Protein AF-A0A0I9V223-F1 (afdb_monomer)

Radius of gyration: 64.18 Å; Cα contacts (8 Å, |Δi|>4): 645; chains: 1; bounding box: 134×104×167 Å

Structure (mmCIF, N/CA/C/O backbone):
data_AF-A0A0I9V223-F1
#
_entry.id   AF-A0A0I9V223-F1
#
loop_
_atom_site.group_PDB
_atom_site.id
_atom_site.type_symbol
_atom_site.label_atom_id
_atom_site.label_alt_id
_atom_site.label_comp_id
_atom_site.label_asym_id
_atom_site.label_entity_id
_atom_site.label_seq_id
_atom_site.pdbx_PDB_ins_code
_atom_site.Cartn_x
_atom_site.Cartn_y
_atom_site.Cartn_z
_atom_site.occupancy
_atom_site.B_iso_or_equiv
_atom_site.auth_seq_id
_atom_site.auth_comp_id
_atom_site.auth_asym_id
_atom_site.auth_atom_id
_atom_site.pdbx_PDB_model_num
ATOM 1 N N . MET A 1 1 ? -99.300 51.991 67.277 1.00 36.22 1 MET A N 1
ATOM 2 C CA . MET A 1 1 ? -99.397 53.217 66.457 1.00 36.22 1 MET A CA 1
ATOM 3 C C . MET A 1 1 ? -97.996 53.506 65.939 1.00 36.22 1 MET A C 1
ATOM 5 O O . MET A 1 1 ? -97.075 53.459 66.743 1.00 36.22 1 MET A O 1
ATOM 9 N N . SER A 1 2 ? -97.835 53.630 64.620 1.00 38.31 2 SER A N 1
ATOM 10 C CA . SER A 1 2 ? -96.561 53.745 63.892 1.00 38.31 2 SER A CA 1
ATOM 11 C C . SER A 1 2 ? -95.542 54.680 64.531 1.00 38.31 2 SER A C 1
ATOM 13 O O . SER A 1 2 ? -95.937 55.742 64.994 1.00 38.31 2 SER A O 1
ATOM 15 N N . LEU A 1 3 ? -94.253 54.336 64.421 1.00 34.56 3 LEU A N 1
ATOM 16 C CA . LEU A 1 3 ? -93.185 55.276 64.060 1.00 34.56 3 LEU A CA 1
ATOM 17 C C . LEU A 1 3 ? -91.903 54.521 63.671 1.00 34.56 3 LEU A C 1
ATOM 19 O O . LEU A 1 3 ? -91.407 53.656 64.388 1.00 34.56 3 LEU A O 1
ATOM 23 N N . SER A 1 4 ? -91.424 54.865 62.481 1.00 37.84 4 SER A N 1
ATOM 24 C CA . SER A 1 4 ? -90.191 54.460 61.816 1.00 37.84 4 SER A CA 1
ATOM 25 C C . SER A 1 4 ? -88.944 54.713 62.658 1.00 37.84 4 SER A C 1
ATOM 27 O O . SER A 1 4 ? -88.814 55.819 63.160 1.00 37.84 4 SER A O 1
ATOM 29 N N . PHE A 1 5 ? -87.973 53.790 62.675 1.00 36.47 5 PHE A N 1
ATOM 30 C CA . PHE A 1 5 ? -86.559 54.142 62.857 1.00 36.47 5 PHE A CA 1
ATOM 31 C C . PHE A 1 5 ? -85.602 53.121 62.211 1.00 36.47 5 PHE A C 1
ATOM 33 O O . PHE A 1 5 ? -85.730 51.914 62.373 1.00 36.47 5 PHE A O 1
ATOM 40 N N . LEU A 1 6 ? -84.625 53.704 61.510 1.00 39.75 6 LEU A N 1
ATOM 41 C CA . LEU A 1 6 ? -83.303 53.223 61.097 1.00 39.75 6 LEU A CA 1
ATOM 42 C C . LEU A 1 6 ? -83.163 52.067 60.090 1.00 39.75 6 LEU A C 1
ATOM 44 O O . LEU A 1 6 ? -83.121 50.882 60.404 1.00 39.75 6 LEU A O 1
ATOM 48 N N . ARG A 1 7 ? -82.885 52.495 58.855 1.00 38.72 7 ARG A N 1
ATOM 49 C CA . ARG A 1 7 ? -82.169 51.767 57.808 1.00 38.72 7 ARG A CA 1
ATOM 50 C C . ARG A 1 7 ? -80.673 51.733 58.174 1.00 38.72 7 ARG A C 1
ATOM 52 O O . ARG A 1 7 ? -80.044 52.786 58.229 1.00 38.72 7 ARG A O 1
ATOM 59 N N . VAL A 1 8 ? -80.117 50.543 58.397 1.00 46.84 8 VAL A N 1
ATOM 60 C CA . VAL A 1 8 ? -78.665 50.272 58.465 1.00 46.84 8 VAL A CA 1
ATOM 61 C C . VAL A 1 8 ? -78.301 49.452 57.214 1.00 46.84 8 VAL A C 1
ATOM 63 O O . VAL A 1 8 ? -79.073 48.565 56.844 1.00 46.84 8 VAL A O 1
ATOM 66 N N . PRO A 1 9 ? -77.213 49.780 56.494 1.00 45.81 9 PRO A N 1
ATOM 67 C CA . PRO A 1 9 ? -76.944 49.254 55.155 1.00 45.81 9 PRO A CA 1
ATOM 68 C C . PRO A 1 9 ? -76.598 47.759 55.151 1.00 45.81 9 PRO A C 1
ATOM 70 O O . PRO A 1 9 ? -75.879 47.266 56.017 1.00 45.81 9 PRO A O 1
ATOM 73 N N . ALA A 1 10 ? -77.092 47.049 54.133 1.00 43.03 10 ALA A N 1
ATOM 74 C CA . ALA A 1 10 ? -76.760 45.655 53.875 1.00 43.03 10 ALA A CA 1
ATOM 75 C C . ALA A 1 10 ? -75.279 45.519 53.481 1.00 43.03 10 ALA A C 1
ATOM 77 O O . ALA A 1 10 ? -74.833 46.087 52.485 1.00 43.03 10 ALA A O 1
ATOM 78 N N . VAL A 1 11 ? -74.532 44.746 54.267 1.00 48.53 11 VAL A N 1
ATOM 79 C CA . VAL A 1 11 ? -73.197 44.247 53.920 1.00 48.53 11 VAL A CA 1
ATOM 80 C C . VAL A 1 11 ? -73.359 43.260 52.754 1.00 48.53 11 VAL A C 1
ATOM 82 O O . VAL A 1 11 ? -74.184 42.350 52.867 1.00 48.53 11 VAL A O 1
ATOM 85 N N . PRO A 1 12 ? -72.635 43.400 51.628 1.00 48.88 12 PRO A N 1
ATOM 86 C CA . PRO A 1 12 ? -72.723 42.425 50.550 1.00 48.88 12 PRO A CA 1
ATOM 87 C C . PRO A 1 12 ? -72.184 41.076 51.036 1.00 48.88 12 PRO A C 1
ATOM 89 O O . PRO A 1 12 ? -71.082 40.990 51.578 1.00 48.88 12 PRO A O 1
ATOM 92 N N . ALA A 1 13 ? -72.975 40.020 50.843 1.00 44.34 13 ALA A N 1
ATOM 93 C CA . ALA A 1 13 ? -72.548 38.651 51.077 1.00 44.34 13 ALA A CA 1
ATOM 94 C C . ALA A 1 13 ? -71.307 38.369 50.220 1.00 44.34 13 ALA A C 1
ATOM 96 O O . ALA A 1 13 ? -71.377 38.370 48.991 1.00 44.34 13 ALA A O 1
ATOM 97 N N . ALA A 1 14 ? -70.167 38.140 50.868 1.00 44.81 14 ALA A N 1
ATOM 98 C CA . ALA A 1 14 ? -68.996 37.600 50.206 1.00 44.81 14 ALA A CA 1
ATOM 99 C C . ALA A 1 14 ? -69.357 36.202 49.686 1.00 44.81 14 ALA A C 1
ATOM 101 O O . ALA A 1 14 ? -69.438 35.237 50.446 1.00 44.81 14 ALA A O 1
ATOM 102 N N . THR A 1 15 ? -69.609 36.095 48.384 1.00 45.72 15 THR A N 1
ATOM 103 C CA . THR A 1 15 ? -69.642 34.821 47.670 1.00 45.72 15 THR A CA 1
ATOM 104 C C . THR A 1 15 ? -68.284 34.153 47.829 1.00 45.72 15 THR A C 1
ATOM 106 O O . THR A 1 15 ? -67.324 34.491 47.137 1.00 45.72 15 THR A O 1
ATOM 109 N N . VAL A 1 16 ? -68.200 33.192 48.749 1.00 46.03 16 VAL A N 1
ATOM 110 C CA . VAL A 1 16 ? -67.141 32.186 48.750 1.00 46.03 16 VAL A CA 1
ATOM 111 C C . VAL A 1 16 ? -67.363 31.338 47.503 1.00 46.03 16 VAL A C 1
ATOM 113 O O . VAL A 1 16 ? -68.186 30.424 47.483 1.00 46.03 16 VAL A O 1
ATOM 116 N N . VAL A 1 17 ? -66.663 31.683 46.424 1.00 49.62 17 VAL A N 1
ATOM 117 C CA . VAL A 1 17 ? -66.539 30.816 45.256 1.00 49.62 17 VAL A CA 1
ATOM 118 C C . VAL A 1 17 ? -65.686 29.631 45.693 1.00 49.62 17 VAL A C 1
ATOM 120 O O . VAL A 1 17 ? -64.463 29.719 45.740 1.00 49.62 17 VAL A O 1
ATOM 123 N N . VAL A 1 18 ? -66.332 28.521 46.047 1.00 52.19 18 VAL A N 1
ATOM 124 C CA . VAL A 1 18 ? -65.676 27.212 46.044 1.00 52.19 18 VAL A CA 1
ATOM 125 C C . VAL A 1 18 ? -65.386 26.906 44.574 1.00 52.19 18 VAL A C 1
ATOM 127 O O . VAL A 1 18 ? -66.341 26.773 43.803 1.00 52.19 18 VAL A O 1
ATOM 130 N N . PRO A 1 19 ? -64.120 26.832 44.125 1.00 46.38 19 PRO A N 1
ATOM 131 C CA . PRO A 1 19 ? -63.855 26.428 42.759 1.00 46.38 19 PRO A CA 1
ATOM 132 C C . PRO A 1 19 ? -64.310 24.976 42.615 1.00 46.38 19 PRO A C 1
ATOM 134 O O . PRO A 1 19 ? -63.730 24.061 43.201 1.00 46.38 19 PRO A O 1
ATOM 137 N N . ALA A 1 20 ? -65.382 24.772 41.849 1.00 49.25 20 ALA A N 1
ATOM 138 C CA . ALA A 1 20 ? -65.794 23.459 41.395 1.00 49.25 20 ALA A CA 1
ATOM 139 C C . ALA A 1 20 ? -64.626 22.856 40.608 1.00 49.25 20 ALA A C 1
ATOM 141 O O . ALA A 1 20 ? -64.297 23.290 39.502 1.00 49.25 20 ALA A O 1
ATOM 142 N N . GLY A 1 21 ? -63.955 21.885 41.223 1.00 45.09 21 GLY A N 1
ATOM 143 C CA . GLY A 1 21 ? -62.910 21.114 40.584 1.00 45.09 21 GLY A CA 1
ATOM 144 C C . GLY A 1 21 ? -63.474 20.413 39.356 1.00 45.09 21 GLY A C 1
ATOM 145 O O . GLY A 1 21 ? -64.167 19.405 39.467 1.00 45.09 21 GLY A O 1
ATOM 146 N N . ALA A 1 22 ? -63.113 20.894 38.171 1.00 48.41 22 ALA A N 1
ATOM 147 C CA . ALA A 1 22 ? -63.021 20.020 37.020 1.00 48.41 22 ALA A CA 1
ATOM 148 C C . ALA A 1 22 ? -61.807 19.120 37.267 1.00 48.41 22 ALA A C 1
ATOM 150 O O . ALA A 1 22 ? -60.680 19.460 36.900 1.00 48.41 22 ALA A O 1
ATOM 151 N N . ALA A 1 23 ? -62.034 17.982 37.924 1.00 49.38 23 ALA A N 1
ATOM 152 C CA . ALA A 1 23 ? -61.115 16.861 37.871 1.00 49.38 23 ALA A CA 1
ATOM 153 C C . ALA A 1 23 ? -60.998 16.451 36.396 1.00 49.38 23 ALA A C 1
ATOM 155 O O . ALA A 1 23 ? -61.755 15.621 35.894 1.00 49.38 23 ALA A O 1
ATOM 156 N N . ARG A 1 24 ? -60.083 17.093 35.658 1.00 48.75 24 ARG A N 1
ATOM 157 C CA . ARG A 1 24 ? -59.662 16.609 34.348 1.00 48.75 24 ARG A CA 1
ATOM 158 C C . ARG A 1 24 ? -59.093 15.228 34.615 1.00 48.75 24 ARG A C 1
ATOM 160 O O . ARG A 1 24 ? -58.008 15.117 35.179 1.00 48.75 24 ARG A O 1
ATOM 167 N N . LEU A 1 25 ? -59.833 14.190 34.237 1.00 48.91 25 LEU A N 1
ATOM 168 C CA . LEU A 1 25 ? -59.289 12.847 34.102 1.00 48.91 25 LEU A CA 1
ATOM 169 C C . LEU A 1 25 ? -58.025 12.983 33.254 1.00 48.91 25 LEU A C 1
ATOM 171 O O . LEU A 1 25 ? -58.103 13.289 32.062 1.00 48.91 25 LEU A O 1
ATOM 175 N N . ALA A 1 26 ? -56.863 12.862 33.895 1.00 53.28 26 ALA A N 1
ATOM 176 C CA . ALA A 1 26 ? -55.581 12.952 33.227 1.00 53.28 26 ALA A CA 1
ATOM 177 C C . ALA A 1 26 ? -55.585 11.912 32.102 1.00 53.28 26 ALA A C 1
ATOM 179 O O . ALA A 1 26 ? -55.636 10.706 32.357 1.00 53.28 26 ALA A O 1
ATOM 180 N N . LYS A 1 27 ? -55.621 12.379 30.846 1.00 57.84 27 LYS A N 1
ATOM 181 C CA . LYS A 1 27 ? -55.560 11.513 29.665 1.00 57.84 27 LYS A CA 1
ATOM 182 C C . LYS A 1 27 ? -54.336 10.619 29.829 1.00 57.84 27 LYS A C 1
ATOM 184 O O . LYS A 1 27 ? -53.232 11.133 30.006 1.00 57.84 27 LYS A O 1
ATOM 189 N N . ARG A 1 28 ? -54.535 9.295 29.789 1.00 58.00 28 ARG A N 1
ATOM 190 C CA . ARG A 1 28 ? -53.429 8.333 29.861 1.00 58.00 28 ARG A CA 1
ATOM 191 C C . ARG A 1 28 ? -52.378 8.735 28.815 1.00 58.00 28 ARG A C 1
ATOM 193 O O . ARG A 1 28 ? -52.750 8.899 27.649 1.00 58.00 28 ARG A O 1
ATOM 200 N N . PRO A 1 29 ? -51.111 8.952 29.209 1.00 60.78 29 PRO A N 1
ATOM 201 C CA . PRO A 1 29 ? -50.108 9.422 28.271 1.00 60.78 29 PRO A CA 1
ATOM 202 C C . PRO A 1 29 ? -49.894 8.384 27.165 1.00 60.78 29 PRO A C 1
ATOM 204 O O . PRO A 1 29 ? -50.014 7.179 27.397 1.00 60.78 29 PRO A O 1
ATOM 207 N N . SER A 1 30 ? -49.600 8.864 25.955 1.00 68.88 30 SER A N 1
ATOM 208 C CA . SER A 1 30 ? -49.362 8.033 24.769 1.00 68.88 30 SER A CA 1
ATOM 209 C C . SER A 1 30 ? -48.353 6.912 25.051 1.00 68.88 30 SER A C 1
ATOM 211 O O . SER A 1 30 ? -47.321 7.143 25.682 1.00 68.88 30 SER A O 1
ATOM 213 N N . ALA A 1 31 ? -48.617 5.708 24.534 1.00 63.19 31 ALA A N 1
ATOM 214 C CA . ALA A 1 31 ? -47.697 4.568 24.625 1.00 63.19 31 ALA A CA 1
ATOM 215 C C . ALA A 1 31 ? -46.342 4.825 23.926 1.00 63.19 31 ALA A C 1
ATOM 217 O O . ALA A 1 31 ? -45.351 4.163 24.226 1.00 63.19 31 ALA A O 1
ATOM 218 N N . TRP A 1 32 ? -46.284 5.820 23.035 1.00 63.38 32 TRP A N 1
ATOM 219 C CA . TRP A 1 32 ? -45.077 6.239 22.317 1.00 63.38 32 TRP A CA 1
ATOM 220 C C . TRP A 1 32 ? -44.273 7.323 23.045 1.00 63.38 32 TRP A C 1
ATOM 222 O O . TRP A 1 32 ? -43.177 7.669 22.614 1.00 63.38 32 TRP A O 1
ATOM 232 N N . ALA A 1 33 ? -44.783 7.872 24.151 1.00 72.88 33 ALA A N 1
ATOM 233 C CA . ALA A 1 33 ? -44.040 8.852 24.929 1.00 72.88 33 ALA A CA 1
ATOM 234 C C . ALA A 1 33 ? -42.883 8.165 25.675 1.00 72.88 33 ALA A C 1
ATOM 236 O O . ALA A 1 33 ? -43.111 7.264 26.485 1.00 72.88 33 ALA A O 1
ATOM 237 N N . LEU A 1 34 ? -41.650 8.645 25.464 1.00 65.88 34 LEU A N 1
ATOM 238 C CA . LEU A 1 34 ? -40.426 8.155 26.124 1.00 65.88 34 LEU A CA 1
ATOM 239 C C . LEU A 1 34 ? -40.546 8.089 27.655 1.00 65.88 34 LEU A C 1
ATOM 241 O O . LEU A 1 34 ? -39.871 7.284 28.288 1.00 65.88 34 LEU A O 1
ATOM 245 N N . GLY A 1 35 ? -41.413 8.899 28.268 1.00 68.06 35 GLY A N 1
ATOM 246 C CA . GLY A 1 35 ? -41.726 8.837 29.698 1.00 68.06 35 GLY A CA 1
ATOM 247 C C . GLY A 1 35 ? -42.338 7.501 30.142 1.00 68.06 35 GLY A C 1
ATOM 248 O O . GLY A 1 35 ? -41.911 6.965 31.163 1.00 68.06 35 GLY A O 1
ATOM 249 N N . ASN A 1 36 ? -43.235 6.920 29.339 1.00 71.00 36 ASN A N 1
ATOM 250 C CA . ASN A 1 36 ? -44.079 5.768 29.693 1.00 71.00 36 ASN A CA 1
ATOM 251 C C . ASN A 1 36 ? -43.462 4.397 29.411 1.00 71.00 36 ASN A C 1
ATOM 253 O O . ASN A 1 36 ? -44.047 3.368 29.754 1.00 71.00 36 ASN A O 1
ATOM 257 N N . TRP A 1 37 ? -42.299 4.351 28.768 1.00 75.19 37 TRP A N 1
ATOM 258 C CA . TRP A 1 37 ? -41.650 3.079 28.494 1.00 75.19 37 TRP A CA 1
ATOM 259 C C . TRP A 1 37 ? -41.191 2.397 29.788 1.00 75.19 37 TRP A C 1
ATOM 261 O O . TRP A 1 37 ? -40.653 3.066 30.676 1.00 75.19 37 TRP A O 1
ATOM 271 N N . PRO A 1 38 ? -41.313 1.061 29.901 1.00 76.38 38 PRO A N 1
ATOM 272 C CA . PRO A 1 38 ? -40.677 0.324 30.981 1.00 76.38 38 PRO A CA 1
ATOM 273 C C . PRO A 1 38 ? -39.178 0.631 30.993 1.00 76.38 38 PRO A C 1
ATOM 275 O O . PRO A 1 38 ? -38.535 0.608 29.944 1.00 76.38 38 PRO A O 1
ATOM 278 N N . VAL A 1 39 ? -38.596 0.842 32.176 1.00 73.44 39 VAL A N 1
ATOM 279 C CA . VAL A 1 39 ? -37.152 1.121 32.348 1.00 73.44 39 VAL A CA 1
ATOM 280 C C . VAL A 1 39 ? -36.278 0.104 31.595 1.00 73.44 39 VAL A C 1
ATOM 282 O O . VAL A 1 39 ? -35.253 0.452 31.020 1.00 73.44 39 VAL A O 1
ATOM 285 N N . ARG A 1 40 ? -36.751 -1.145 31.505 1.00 70.81 40 ARG A N 1
ATOM 286 C CA . ARG A 1 40 ? -36.144 -2.247 30.744 1.00 70.81 40 ARG A CA 1
ATOM 287 C C . ARG A 1 40 ? -35.943 -1.887 29.267 1.00 70.81 40 ARG A C 1
ATOM 289 O O . ARG A 1 40 ? -34.851 -2.064 28.753 1.00 70.81 40 ARG A O 1
ATOM 296 N N . TRP A 1 41 ? -36.975 -1.356 28.612 1.00 76.06 41 TRP A N 1
ATOM 297 C CA . TRP A 1 41 ? -36.941 -0.985 27.196 1.00 76.06 41 TRP A CA 1
ATOM 298 C C . TRP A 1 41 ? -36.142 0.291 26.947 1.00 76.06 41 TRP A C 1
ATOM 300 O O . TRP A 1 41 ? -35.394 0.344 25.977 1.00 76.06 41 TRP A O 1
ATOM 310 N N . LYS A 1 42 ? -36.226 1.282 27.847 1.00 78.94 42 LYS A N 1
ATOM 311 C CA . LYS A 1 42 ? -35.370 2.480 27.765 1.00 78.94 42 LYS A CA 1
ATOM 312 C C . LYS A 1 42 ? -33.895 2.092 27.780 1.00 78.94 42 LYS A C 1
ATOM 314 O O . LYS A 1 42 ? -33.126 2.557 26.951 1.00 78.94 42 LYS A O 1
ATOM 319 N N . ILE A 1 43 ? -33.521 1.185 28.679 1.00 76.25 43 ILE A N 1
ATOM 320 C CA . ILE A 1 43 ? -32.139 0.728 28.806 1.00 76.25 43 ILE A CA 1
ATOM 321 C C . ILE A 1 43 ? -31.732 -0.181 27.650 1.00 76.25 43 ILE A C 1
ATOM 323 O O . ILE A 1 43 ? -30.623 -0.038 27.148 1.00 76.25 43 ILE A O 1
ATOM 327 N N . VAL A 1 44 ? -32.625 -1.053 27.168 1.00 77.38 44 VAL A N 1
ATOM 328 C CA . VAL A 1 44 ? -32.377 -1.815 25.936 1.00 77.38 44 VAL A CA 1
ATOM 329 C C . VAL A 1 44 ? -32.067 -0.866 24.787 1.00 77.38 44 VAL A C 1
ATOM 331 O O . VAL A 1 44 ? -31.066 -1.077 24.125 1.00 77.38 44 VAL A O 1
ATOM 334 N N . VAL A 1 45 ? -32.827 0.212 24.587 1.00 79.50 45 VAL A N 1
ATOM 335 C CA . VAL A 1 45 ? -32.535 1.185 23.521 1.00 79.50 45 VAL A CA 1
ATOM 336 C C . VAL A 1 45 ? -31.234 1.954 23.766 1.00 79.50 45 VAL A C 1
ATOM 338 O O . VAL A 1 45 ? -30.456 2.119 22.829 1.00 79.50 45 VAL A O 1
ATOM 341 N N . ILE A 1 46 ? -30.938 2.344 25.010 1.00 77.50 46 ILE A N 1
ATOM 342 C CA . ILE A 1 46 ? -29.657 2.976 25.380 1.00 77.50 46 ILE A CA 1
ATOM 343 C C . ILE A 1 46 ? -28.461 2.052 25.103 1.00 77.50 46 ILE A C 1
ATOM 345 O O . ILE A 1 46 ? -27.387 2.546 24.788 1.00 77.50 46 ILE A O 1
ATOM 349 N N . VAL A 1 47 ? -28.624 0.729 25.186 1.00 75.81 47 VAL A N 1
ATOM 350 C CA . VAL A 1 47 ? -27.578 -0.252 24.843 1.00 75.81 47 VAL A CA 1
ATOM 351 C C . VAL A 1 47 ? -27.552 -0.538 23.337 1.00 75.81 47 VAL A C 1
ATOM 353 O O . VAL A 1 47 ? -26.486 -0.616 22.730 1.00 75.81 47 VAL A O 1
ATOM 356 N N . LEU A 1 48 ? -28.725 -0.691 22.721 1.00 79.12 48 LEU A N 1
ATOM 357 C CA . LEU A 1 48 ? -28.891 -1.145 21.341 1.00 79.12 48 LEU A CA 1
ATOM 358 C C . LEU A 1 48 ? -28.448 -0.084 20.331 1.00 79.12 48 LEU A C 1
ATOM 360 O O . LEU A 1 48 ? -27.874 -0.434 19.307 1.00 79.12 48 LEU A O 1
ATOM 364 N N . VAL A 1 49 ? -28.684 1.201 20.612 1.00 80.56 49 VAL A N 1
ATOM 365 C CA . VAL A 1 49 ? -28.307 2.296 19.705 1.00 80.56 49 VAL A CA 1
ATOM 366 C C . VAL A 1 49 ? -26.781 2.433 19.586 1.00 80.56 49 VAL A C 1
ATOM 368 O O . VAL A 1 49 ? -26.286 2.380 18.459 1.00 80.56 49 VAL A O 1
ATOM 371 N N . PRO A 1 50 ? -25.997 2.524 20.681 1.00 79.19 50 PRO A N 1
ATOM 372 C CA . PRO A 1 50 ? -24.539 2.493 20.602 1.00 79.19 50 PRO A CA 1
ATOM 373 C C . PRO A 1 50 ? -24.008 1.197 20.002 1.00 79.19 50 PRO A C 1
ATOM 375 O O . PRO A 1 50 ? -23.040 1.252 19.256 1.00 79.19 50 PRO A O 1
ATOM 378 N N . LEU A 1 51 ? -24.638 0.048 20.279 1.00 79.25 51 LEU A N 1
ATOM 379 C CA . LEU A 1 51 ? -24.245 -1.224 19.677 1.00 79.25 51 LEU A CA 1
ATOM 380 C C . LEU A 1 51 ? -24.428 -1.188 18.156 1.00 79.25 51 LEU A C 1
ATOM 382 O O . LEU A 1 51 ? -23.493 -1.499 17.429 1.00 79.25 51 LEU A O 1
ATOM 386 N N . LEU A 1 52 ? -25.592 -0.764 17.662 1.00 81.06 52 LEU A N 1
ATOM 387 C CA . LEU A 1 52 ? -25.859 -0.636 16.228 1.00 81.06 52 LEU A CA 1
ATOM 388 C C . LEU A 1 52 ? -24.894 0.342 15.561 1.00 81.06 52 LEU A C 1
ATOM 390 O O . LEU A 1 52 ? -24.318 0.006 14.529 1.00 81.06 52 LEU A O 1
ATOM 394 N N . LEU A 1 53 ? -24.659 1.508 16.172 1.00 82.06 53 LEU A N 1
ATOM 395 C CA . LEU A 1 53 ? -23.677 2.471 15.678 1.00 82.06 53 LEU A CA 1
ATOM 396 C C . LEU A 1 53 ? -22.277 1.859 15.660 1.00 82.06 53 LEU A C 1
ATOM 398 O O . LEU A 1 53 ? -21.610 1.904 14.637 1.00 82.06 53 LEU A O 1
ATOM 402 N N . ALA A 1 54 ? -21.838 1.226 16.742 1.00 79.19 54 ALA A N 1
ATOM 403 C CA . ALA A 1 54 ? -20.523 0.610 16.828 1.00 79.19 54 ALA A CA 1
ATOM 404 C C . ALA A 1 54 ? -20.336 -0.540 15.829 1.00 79.19 54 ALA A C 1
ATOM 406 O O . ALA A 1 54 ? -19.258 -0.688 15.261 1.00 79.19 54 ALA A O 1
ATOM 407 N N . THR A 1 55 ? -21.386 -1.320 15.572 1.00 79.88 55 THR A N 1
ATOM 408 C CA . THR A 1 55 ? -21.367 -2.397 14.574 1.00 79.88 55 THR A CA 1
ATOM 409 C C . THR A 1 55 ? -21.327 -1.819 13.160 1.00 79.88 55 THR A C 1
ATOM 411 O O . THR A 1 55 ? -20.563 -2.297 12.329 1.00 79.88 55 THR A O 1
ATOM 414 N N . ALA A 1 56 ? -22.085 -0.751 12.892 1.00 81.69 56 ALA A N 1
ATOM 415 C CA . ALA A 1 56 ? -22.075 -0.057 11.608 1.00 81.69 56 ALA A CA 1
ATOM 416 C C . ALA A 1 56 ? -20.729 0.641 11.345 1.00 81.69 56 ALA A C 1
ATOM 418 O O . ALA A 1 56 ? -20.121 0.421 10.304 1.00 81.69 56 ALA A O 1
ATOM 419 N N . PHE A 1 57 ? -20.214 1.423 12.298 1.00 78.19 57 PHE A N 1
ATOM 420 C CA . PHE A 1 57 ? -18.913 2.091 12.199 1.00 78.19 57 PHE A CA 1
ATOM 421 C C . PHE A 1 57 ? -17.751 1.093 12.174 1.00 78.19 57 PHE A C 1
ATOM 423 O O . PHE A 1 57 ? -16.813 1.270 11.400 1.00 78.19 57 PHE A O 1
ATOM 430 N N . GLY A 1 58 ? -17.818 0.028 12.977 1.00 78.25 58 GLY A N 1
ATOM 431 C CA . GLY A 1 58 ? -16.854 -1.070 12.949 1.00 78.25 58 GLY A CA 1
ATOM 432 C C . GLY A 1 58 ? -16.870 -1.805 11.609 1.00 78.25 58 GLY A C 1
ATOM 433 O O . GLY A 1 58 ? -15.811 -2.050 11.040 1.00 78.25 58 GLY A O 1
ATOM 434 N N . GLY A 1 59 ? -18.058 -2.074 11.062 1.00 77.25 59 GLY A N 1
ATOM 435 C CA . GLY A 1 59 ? -18.242 -2.674 9.741 1.00 77.25 59 GLY A CA 1
ATOM 436 C C . GLY A 1 59 ? -17.711 -1.791 8.612 1.00 77.25 59 GLY A C 1
ATOM 437 O O . GLY A 1 59 ? -16.934 -2.266 7.791 1.00 77.25 59 GLY A O 1
ATOM 438 N N . LEU A 1 60 ? -18.043 -0.496 8.611 1.00 79.75 60 LEU A N 1
ATOM 439 C CA . LEU A 1 60 ? -17.533 0.475 7.636 1.00 79.75 60 LEU A CA 1
ATOM 440 C C . LEU A 1 60 ? -16.007 0.603 7.703 1.00 79.75 60 LEU A C 1
ATOM 442 O O . LEU A 1 60 ? -15.349 0.680 6.667 1.00 79.75 60 LEU A O 1
ATOM 446 N N . ARG A 1 61 ? -15.428 0.584 8.909 1.00 72.25 61 ARG A N 1
ATOM 447 C CA . ARG A 1 61 ? -13.973 0.666 9.092 1.00 72.25 61 ARG A CA 1
ATOM 448 C C . ARG A 1 61 ? -13.255 -0.629 8.720 1.00 72.25 61 ARG A C 1
ATOM 450 O O . ARG A 1 61 ? -12.157 -0.586 8.179 1.00 72.25 61 ARG A O 1
ATOM 457 N N . LEU A 1 62 ? -13.878 -1.780 8.950 1.00 70.19 62 LEU A N 1
ATOM 458 C CA . LEU A 1 62 ? -13.364 -3.067 8.485 1.00 70.19 62 LEU A CA 1
ATOM 459 C C . LEU A 1 62 ? -13.444 -3.174 6.955 1.00 70.19 62 LEU A C 1
ATOM 461 O O . LEU A 1 62 ? -12.516 -3.670 6.316 1.00 70.19 62 LEU A O 1
ATOM 465 N N . GLN A 1 63 ? -14.523 -2.667 6.356 1.00 71.50 63 GLN A N 1
ATOM 466 C CA . GLN A 1 63 ? -14.695 -2.607 4.907 1.00 71.50 63 GLN A CA 1
ATOM 467 C C . GLN A 1 63 ? -13.664 -1.671 4.260 1.00 71.50 63 GLN A C 1
ATOM 469 O O . GLN A 1 63 ? -13.066 -2.023 3.245 1.00 71.50 63 GLN A O 1
ATOM 474 N N . SER A 1 64 ? -13.382 -0.513 4.867 1.00 68.56 64 SER A N 1
ATOM 475 C CA . SER A 1 64 ? -12.334 0.387 4.375 1.00 68.56 64 SER A CA 1
ATOM 476 C C . SER A 1 64 ? -10.929 -0.195 4.567 1.00 68.56 64 SER A C 1
ATOM 478 O O . SER A 1 64 ? -10.093 -0.075 3.670 1.00 68.56 64 SER A O 1
ATOM 480 N N . ALA A 1 65 ? -10.667 -0.897 5.675 1.00 65.75 65 ALA A N 1
ATOM 481 C CA . ALA A 1 65 ? -9.394 -1.580 5.912 1.00 65.75 65 ALA A CA 1
ATOM 482 C C . ALA A 1 65 ? -9.145 -2.724 4.909 1.00 65.75 65 ALA A C 1
ATOM 484 O O . ALA A 1 65 ? -8.033 -2.872 4.398 1.00 65.75 65 ALA A O 1
ATOM 485 N N . THR A 1 66 ? -10.178 -3.505 4.583 1.00 63.50 66 THR A N 1
ATOM 486 C CA . THR A 1 66 ? -10.085 -4.618 3.620 1.00 63.50 66 THR A CA 1
ATOM 487 C C . THR A 1 66 ? -9.922 -4.127 2.184 1.00 63.50 66 THR A C 1
ATOM 489 O O . THR A 1 66 ? -9.022 -4.606 1.494 1.00 63.50 66 THR A O 1
ATOM 492 N N . ALA A 1 67 ? -10.689 -3.117 1.761 1.00 60.38 67 ALA A N 1
ATOM 493 C CA . ALA A 1 67 ? -10.539 -2.491 0.444 1.00 60.38 67 ALA A CA 1
ATOM 494 C C . ALA A 1 67 ? -9.161 -1.826 0.252 1.00 60.38 67 ALA A C 1
ATOM 496 O O . ALA A 1 67 ? -8.604 -1.841 -0.846 1.00 60.38 67 ALA A O 1
ATOM 497 N N . SER A 1 68 ? -8.576 -1.287 1.327 1.00 58.97 68 SER A N 1
ATOM 498 C CA . SER A 1 68 ? -7.230 -0.702 1.294 1.00 58.97 68 SER A CA 1
ATOM 499 C C . SER A 1 68 ? -6.138 -1.772 1.177 1.00 58.97 68 SER A C 1
ATOM 501 O O . SER A 1 68 ? -5.174 -1.593 0.436 1.00 58.97 68 SER A O 1
ATOM 503 N N . SER A 1 69 ? -6.282 -2.904 1.876 1.00 53.56 69 SER A N 1
ATOM 504 C CA . SER A 1 69 ? -5.271 -3.973 1.923 1.00 53.56 69 SER A CA 1
ATOM 505 C C . SER A 1 69 ? -5.022 -4.626 0.556 1.00 53.56 69 SER A C 1
ATOM 507 O O . SER A 1 69 ? -3.868 -4.790 0.151 1.00 53.56 69 SER A O 1
ATOM 509 N N . SER A 1 70 ? -6.085 -4.947 -0.190 1.00 58.41 70 SER A N 1
ATOM 510 C CA . SER A 1 70 ? -5.970 -5.578 -1.512 1.00 58.41 70 SER A CA 1
ATOM 511 C C . SER A 1 70 ? -5.372 -4.634 -2.559 1.00 58.41 70 SER A C 1
ATOM 513 O O . SER A 1 70 ? -4.515 -5.047 -3.336 1.00 58.41 70 SER A O 1
ATOM 515 N N . GLY A 1 71 ? -5.749 -3.349 -2.544 1.00 61.66 71 GLY A N 1
ATOM 516 C CA . GLY A 1 71 ? -5.197 -2.347 -3.462 1.00 61.66 71 GLY A CA 1
ATOM 517 C C . GLY A 1 71 ? -3.694 -2.109 -3.270 1.00 61.66 71 GLY A C 1
ATOM 518 O O . GLY A 1 71 ? -2.970 -1.910 -4.243 1.00 61.66 71 GLY A O 1
ATOM 519 N N . LEU A 1 72 ? -3.209 -2.193 -2.028 1.00 62.12 72 LEU A N 1
ATOM 520 C CA . LEU A 1 72 ? -1.808 -1.937 -1.677 1.00 62.12 72 LEU A CA 1
ATOM 521 C C . LEU A 1 72 ? -0.882 -3.120 -1.948 1.00 62.12 72 LEU A C 1
ATOM 523 O O . LEU A 1 72 ? 0.243 -2.910 -2.396 1.00 62.12 72 LEU A O 1
ATOM 527 N N . GLN A 1 73 ? -1.338 -4.356 -1.711 1.00 62.53 73 GLN A N 1
ATOM 528 C CA . GLN A 1 73 ? -0.580 -5.541 -2.132 1.00 62.53 73 GLN A CA 1
ATOM 529 C C . GLN A 1 73 ? -0.394 -5.545 -3.645 1.00 62.53 73 GLN A C 1
ATOM 531 O O . GLN A 1 73 ? 0.701 -5.809 -4.131 1.00 62.53 73 GLN A O 1
ATOM 536 N N . LEU A 1 74 ? -1.444 -5.161 -4.367 1.00 66.81 74 LEU A N 1
ATOM 537 C CA . LEU A 1 74 ? -1.420 -5.052 -5.812 1.00 66.81 74 LEU A CA 1
ATOM 538 C C . LEU A 1 74 ? -0.494 -3.916 -6.279 1.00 66.81 74 LEU A C 1
ATOM 540 O O . LEU A 1 74 ? 0.232 -4.082 -7.249 1.00 66.81 74 LEU A O 1
ATOM 544 N N . ALA A 1 75 ? -0.464 -2.781 -5.578 1.00 69.50 75 ALA A N 1
ATOM 545 C CA . ALA A 1 75 ? 0.425 -1.661 -5.889 1.00 69.50 75 ALA A CA 1
ATOM 546 C C . ALA A 1 75 ? 1.915 -1.987 -5.661 1.00 69.50 75 ALA A C 1
ATOM 548 O O . ALA A 1 75 ? 2.737 -1.734 -6.539 1.00 69.50 75 ALA A O 1
ATOM 549 N N . ALA A 1 76 ? 2.260 -2.603 -4.526 1.00 71.38 76 ALA A N 1
ATOM 550 C CA . ALA A 1 76 ? 3.632 -3.030 -4.247 1.00 71.38 76 ALA A CA 1
ATOM 551 C C . ALA A 1 76 ? 4.093 -4.125 -5.221 1.00 71.38 76 ALA A C 1
ATOM 553 O O . ALA A 1 76 ? 5.196 -4.052 -5.754 1.00 71.38 76 ALA A O 1
ATOM 554 N N . ALA A 1 77 ? 3.220 -5.093 -5.522 1.00 71.81 77 ALA A N 1
ATOM 555 C CA . ALA A 1 77 ? 3.504 -6.151 -6.486 1.00 71.81 77 ALA A CA 1
ATOM 556 C C . ALA A 1 77 ? 3.749 -5.607 -7.908 1.00 71.81 77 ALA A C 1
ATOM 558 O O . ALA A 1 77 ? 4.623 -6.107 -8.611 1.00 71.81 77 ALA A O 1
ATOM 559 N N . ARG A 1 78 ? 3.034 -4.549 -8.326 1.00 80.69 78 ARG A N 1
ATOM 560 C CA . ARG A 1 78 ? 3.290 -3.854 -9.604 1.00 80.69 78 ARG A CA 1
ATOM 561 C C . ARG A 1 78 ? 4.643 -3.148 -9.620 1.00 80.69 78 ARG A C 1
ATOM 563 O O . ARG A 1 78 ? 5.361 -3.260 -10.608 1.00 80.69 78 ARG A O 1
ATOM 570 N N . ALA A 1 79 ? 4.996 -2.433 -8.549 1.00 81.62 79 ALA A N 1
ATOM 571 C CA . ALA A 1 79 ? 6.287 -1.749 -8.454 1.00 81.62 79 ALA A CA 1
ATOM 572 C C . ALA A 1 79 ? 7.467 -2.728 -8.546 1.00 81.62 79 ALA A C 1
ATOM 574 O O . ALA A 1 79 ? 8.511 -2.402 -9.105 1.00 81.62 79 ALA A O 1
ATOM 575 N N . ASP A 1 80 ? 7.257 -3.961 -8.096 1.00 82.94 80 ASP A N 1
ATOM 576 C CA . ASP A 1 80 ? 8.215 -5.060 -8.180 1.00 82.94 80 ASP A CA 1
ATOM 577 C C . ASP A 1 80 ? 8.526 -5.526 -9.617 1.00 82.94 80 ASP A C 1
ATOM 579 O O . ASP A 1 80 ? 9.515 -6.228 -9.838 1.00 82.94 80 ASP A O 1
ATOM 583 N N . LEU A 1 81 ? 7.718 -5.138 -10.615 1.00 90.38 81 LEU A N 1
ATOM 584 C CA . LEU A 1 81 ? 8.030 -5.364 -12.033 1.00 90.38 81 LEU A CA 1
ATOM 585 C C . LEU A 1 81 ? 9.042 -4.360 -12.583 1.00 90.38 81 LEU A C 1
ATOM 587 O O . LEU A 1 81 ? 9.727 -4.662 -13.561 1.00 90.38 81 LEU A O 1
ATOM 591 N N . ILE A 1 82 ? 9.154 -3.179 -11.975 1.00 93.44 82 ILE A N 1
ATOM 592 C CA . ILE A 1 82 ? 9.984 -2.083 -12.482 1.00 93.44 82 ILE A CA 1
ATOM 593 C C . ILE A 1 82 ? 11.454 -2.504 -12.628 1.00 93.44 82 ILE A C 1
ATOM 595 O O . ILE A 1 82 ? 12.003 -2.295 -13.712 1.00 93.44 82 ILE A O 1
ATOM 599 N N . PRO A 1 83 ? 12.105 -3.154 -11.638 1.00 94.88 83 PRO A N 1
ATOM 600 C CA . PRO A 1 83 ? 13.476 -3.634 -11.805 1.00 94.88 83 PRO A CA 1
ATOM 601 C C . PRO A 1 83 ? 13.628 -4.631 -12.960 1.00 94.88 83 PRO A C 1
ATOM 603 O O . PRO A 1 83 ? 14.664 -4.672 -13.620 1.00 94.88 83 PRO A O 1
ATOM 606 N N . THR A 1 84 ? 12.615 -5.458 -13.215 1.00 95.62 84 THR A N 1
ATOM 607 C CA . THR A 1 84 ? 12.655 -6.447 -14.297 1.00 95.62 84 THR A CA 1
ATOM 608 C C . THR A 1 84 ? 12.458 -5.785 -15.661 1.00 95.62 84 THR A C 1
ATOM 610 O O . THR A 1 84 ? 13.160 -6.134 -16.608 1.00 95.62 84 THR A O 1
ATOM 613 N N . ILE A 1 85 ? 11.588 -4.774 -15.752 1.00 95.94 85 ILE A N 1
ATOM 614 C CA . ILE A 1 85 ? 11.400 -3.949 -16.955 1.00 95.94 85 ILE A CA 1
ATOM 615 C C . ILE A 1 85 ? 12.681 -3.172 -17.280 1.00 95.94 85 ILE A C 1
ATOM 617 O O . ILE A 1 85 ? 13.138 -3.196 -18.420 1.00 95.94 85 ILE A O 1
ATOM 621 N N . THR A 1 86 ? 13.315 -2.524 -16.297 1.00 96.31 86 THR A N 1
ATOM 622 C CA . THR A 1 86 ? 14.538 -1.734 -16.531 1.00 96.31 86 THR A CA 1
ATOM 623 C C . THR A 1 86 ? 15.719 -2.604 -16.964 1.00 96.31 86 THR A C 1
ATOM 625 O O . THR A 1 86 ? 16.481 -2.190 -17.847 1.00 96.31 86 THR A O 1
ATOM 628 N N . LYS A 1 87 ? 15.846 -3.818 -16.401 1.00 96.56 87 LYS A N 1
ATOM 629 C CA . LYS A 1 87 ? 16.807 -4.849 -16.835 1.00 96.56 87 LYS A CA 1
ATOM 630 C C . LYS A 1 87 ? 16.510 -5.366 -18.241 1.00 96.56 87 LYS A C 1
ATOM 632 O O . LYS A 1 87 ? 17.441 -5.524 -19.023 1.00 96.56 87 LYS A O 1
ATOM 637 N N . TYR A 1 88 ? 15.242 -5.625 -18.563 1.00 97.94 88 TYR A N 1
ATOM 638 C CA . TYR A 1 88 ? 14.829 -6.030 -19.907 1.00 97.94 88 TYR A CA 1
ATOM 639 C C . TYR A 1 88 ? 15.192 -4.962 -20.938 1.00 97.94 88 TYR A C 1
ATOM 641 O O . TYR A 1 88 ? 15.859 -5.280 -21.917 1.00 97.94 88 TYR A O 1
ATOM 649 N N . MET A 1 89 ? 14.843 -3.698 -20.676 1.00 97.69 89 MET A N 1
ATOM 650 C CA . MET A 1 89 ? 15.207 -2.587 -21.555 1.00 97.69 89 MET A CA 1
ATOM 651 C C . MET A 1 89 ? 16.721 -2.483 -21.710 1.00 97.69 89 MET A C 1
ATOM 653 O O . MET A 1 89 ? 17.207 -2.387 -22.821 1.00 97.69 89 MET A O 1
ATOM 657 N N . SER A 1 90 ? 17.487 -2.610 -20.623 1.00 96.88 90 SER A N 1
ATOM 658 C CA . SER A 1 90 ? 18.953 -2.588 -20.705 1.00 96.88 90 SER A CA 1
ATOM 659 C C . SER A 1 90 ? 19.504 -3.706 -21.596 1.00 96.88 90 SER A C 1
ATOM 661 O O . SER A 1 90 ? 20.398 -3.461 -22.400 1.00 96.88 90 SER A O 1
ATOM 663 N N . ALA A 1 91 ? 18.970 -4.923 -21.493 1.00 96.94 91 ALA A N 1
ATOM 664 C CA . ALA A 1 91 ? 19.408 -6.027 -22.340 1.00 96.94 91 ALA A CA 1
ATOM 665 C C . ALA A 1 91 ? 18.948 -5.881 -23.798 1.00 96.94 91 ALA A C 1
ATOM 667 O O . ALA A 1 91 ? 19.674 -6.300 -24.696 1.00 96.94 91 ALA A O 1
ATOM 668 N N . LEU A 1 92 ? 17.788 -5.262 -24.039 1.00 96.88 92 LEU A N 1
ATOM 669 C CA . LEU A 1 92 ? 17.350 -4.872 -25.379 1.00 96.88 92 LEU A CA 1
ATOM 670 C C . LEU A 1 92 ? 18.339 -3.872 -25.992 1.00 96.88 92 LEU A C 1
ATOM 672 O O . LEU A 1 92 ? 18.818 -4.101 -27.098 1.00 96.88 92 LEU A O 1
ATOM 676 N N . ASP A 1 93 ? 18.708 -2.824 -25.251 1.00 95.31 93 ASP A N 1
ATOM 677 C CA . ASP A 1 93 ? 19.674 -1.805 -25.679 1.00 95.31 93 ASP A CA 1
ATOM 678 C C . ASP A 1 93 ? 21.012 -2.457 -26.081 1.00 95.31 93 ASP A C 1
ATOM 680 O O . ASP A 1 93 ? 21.557 -2.198 -27.157 1.00 95.31 93 ASP A O 1
ATOM 684 N N . VAL A 1 94 ? 21.508 -3.374 -25.241 1.00 94.44 94 VAL A N 1
ATOM 685 C CA . VAL A 1 94 ? 22.746 -4.130 -25.482 1.00 94.44 94 VAL A CA 1
ATOM 686 C C . VAL A 1 94 ? 22.633 -5.036 -26.710 1.00 94.44 94 VAL A C 1
ATOM 688 O O . VAL A 1 94 ? 23.566 -5.069 -27.509 1.00 94.44 94 VAL A O 1
ATOM 691 N N . ALA A 1 95 ? 21.514 -5.738 -26.909 1.00 94.56 95 ALA A N 1
ATOM 692 C CA . ALA A 1 95 ? 21.308 -6.593 -28.082 1.00 94.56 95 ALA A CA 1
ATOM 693 C C . ALA A 1 95 ? 21.284 -5.795 -29.395 1.00 94.56 95 ALA A C 1
ATOM 695 O O . ALA A 1 95 ? 21.926 -6.192 -30.371 1.00 94.56 95 ALA A O 1
ATOM 696 N N . LEU A 1 96 ? 20.607 -4.641 -29.407 1.00 93.31 96 LEU A N 1
ATOM 697 C CA . LEU A 1 96 ? 20.557 -3.753 -30.573 1.00 93.31 96 LEU A CA 1
ATOM 698 C C . LEU A 1 96 ? 21.940 -3.166 -30.903 1.00 93.31 96 LEU A C 1
ATOM 700 O O . LEU A 1 96 ? 22.305 -3.056 -32.078 1.00 93.31 96 LEU A O 1
ATOM 704 N N . LEU A 1 97 ? 22.730 -2.824 -29.881 1.00 91.06 97 LEU A N 1
ATOM 705 C CA . LEU A 1 97 ? 24.092 -2.317 -30.057 1.00 91.06 97 LEU A CA 1
ATOM 706 C C . LEU A 1 97 ? 25.076 -3.396 -30.495 1.00 91.06 97 LEU A C 1
ATOM 708 O O . LEU A 1 97 ? 25.830 -3.153 -31.431 1.00 91.06 97 LEU A O 1
ATOM 712 N N . ALA A 1 98 ? 25.069 -4.572 -29.865 1.00 90.19 98 ALA A N 1
ATOM 713 C CA . ALA A 1 98 ? 26.005 -5.659 -30.161 1.00 90.19 98 ALA A CA 1
ATOM 714 C C . ALA A 1 98 ? 25.931 -6.081 -31.632 1.00 90.19 98 ALA A C 1
ATOM 716 O O . ALA A 1 98 ? 26.958 -6.196 -32.299 1.00 90.19 98 ALA A O 1
ATOM 717 N N . SER A 1 99 ? 24.712 -6.199 -32.171 1.00 81.31 99 SER A N 1
ATOM 718 C CA . SER A 1 99 ? 24.495 -6.460 -33.598 1.00 81.31 99 SER A CA 1
ATOM 719 C C . SER A 1 99 ? 24.999 -5.333 -34.505 1.00 81.31 99 SER A C 1
ATOM 721 O O . SER A 1 99 ? 25.281 -5.582 -35.672 1.00 81.31 99 SER A O 1
ATOM 723 N N . SER A 1 100 ? 25.088 -4.102 -33.997 1.00 79.75 100 SER A N 1
ATOM 724 C CA . SER A 1 100 ? 25.554 -2.937 -34.755 1.00 79.75 100 SER A CA 1
ATOM 725 C C . SER A 1 100 ? 27.085 -2.848 -34.766 1.00 79.75 100 SER A C 1
ATOM 727 O O . SER A 1 100 ? 27.669 -2.566 -35.800 1.00 79.75 100 SER A O 1
ATOM 729 N N . ILE A 1 101 ? 27.760 -3.146 -33.653 1.00 82.12 101 ILE A N 1
ATOM 730 C CA . ILE A 1 101 ? 29.233 -3.089 -33.563 1.00 82.12 101 ILE A CA 1
ATOM 731 C C . ILE A 1 101 ? 29.930 -4.417 -33.910 1.00 82.12 101 ILE A C 1
ATOM 733 O O . ILE A 1 101 ? 31.155 -4.475 -33.947 1.00 82.12 101 ILE A O 1
ATOM 737 N N . GLY A 1 102 ? 29.170 -5.497 -34.127 1.00 77.62 102 GLY A N 1
ATOM 738 C CA . GLY A 1 102 ? 29.697 -6.832 -34.444 1.00 77.62 102 GLY A CA 1
ATOM 739 C C . GLY A 1 102 ? 30.429 -7.521 -33.284 1.00 77.62 102 GLY A C 1
ATOM 740 O O . GLY A 1 102 ? 31.092 -8.535 -33.490 1.00 77.62 102 GLY A O 1
ATOM 741 N N . HIS A 1 103 ? 30.319 -6.988 -32.066 1.00 83.00 103 HIS A N 1
ATOM 742 C CA . HIS A 1 103 ? 31.036 -7.465 -30.887 1.00 83.00 103 HIS A CA 1
ATOM 743 C C . HIS A 1 103 ? 30.073 -8.154 -29.913 1.00 83.00 103 HIS A C 1
ATOM 745 O O . HIS A 1 103 ? 29.072 -7.566 -29.513 1.00 83.00 103 HIS A O 1
ATOM 751 N N . ASP A 1 104 ? 30.397 -9.390 -29.519 1.00 88.56 104 ASP A N 1
ATOM 752 C CA . ASP A 1 104 ? 29.644 -10.209 -28.550 1.00 88.56 104 ASP A CA 1
ATOM 753 C C . ASP A 1 104 ? 28.127 -10.340 -28.831 1.00 88.56 104 ASP A C 1
ATOM 755 O O . ASP A 1 104 ? 27.285 -10.285 -27.934 1.00 88.56 104 ASP A O 1
ATOM 759 N N . VAL A 1 105 ? 27.755 -10.527 -30.103 1.00 90.88 105 VAL A N 1
ATOM 760 C CA . VAL A 1 105 ? 26.344 -10.650 -30.528 1.00 90.88 105 VAL A CA 1
ATOM 761 C C . VAL A 1 105 ? 25.638 -11.821 -29.835 1.00 90.88 105 VAL A C 1
ATOM 763 O O . VAL A 1 105 ? 24.502 -11.682 -29.382 1.00 90.88 105 VAL A O 1
ATOM 766 N N . GLU A 1 106 ? 26.311 -12.967 -29.705 1.00 92.31 106 GLU A N 1
ATOM 767 C CA . GLU A 1 106 ? 25.726 -14.163 -29.086 1.00 92.31 106 GLU A CA 1
ATOM 768 C C . GLU A 1 106 ? 25.541 -13.992 -27.569 1.00 92.31 106 GLU A C 1
ATOM 770 O O . GLU A 1 106 ? 24.499 -14.367 -27.022 1.00 92.31 106 GLU A O 1
ATOM 775 N N . GLY A 1 107 ? 26.506 -13.367 -26.882 1.00 93.88 107 GLY A N 1
ATOM 776 C CA . GLY A 1 107 ? 26.385 -13.027 -25.464 1.00 93.88 107 GLY A CA 1
ATOM 777 C C . GLY A 1 107 ? 25.239 -12.049 -25.211 1.00 93.88 107 GLY A C 1
ATOM 778 O O . GLY A 1 107 ? 24.405 -12.277 -24.326 1.00 93.88 107 GLY A O 1
ATOM 779 N N . ALA A 1 108 ? 25.129 -11.011 -26.042 1.00 94.19 108 ALA A N 1
ATOM 780 C CA . ALA A 1 108 ? 24.048 -10.036 -25.978 1.00 94.19 108 ALA A CA 1
ATOM 781 C C . ALA A 1 108 ? 22.669 -10.669 -26.229 1.00 94.19 108 ALA A C 1
ATOM 783 O O . ALA A 1 108 ? 21.737 -10.435 -25.456 1.00 94.19 108 ALA A O 1
ATOM 784 N N . LYS A 1 109 ? 22.548 -11.537 -27.243 1.00 94.12 109 LYS A N 1
ATOM 785 C CA . LYS A 1 109 ? 21.325 -12.300 -27.534 1.00 94.12 109 LYS A CA 1
ATOM 786 C C . LYS A 1 109 ? 20.914 -13.174 -26.351 1.00 94.12 109 LYS A C 1
ATOM 788 O O . LYS A 1 109 ? 19.760 -13.141 -25.927 1.00 94.12 109 LYS A O 1
ATOM 793 N N . LYS A 1 110 ? 21.857 -13.921 -25.770 1.00 96.19 110 LYS A N 1
ATOM 794 C CA . LYS A 1 110 ? 21.595 -14.771 -24.601 1.00 96.19 110 LYS A CA 1
ATOM 795 C C . LYS A 1 110 ? 21.142 -13.955 -23.387 1.00 96.19 110 LYS A C 1
ATOM 797 O O . LYS A 1 110 ? 20.226 -14.373 -22.679 1.00 96.19 110 LYS A O 1
ATOM 802 N N . ASN A 1 111 ? 21.763 -12.799 -23.144 1.00 96.50 111 ASN A N 1
ATOM 803 C CA . ASN A 1 111 ? 21.358 -11.894 -22.069 1.00 96.50 111 ASN A CA 1
ATOM 804 C C . ASN A 1 111 ? 19.930 -11.367 -22.292 1.00 96.50 111 ASN A C 1
ATOM 806 O O . ASN A 1 111 ? 19.098 -11.450 -21.387 1.00 96.50 111 ASN A O 1
ATOM 810 N N . TYR A 1 112 ? 19.624 -10.903 -23.507 1.00 97.38 112 TYR A N 1
ATOM 811 C CA . TYR A 1 112 ? 18.287 -10.447 -23.886 1.00 97.38 112 TYR A CA 1
ATOM 812 C C . TYR A 1 112 ? 17.218 -11.519 -23.652 1.00 97.38 112 TYR A C 1
ATOM 814 O O . TYR A 1 112 ? 16.253 -11.269 -22.930 1.00 97.38 112 TYR A O 1
ATOM 822 N N . GLU A 1 113 ? 17.426 -12.734 -24.164 1.00 97.56 113 GLU A N 1
ATOM 823 C CA . GLU A 1 113 ? 16.508 -13.864 -23.974 1.00 97.56 113 GLU A CA 1
ATOM 824 C C . GLU A 1 113 ? 16.286 -14.188 -22.489 1.00 97.56 113 GLU A C 1
ATOM 826 O O . GLU A 1 113 ? 15.149 -14.372 -22.047 1.00 97.56 113 GLU A O 1
ATOM 831 N N . ALA A 1 114 ? 17.353 -14.178 -21.682 1.00 98.19 114 ALA A N 1
ATOM 832 C CA . ALA A 1 114 ? 17.255 -14.416 -20.246 1.00 98.19 114 ALA A CA 1
ATOM 833 C C . ALA A 1 114 ? 16.433 -13.333 -19.526 1.00 98.19 114 ALA A C 1
ATOM 835 O O . ALA A 1 114 ? 15.579 -13.657 -18.697 1.00 98.19 114 ALA A O 1
ATOM 836 N N . ARG A 1 115 ? 16.659 -12.046 -19.834 1.00 98.19 115 ARG A N 1
ATOM 837 C CA . ARG A 1 115 ? 15.893 -10.940 -19.229 1.00 98.19 115 ARG A CA 1
ATOM 838 C C . ARG A 1 115 ? 14.440 -10.914 -19.712 1.00 98.19 115 ARG A C 1
ATOM 840 O O . ARG A 1 115 ? 13.549 -10.628 -18.915 1.00 98.19 115 ARG A O 1
ATOM 847 N N . LYS A 1 116 ? 14.190 -11.245 -20.983 1.00 97.88 116 LYS A N 1
ATOM 848 C CA . LYS A 1 116 ? 12.846 -11.401 -21.560 1.00 97.88 116 LYS A CA 1
ATOM 849 C C . LYS A 1 116 ? 12.064 -12.489 -20.826 1.00 97.88 116 LYS A C 1
ATOM 851 O O . LYS A 1 116 ? 10.951 -12.233 -20.369 1.00 97.88 116 LYS A O 1
ATOM 856 N N . TYR A 1 117 ? 12.666 -13.667 -20.652 1.00 97.75 117 TYR A N 1
ATOM 857 C CA . TYR A 1 117 ? 12.056 -14.779 -19.922 1.00 97.75 117 TYR A CA 1
ATOM 858 C C . TYR A 1 117 ? 11.782 -14.429 -18.451 1.00 97.75 117 TYR A C 1
ATOM 860 O O . TYR A 1 117 ? 10.713 -14.749 -17.928 1.00 97.75 117 TYR A O 1
ATOM 868 N N . GLU A 1 118 ? 12.708 -13.728 -17.784 1.00 97.19 118 GLU A N 1
ATOM 869 C CA . GLU A 1 118 ? 12.504 -13.243 -16.412 1.00 97.19 118 GLU A CA 1
ATOM 870 C C . GLU A 1 118 ? 11.292 -12.304 -16.323 1.00 97.19 118 GLU A C 1
ATOM 872 O O . GLU A 1 118 ? 10.442 -12.489 -15.451 1.00 97.19 118 GLU A O 1
ATOM 877 N N . LEU A 1 119 ? 11.169 -11.341 -17.246 1.00 96.75 119 LEU A N 1
ATOM 878 C CA . LEU A 1 119 ? 10.041 -10.407 -17.284 1.00 96.75 119 LEU A CA 1
ATOM 879 C C . LEU A 1 119 ? 8.712 -11.114 -17.572 1.00 96.75 119 LEU A C 1
ATOM 881 O O . LEU A 1 119 ? 7.727 -10.855 -16.882 1.00 96.75 119 LEU A O 1
ATOM 885 N N . GLN A 1 120 ? 8.685 -12.043 -18.530 1.00 96.62 120 GLN A N 1
ATOM 886 C CA . GLN A 1 120 ? 7.505 -12.861 -18.833 1.00 96.62 120 GLN A CA 1
ATOM 887 C C . GLN A 1 120 ? 7.057 -13.682 -17.622 1.00 96.62 120 GLN A C 1
ATOM 889 O O . GLN A 1 120 ? 5.882 -13.670 -17.253 1.00 96.62 120 GLN A O 1
ATOM 894 N N . THR A 1 121 ? 8.005 -14.356 -16.972 1.00 96.06 121 THR A N 1
ATOM 895 C CA . THR A 1 121 ? 7.740 -15.185 -15.793 1.00 96.06 121 THR A CA 1
ATOM 896 C C . THR A 1 121 ? 7.238 -14.337 -14.629 1.00 96.06 121 THR A C 1
ATOM 898 O O . THR A 1 121 ? 6.282 -14.715 -13.951 1.00 96.06 121 THR A O 1
ATOM 901 N N . ARG A 1 122 ? 7.845 -13.167 -14.390 1.00 93.81 122 ARG A N 1
ATOM 902 C CA . ARG A 1 122 ? 7.401 -12.251 -13.335 1.00 93.81 122 ARG A CA 1
ATOM 903 C C . ARG A 1 122 ? 5.993 -11.734 -13.628 1.00 93.81 122 ARG A C 1
ATOM 905 O O . ARG A 1 122 ? 5.130 -11.846 -12.771 1.00 93.81 122 ARG A O 1
ATOM 912 N N . LEU A 1 123 ? 5.719 -11.286 -14.853 1.00 93.81 123 LEU A N 1
ATOM 913 C CA . LEU A 1 123 ? 4.397 -10.799 -15.258 1.00 93.81 123 LEU A CA 1
ATOM 914 C C . LEU A 1 123 ? 3.291 -11.866 -15.145 1.00 93.81 123 LEU A C 1
ATOM 916 O O . LEU A 1 123 ? 2.145 -11.545 -14.820 1.00 93.81 123 LEU A O 1
ATOM 920 N N . ALA A 1 124 ? 3.610 -13.132 -15.423 1.00 93.12 124 ALA A N 1
ATOM 921 C CA . ALA A 1 124 ? 2.668 -14.240 -15.276 1.00 93.12 124 ALA A CA 1
ATOM 922 C C . ALA A 1 124 ? 2.323 -14.518 -13.803 1.00 93.12 124 ALA A C 1
ATOM 924 O O . ALA A 1 124 ? 1.173 -14.812 -13.489 1.00 93.12 124 ALA A O 1
ATOM 925 N N . ASN A 1 125 ? 3.305 -14.382 -12.909 1.00 90.50 125 ASN A N 1
ATOM 926 C CA . ASN A 1 125 ? 3.163 -14.681 -11.482 1.00 90.50 125 ASN A CA 1
ATOM 927 C C . ASN A 1 125 ? 2.725 -13.479 -10.630 1.00 90.50 125 ASN A C 1
ATOM 929 O O . ASN A 1 125 ? 2.413 -13.639 -9.451 1.00 90.50 125 ASN A O 1
ATOM 933 N N . THR A 1 126 ? 2.720 -12.275 -11.198 1.00 86.69 126 THR A N 1
ATOM 934 C CA . THR A 1 126 ? 2.327 -11.046 -10.512 1.00 86.69 126 THR A CA 1
ATOM 935 C C . THR A 1 126 ? 0.921 -10.634 -10.941 1.00 86.69 126 THR A C 1
ATOM 937 O O . THR A 1 126 ? 0.618 -10.513 -12.133 1.00 86.69 126 THR A O 1
ATOM 940 N N . ASP A 1 127 ? 0.052 -10.388 -9.961 1.00 84.62 127 ASP A N 1
ATOM 941 C CA . ASP A 1 127 ? -1.235 -9.756 -10.222 1.00 84.62 127 ASP A CA 1
ATOM 942 C C . ASP A 1 127 ? -1.012 -8.263 -10.505 1.00 84.62 127 ASP A C 1
ATOM 944 O O . ASP A 1 127 ? -0.431 -7.531 -9.703 1.00 84.62 127 ASP A O 1
ATOM 948 N N . VAL A 1 128 ? -1.418 -7.813 -11.688 1.00 85.94 128 VAL A N 1
ATOM 949 C CA . VAL A 1 128 ? -1.214 -6.444 -12.169 1.00 85.94 128 VAL A CA 1
ATOM 950 C C . VAL A 1 128 ? -2.441 -5.969 -12.919 1.00 85.94 128 VAL A C 1
ATOM 952 O O . VAL A 1 128 ? -3.210 -6.768 -13.455 1.00 85.94 128 VAL A O 1
ATOM 955 N N . ILE A 1 129 ? -2.605 -4.647 -12.995 1.00 85.81 129 ILE A N 1
ATOM 956 C CA . ILE A 1 129 ? -3.709 -4.053 -13.752 1.00 85.81 129 ILE A CA 1
ATOM 957 C C . ILE A 1 129 ? -3.624 -4.419 -15.240 1.00 85.81 129 ILE A C 1
ATOM 959 O O . ILE A 1 129 ? -2.513 -4.574 -15.762 1.00 85.81 129 ILE A O 1
ATOM 963 N N . PRO A 1 130 ? -4.777 -4.510 -15.931 1.00 88.81 130 PRO A N 1
ATOM 964 C CA . PRO A 1 130 ? -4.829 -4.828 -17.356 1.00 88.81 130 PRO A CA 1
ATOM 965 C C . PRO A 1 130 ? -3.902 -3.953 -18.205 1.00 88.81 130 PRO A C 1
ATOM 967 O O . PRO A 1 130 ? -3.201 -4.483 -19.062 1.00 88.81 130 PRO A O 1
ATOM 970 N N . ASP A 1 131 ? -3.818 -2.654 -17.902 1.00 88.69 131 ASP A N 1
ATOM 971 C CA . ASP A 1 131 ? -2.968 -1.696 -18.619 1.00 88.69 131 ASP A CA 1
ATOM 972 C C . ASP A 1 131 ? -1.479 -2.078 -18.553 1.00 88.69 131 ASP A C 1
ATOM 974 O O . ASP A 1 131 ? -0.808 -2.147 -19.579 1.00 88.69 131 ASP A O 1
ATOM 978 N N . VAL A 1 132 ? -0.965 -2.405 -17.359 1.00 91.75 132 VAL A N 1
ATOM 979 C CA . VAL A 1 132 ? 0.437 -2.827 -17.159 1.00 91.75 132 VAL A CA 1
ATOM 980 C C . VAL A 1 132 ? 0.692 -4.165 -17.845 1.00 91.75 132 VAL A C 1
ATOM 982 O O . VAL A 1 132 ? 1.724 -4.335 -18.495 1.00 91.75 132 VAL A O 1
ATOM 985 N N . ARG A 1 133 ? -0.255 -5.109 -17.747 1.00 93.50 133 ARG A N 1
ATOM 986 C CA . ARG A 1 133 ? -0.150 -6.422 -18.402 1.00 93.50 133 ARG A CA 1
ATOM 987 C C . ARG A 1 133 ? -0.087 -6.293 -19.917 1.00 93.50 133 ARG A C 1
ATOM 989 O O . ARG A 1 133 ? 0.801 -6.872 -20.544 1.00 93.50 133 ARG A O 1
ATOM 996 N N . SER A 1 134 ? -1.010 -5.527 -20.486 1.00 95.00 134 SER A N 1
ATOM 997 C CA . SER A 1 134 ? -1.082 -5.274 -21.920 1.00 95.00 134 SER A CA 1
ATOM 998 C C . SER A 1 134 ? 0.159 -4.526 -22.393 1.00 95.00 134 SER A C 1
ATOM 1000 O O . SER A 1 134 ? 0.820 -4.983 -23.319 1.00 95.00 134 SER A O 1
ATOM 1002 N N . GLY A 1 135 ? 0.535 -3.436 -21.719 1.00 95.38 135 GLY A N 1
ATOM 1003 C CA . GLY A 1 135 ? 1.706 -2.638 -22.079 1.00 95.38 135 GLY A CA 1
ATOM 1004 C C . GLY A 1 135 ? 3.008 -3.438 -22.013 1.00 95.38 135 GLY A C 1
ATOM 1005 O O . GLY A 1 135 ? 3.804 -3.388 -22.946 1.00 95.38 135 GLY A O 1
ATOM 1006 N N . THR A 1 136 ? 3.203 -4.258 -20.975 1.00 96.50 136 THR A N 1
ATOM 1007 C CA . THR A 1 136 ? 4.400 -5.111 -20.853 1.00 96.50 136 THR A CA 1
ATOM 1008 C C . THR A 1 136 ? 4.422 -6.199 -21.928 1.00 96.50 136 THR A C 1
ATOM 1010 O O . THR A 1 136 ? 5.479 -6.518 -22.464 1.00 96.50 136 THR A O 1
ATOM 1013 N N . SER A 1 137 ? 3.262 -6.747 -22.297 1.00 96.69 137 SER A N 1
ATOM 1014 C CA . SER A 1 137 ? 3.163 -7.718 -23.395 1.00 96.69 137 SER A CA 1
ATOM 1015 C C . SER A 1 137 ? 3.495 -7.074 -24.745 1.00 96.69 137 SER A C 1
ATOM 1017 O O . SER A 1 137 ? 4.266 -7.638 -25.519 1.00 96.69 137 SER A O 1
ATOM 1019 N N . THR A 1 138 ? 2.988 -5.865 -25.006 1.00 97.38 138 THR A N 1
ATOM 1020 C CA . THR A 1 138 ? 3.349 -5.066 -26.188 1.00 97.38 138 THR A CA 1
ATOM 1021 C C . THR A 1 138 ? 4.846 -4.769 -26.219 1.00 97.38 138 THR A C 1
ATOM 1023 O O . THR A 1 138 ? 5.475 -4.920 -27.263 1.00 97.38 138 THR A O 1
ATOM 1026 N N . LEU A 1 139 ? 5.435 -4.424 -25.071 1.00 97.12 139 LEU A N 1
ATOM 1027 C CA . LEU A 1 139 ? 6.865 -4.159 -24.928 1.00 97.12 139 LEU A CA 1
ATOM 1028 C C . LEU A 1 139 ? 7.728 -5.389 -25.261 1.00 97.12 139 LEU A C 1
ATOM 1030 O O . LEU A 1 139 ? 8.718 -5.285 -25.988 1.00 97.12 139 LEU A O 1
ATOM 1034 N N . LEU A 1 140 ? 7.345 -6.556 -24.738 1.00 98.06 140 LEU A N 1
ATOM 1035 C CA . LEU A 1 140 ? 8.016 -7.832 -24.994 1.00 98.06 140 LEU A CA 1
ATOM 1036 C C . LEU A 1 140 ? 7.929 -8.223 -26.473 1.00 98.06 140 LEU A C 1
ATOM 1038 O O . LEU A 1 140 ? 8.944 -8.545 -27.086 1.00 98.06 140 LEU A O 1
ATOM 1042 N N . ASN A 1 141 ? 6.732 -8.148 -27.059 1.00 97.62 141 ASN A N 1
ATOM 1043 C CA . ASN A 1 141 ? 6.502 -8.509 -28.458 1.00 97.62 141 ASN A CA 1
ATOM 1044 C C . ASN A 1 141 ? 7.214 -7.549 -29.419 1.00 97.62 141 ASN A C 1
ATOM 1046 O O . ASN A 1 141 ? 7.841 -7.991 -30.380 1.00 97.62 141 ASN A O 1
ATOM 1050 N N . GLY A 1 142 ? 7.144 -6.241 -29.150 1.00 96.75 142 GLY A N 1
ATOM 1051 C CA . GLY A 1 142 ? 7.807 -5.215 -29.951 1.00 96.75 142 GLY A CA 1
ATOM 1052 C C . GLY A 1 142 ? 9.327 -5.342 -29.905 1.00 96.75 142 GLY A C 1
ATOM 1053 O O . GLY A 1 142 ? 9.974 -5.322 -30.951 1.00 96.75 142 GLY A O 1
ATOM 1054 N N . GLY A 1 143 ? 9.897 -5.541 -28.711 1.00 96.50 143 GLY A N 1
ATOM 1055 C CA . GLY A 1 143 ? 11.336 -5.763 -28.557 1.00 96.50 143 GLY A CA 1
ATOM 1056 C C . GLY A 1 143 ? 11.809 -7.037 -29.250 1.00 96.50 143 GLY A C 1
ATOM 1057 O O . GLY A 1 143 ? 12.809 -6.986 -29.960 1.00 96.50 143 GLY A O 1
ATOM 1058 N N . GLN A 1 144 ? 11.061 -8.138 -29.129 1.00 96.81 144 GLN A N 1
ATOM 1059 C CA . GLN A 1 144 ? 11.398 -9.396 -29.800 1.00 96.81 144 GLN A CA 1
ATOM 1060 C C . GLN A 1 144 ? 11.406 -9.222 -31.318 1.00 96.81 144 GLN A C 1
ATOM 1062 O O . GLN A 1 144 ? 12.389 -9.548 -31.975 1.00 96.81 144 GLN A O 1
ATOM 1067 N N . ALA A 1 145 ? 10.331 -8.651 -31.868 1.00 97.00 145 ALA A N 1
ATOM 1068 C CA . ALA A 1 145 ? 10.206 -8.433 -33.302 1.00 97.00 145 ALA A CA 1
ATOM 1069 C C . ALA A 1 145 ? 11.322 -7.531 -33.849 1.00 97.00 145 ALA A C 1
ATOM 1071 O O . ALA A 1 145 ? 11.784 -7.738 -34.971 1.00 97.00 145 ALA A O 1
ATOM 1072 N N . LEU A 1 146 ? 11.760 -6.534 -33.075 1.00 96.44 146 LEU A N 1
ATOM 1073 C CA . LEU A 1 146 ? 12.881 -5.684 -33.457 1.00 96.44 146 LEU A CA 1
ATOM 1074 C C . LEU A 1 146 ? 14.211 -6.447 -33.406 1.00 96.44 146 LEU A C 1
ATOM 1076 O O . LEU A 1 146 ? 14.955 -6.403 -34.382 1.00 96.44 146 LEU A O 1
ATOM 1080 N N . VAL A 1 147 ? 14.503 -7.160 -32.314 1.00 95.25 147 VAL A N 1
ATOM 1081 C CA . VAL A 1 147 ? 15.744 -7.940 -32.165 1.00 95.25 147 VAL A CA 1
ATOM 1082 C C . VAL A 1 147 ? 15.856 -9.005 -33.252 1.00 95.25 147 VAL A C 1
ATOM 1084 O O . VAL A 1 147 ? 16.909 -9.109 -33.873 1.00 95.25 147 VAL A O 1
ATOM 1087 N N . ASP A 1 148 ? 14.780 -9.733 -33.551 1.00 95.06 148 ASP A N 1
ATOM 1088 C CA . ASP A 1 148 ? 14.771 -10.750 -34.607 1.00 95.06 148 ASP A CA 1
ATOM 1089 C C . ASP A 1 148 ? 15.100 -10.145 -35.974 1.00 95.06 148 ASP A C 1
ATOM 1091 O O . ASP A 1 148 ? 15.938 -10.673 -36.705 1.00 95.06 148 ASP A O 1
ATOM 1095 N N . LYS A 1 149 ? 14.499 -8.993 -36.302 1.00 95.00 149 LYS A N 1
ATOM 1096 C CA . LYS A 1 149 ? 14.785 -8.291 -37.559 1.00 95.00 149 LYS A CA 1
ATOM 1097 C C . LYS A 1 149 ? 16.224 -7.791 -37.639 1.00 95.00 149 LYS A C 1
ATOM 1099 O O . LYS A 1 149 ? 16.816 -7.857 -38.713 1.00 95.00 149 LYS A O 1
ATOM 1104 N N . VAL A 1 150 ? 16.759 -7.288 -36.525 1.00 93.00 150 VAL A N 1
ATOM 1105 C CA . VAL A 1 150 ? 18.134 -6.783 -36.412 1.00 93.00 150 VAL A CA 1
ATOM 1106 C C . VAL A 1 150 ? 19.149 -7.914 -36.550 1.00 93.00 150 VAL A C 1
ATOM 1108 O O . VAL A 1 150 ? 20.081 -7.786 -37.335 1.00 93.00 150 VAL A O 1
ATOM 1111 N N . LEU A 1 151 ? 18.939 -9.037 -35.859 1.00 90.50 151 LEU A N 1
ATOM 1112 C CA . LEU A 1 151 ? 19.807 -10.216 -35.943 1.00 90.50 151 LEU A CA 1
ATOM 1113 C C . LEU A 1 151 ? 19.752 -10.894 -37.318 1.00 90.50 151 LEU A C 1
ATOM 1115 O O . LEU A 1 151 ? 20.746 -11.467 -37.753 1.00 90.50 151 LEU A O 1
ATOM 1119 N N . ALA A 1 152 ? 18.604 -10.832 -37.997 1.00 91.31 152 ALA A N 1
ATOM 1120 C CA . ALA A 1 152 ? 18.444 -11.313 -39.368 1.00 91.31 152 ALA A CA 1
ATOM 1121 C C . ALA A 1 152 ? 18.935 -10.315 -40.435 1.00 91.31 152 ALA A C 1
ATOM 1123 O O . ALA A 1 152 ? 18.781 -10.595 -41.620 1.00 91.31 152 ALA A O 1
ATOM 1124 N N . ASP A 1 153 ? 19.458 -9.151 -40.027 1.00 88.44 153 ASP A N 1
ATOM 1125 C CA . ASP A 1 153 ? 19.874 -8.048 -40.907 1.00 88.44 153 ASP A CA 1
ATOM 1126 C C . ASP A 1 153 ? 18.800 -7.647 -41.943 1.00 88.44 153 ASP A C 1
ATOM 1128 O O . ASP A 1 153 ? 19.066 -7.334 -43.098 1.00 88.44 153 ASP A O 1
ATOM 1132 N N . SER A 1 154 ? 17.533 -7.697 -41.523 1.00 92.31 154 SER A N 1
ATOM 1133 C CA . SER A 1 154 ? 16.349 -7.556 -42.391 1.00 92.31 154 SER A CA 1
ATOM 1134 C C . SER A 1 154 ? 15.618 -6.218 -42.228 1.00 92.31 154 SER A C 1
ATOM 1136 O O . SER A 1 154 ? 14.494 -6.046 -42.702 1.00 92.31 154 SER A O 1
ATOM 1138 N N . ILE A 1 155 ? 16.233 -5.266 -41.524 1.00 93.06 155 ILE A N 1
ATOM 1139 C CA . ILE A 1 155 ? 15.672 -3.945 -41.231 1.00 93.06 155 ILE A CA 1
ATOM 1140 C C . ILE A 1 155 ? 16.721 -2.864 -41.474 1.00 93.06 155 ILE A C 1
ATOM 1142 O O . ILE A 1 155 ? 17.847 -2.972 -40.984 1.00 93.06 155 ILE A O 1
ATOM 1146 N N . SER A 1 156 ? 16.337 -1.810 -42.200 1.00 91.50 156 SER A N 1
ATOM 1147 C CA . SER A 1 156 ? 17.225 -0.675 -42.458 1.00 91.50 156 SER A CA 1
ATOM 1148 C C . SER A 1 156 ? 17.614 0.031 -41.155 1.00 91.50 156 SER A C 1
ATOM 1150 O O . SER A 1 156 ? 16.873 -0.003 -40.167 1.00 91.50 156 SER A O 1
ATOM 1152 N N . LEU A 1 157 ? 18.756 0.722 -41.143 1.00 90.50 157 LEU A N 1
ATOM 1153 C CA . LEU A 1 157 ? 19.205 1.491 -39.980 1.00 90.50 157 LEU A CA 1
ATOM 1154 C C . LEU A 1 157 ? 18.164 2.524 -39.515 1.00 90.50 157 LEU A C 1
ATOM 1156 O O . LEU A 1 157 ? 17.911 2.674 -38.317 1.00 90.50 157 LEU A O 1
ATOM 1160 N N . ARG A 1 158 ? 17.512 3.204 -40.464 1.00 88.38 158 ARG A N 1
ATOM 1161 C CA . ARG A 1 158 ? 16.451 4.177 -40.178 1.00 88.38 158 ARG A CA 1
ATOM 1162 C C . ARG A 1 158 ? 15.219 3.500 -39.578 1.00 88.38 158 ARG A C 1
ATOM 1164 O O . ARG A 1 158 ? 14.676 3.975 -38.579 1.00 88.38 158 ARG A O 1
ATOM 1171 N N . 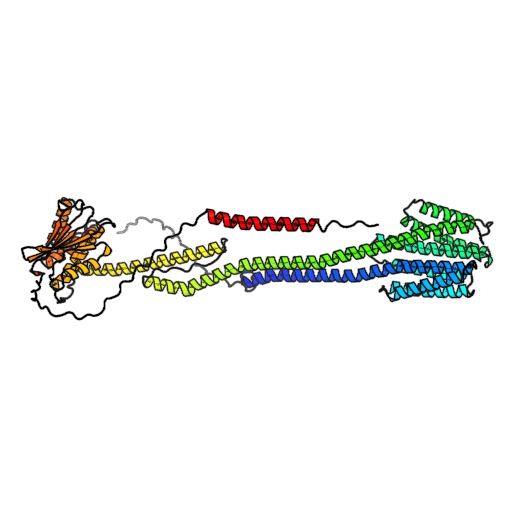ASP A 1 159 ? 14.794 2.377 -40.152 1.00 91.69 159 ASP A N 1
ATOM 1172 C CA . ASP A 1 159 ? 13.636 1.626 -39.661 1.00 91.69 159 ASP A CA 1
ATOM 1173 C C . ASP A 1 159 ? 13.901 1.017 -38.281 1.00 91.69 159 ASP A C 1
ATOM 1175 O O . ASP A 1 159 ? 13.002 0.952 -37.444 1.00 91.69 159 ASP A O 1
ATOM 1179 N N . ARG A 1 160 ? 15.151 0.636 -37.997 1.00 92.06 160 ARG A N 1
ATOM 1180 C CA . ARG A 1 160 ? 15.591 0.152 -36.684 1.00 92.06 160 ARG A CA 1
ATOM 1181 C C . ARG A 1 160 ? 15.356 1.206 -35.604 1.00 92.06 160 ARG A C 1
ATOM 1183 O O . ARG A 1 160 ? 14.732 0.908 -34.589 1.00 92.06 160 ARG A O 1
ATOM 1190 N N . VAL A 1 161 ? 15.802 2.441 -35.838 1.00 90.75 161 VAL A N 1
ATOM 1191 C CA . VAL A 1 161 ? 15.630 3.556 -34.891 1.00 90.75 161 VAL A CA 1
ATOM 1192 C C . VAL A 1 161 ? 14.159 3.952 -34.748 1.00 90.75 161 VAL A C 1
ATOM 1194 O O . VAL A 1 161 ? 13.674 4.144 -33.633 1.00 90.75 161 VAL A O 1
ATOM 1197 N N . THR A 1 162 ? 13.420 4.035 -35.856 1.00 91.19 162 THR A N 1
ATOM 1198 C CA . THR A 1 162 ? 11.999 4.424 -35.824 1.00 91.19 162 THR A CA 1
ATOM 1199 C C . THR A 1 162 ? 11.105 3.359 -35.186 1.00 91.19 162 THR A C 1
ATOM 1201 O O . THR A 1 162 ? 10.173 3.714 -34.472 1.00 91.19 162 THR A O 1
ATOM 1204 N N . THR A 1 163 ? 11.409 2.067 -35.358 1.00 94.69 163 THR A N 1
ATOM 1205 C CA . THR A 1 163 ? 10.688 0.958 -34.698 1.00 94.69 163 THR A CA 1
ATOM 1206 C C . THR A 1 163 ? 11.009 0.877 -33.205 1.00 94.69 163 THR A C 1
ATOM 1208 O O . THR A 1 163 ? 10.188 0.421 -32.412 1.00 94.69 163 THR A O 1
ATOM 1211 N N . TYR A 1 164 ? 12.189 1.341 -32.799 1.00 94.44 164 TYR A N 1
ATOM 1212 C CA . TYR A 1 164 ? 12.607 1.340 -31.404 1.00 94.44 164 TYR A CA 1
ATOM 1213 C C . TYR A 1 164 ? 11.932 2.441 -30.569 1.00 94.44 164 TYR A C 1
ATOM 1215 O O . TYR A 1 164 ? 11.592 2.206 -29.411 1.00 94.44 164 TYR A O 1
ATOM 1223 N N . ALA A 1 165 ? 11.651 3.614 -31.144 1.00 91.69 165 ALA A N 1
ATOM 1224 C CA . ALA A 1 165 ? 11.045 4.728 -30.406 1.00 91.69 165 ALA A CA 1
ATOM 1225 C C . ALA A 1 165 ? 9.681 4.395 -29.742 1.00 91.69 165 ALA A C 1
ATOM 1227 O O . ALA A 1 165 ? 9.526 4.674 -28.552 1.00 91.69 165 ALA A O 1
ATOM 1228 N N . PRO A 1 166 ? 8.709 3.736 -30.410 1.00 94.69 166 PRO A N 1
ATOM 1229 C CA . PRO A 1 166 ? 7.471 3.292 -29.761 1.00 94.69 166 PRO A CA 1
ATOM 1230 C C . PRO A 1 166 ? 7.686 2.299 -28.610 1.00 94.69 166 PRO A C 1
ATOM 1232 O O . PRO A 1 166 ? 6.902 2.277 -27.662 1.00 94.69 166 PRO A O 1
ATOM 1235 N N . ILE A 1 167 ? 8.744 1.481 -28.670 1.00 96.75 167 ILE A N 1
ATOM 1236 C CA . ILE A 1 167 ? 9.099 0.531 -27.604 1.00 96.75 167 ILE A CA 1
ATOM 1237 C C . ILE A 1 167 ? 9.554 1.301 -26.360 1.00 96.75 167 ILE A C 1
ATOM 1239 O O . ILE A 1 167 ? 9.139 0.960 -25.254 1.00 96.75 167 ILE A O 1
ATOM 1243 N N . LEU A 1 168 ? 10.335 2.374 -26.535 1.00 94.38 168 LEU A N 1
ATOM 1244 C CA . LEU A 1 168 ? 10.736 3.263 -25.439 1.00 94.38 168 LEU A CA 1
ATOM 1245 C C . LEU A 1 168 ? 9.528 3.924 -24.777 1.00 94.38 168 LEU A C 1
ATOM 1247 O O . LEU A 1 168 ? 9.378 3.821 -23.563 1.00 94.38 168 LEU A O 1
ATOM 1251 N N . LEU A 1 169 ? 8.625 4.504 -25.570 1.00 93.44 169 LEU A N 1
ATOM 1252 C CA . LEU A 1 169 ? 7.396 5.114 -25.051 1.00 93.44 169 LEU A CA 1
ATOM 1253 C C . LEU A 1 169 ? 6.534 4.097 -24.294 1.00 93.44 169 LEU A C 1
ATOM 1255 O O . LEU A 1 169 ? 6.078 4.368 -23.188 1.00 93.44 169 LEU A O 1
ATOM 1259 N N . THR A 1 170 ? 6.394 2.884 -24.836 1.00 96.62 170 THR A N 1
ATOM 1260 C CA . THR A 1 170 ? 5.672 1.799 -24.154 1.00 96.62 170 THR A CA 1
ATOM 1261 C C . THR A 1 170 ? 6.339 1.442 -22.823 1.00 96.62 170 THR A C 1
ATOM 1263 O O . THR A 1 170 ? 5.649 1.219 -21.831 1.00 96.62 170 THR A O 1
ATOM 1266 N N . ALA A 1 171 ? 7.673 1.396 -22.765 1.00 95.94 171 ALA A N 1
ATOM 1267 C CA . ALA A 1 171 ? 8.393 1.138 -21.520 1.00 95.94 171 ALA A CA 1
ATOM 1268 C C . ALA A 1 171 ? 8.145 2.248 -20.488 1.00 95.94 171 ALA A C 1
ATOM 1270 O O . ALA A 1 171 ? 7.904 1.952 -19.316 1.00 95.94 171 ALA A O 1
ATOM 1271 N N . GLU A 1 172 ? 8.161 3.510 -20.919 1.00 93.94 172 GLU A N 1
ATOM 1272 C CA . GLU A 1 172 ? 7.867 4.655 -20.059 1.00 93.94 172 GLU A CA 1
ATOM 1273 C C . GLU A 1 172 ? 6.444 4.604 -19.496 1.00 93.94 172 GLU A C 1
ATOM 1275 O O . GLU A 1 172 ? 6.249 4.749 -18.285 1.00 93.94 172 GLU A O 1
ATOM 1280 N N . ASP A 1 173 ? 5.460 4.333 -20.353 1.00 93.38 173 ASP A N 1
ATOM 1281 C CA . ASP A 1 173 ? 4.053 4.217 -19.973 1.00 93.38 173 ASP A CA 1
ATOM 1282 C C . ASP A 1 173 ? 3.827 3.074 -18.982 1.00 93.38 173 ASP A C 1
ATOM 1284 O O . ASP A 1 173 ? 3.128 3.244 -17.981 1.00 93.38 173 ASP A O 1
ATOM 1288 N N . VAL A 1 174 ? 4.461 1.919 -19.202 1.00 94.19 174 VAL A N 1
ATOM 1289 C CA . VAL A 1 174 ? 4.362 0.768 -18.295 1.00 94.19 174 VAL A CA 1
ATOM 1290 C C . VAL A 1 174 ? 4.993 1.074 -16.935 1.00 94.19 174 VAL A C 1
ATOM 1292 O O . VAL A 1 174 ? 4.413 0.717 -15.904 1.00 94.19 174 VAL A O 1
ATOM 1295 N N . ILE A 1 175 ? 6.151 1.744 -16.900 1.00 92.88 175 ILE A N 1
ATOM 1296 C CA . ILE A 1 175 ? 6.804 2.150 -15.644 1.00 92.88 175 ILE A CA 1
ATOM 1297 C C . ILE A 1 175 ? 5.892 3.104 -14.866 1.00 92.88 175 ILE A C 1
ATOM 1299 O O . ILE A 1 175 ? 5.646 2.887 -13.679 1.00 92.88 175 ILE A O 1
ATOM 1303 N N . ASN A 1 176 ? 5.320 4.108 -15.534 1.00 90.81 176 ASN A N 1
ATOM 1304 C CA . ASN A 1 176 ? 4.403 5.061 -14.909 1.00 90.81 176 ASN A CA 1
ATOM 1305 C C . ASN A 1 176 ? 3.101 4.392 -14.434 1.00 90.81 176 ASN A C 1
ATOM 1307 O O . ASN A 1 176 ? 2.641 4.636 -13.315 1.00 90.81 176 ASN A O 1
ATOM 1311 N N . ALA A 1 177 ? 2.525 3.496 -15.239 1.00 88.81 177 ALA A N 1
ATOM 1312 C CA . ALA A 1 177 ? 1.316 2.752 -14.888 1.00 88.81 177 ALA A CA 1
ATOM 1313 C C . ALA A 1 177 ? 1.529 1.792 -13.703 1.00 88.81 177 ALA A C 1
ATOM 1315 O O . ALA A 1 177 ? 0.598 1.544 -12.930 1.00 88.81 177 ALA A O 1
ATOM 1316 N N . SER A 1 178 ? 2.756 1.297 -13.513 1.00 88.56 178 SER A N 1
ATOM 1317 C CA . SER A 1 178 ? 3.116 0.409 -12.401 1.00 88.56 178 SER A CA 1
ATOM 1318 C C . SER A 1 178 ? 3.077 1.103 -11.031 1.00 88.56 178 SER A C 1
ATOM 1320 O O . SER A 1 178 ? 2.934 0.423 -10.018 1.00 88.56 178 SER A O 1
ATOM 1322 N N . VAL A 1 179 ? 3.121 2.443 -10.983 1.00 82.88 179 VAL A N 1
ATOM 1323 C CA . VAL A 1 179 ? 3.226 3.244 -9.741 1.00 82.88 179 VAL A CA 1
ATOM 1324 C C . VAL A 1 179 ? 1.991 4.127 -9.500 1.00 82.88 179 VAL A C 1
ATOM 1326 O O . VAL A 1 179 ? 2.026 5.086 -8.735 1.00 82.88 179 VAL A O 1
ATOM 1329 N N . ARG A 1 180 ? 0.857 3.830 -10.145 1.00 70.62 180 ARG A N 1
ATOM 1330 C CA . ARG A 1 180 ? -0.374 4.640 -10.071 1.00 70.62 180 ARG A CA 1
ATOM 1331 C C . ARG A 1 180 ? -0.985 4.636 -8.654 1.00 70.62 180 ARG A C 1
ATOM 1333 O O . ARG A 1 180 ? -1.818 3.787 -8.339 1.00 70.62 180 ARG A O 1
ATOM 1340 N N . ILE A 1 181 ? -0.521 5.554 -7.800 1.00 69.19 181 ILE A N 1
ATOM 1341 C CA . ILE A 1 181 ? -0.797 5.661 -6.354 1.00 69.19 181 ILE A CA 1
ATOM 1342 C C . ILE A 1 181 ? -0.955 7.140 -5.975 1.00 69.19 181 ILE A C 1
ATOM 1344 O O . ILE A 1 181 ? -0.400 8.017 -6.635 1.00 69.19 181 ILE A O 1
ATOM 1348 N N . ASP A 1 182 ? -1.663 7.412 -4.878 1.00 67.06 182 ASP A N 1
ATOM 1349 C CA . ASP A 1 182 ? -1.928 8.759 -4.345 1.00 67.06 182 ASP A CA 1
ATOM 1350 C C . ASP A 1 182 ? -0.677 9.513 -3.837 1.00 67.06 182 ASP A C 1
ATOM 1352 O O . ASP A 1 182 ? -0.780 10.656 -3.397 1.00 67.06 182 ASP A O 1
ATOM 1356 N N . SER A 1 183 ? 0.512 8.898 -3.868 1.00 77.50 183 SER A N 1
ATOM 1357 C CA . SER A 1 183 ? 1.751 9.526 -3.401 1.00 77.50 183 SER A CA 1
ATOM 1358 C C . SER A 1 183 ? 2.422 10.323 -4.515 1.00 77.50 183 SER A C 1
ATOM 1360 O O . SER A 1 183 ? 2.998 9.765 -5.453 1.00 77.50 183 SER A O 1
ATO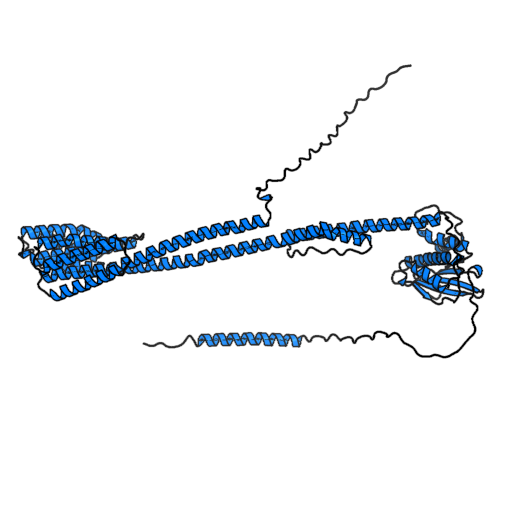M 1362 N N . GLU A 1 184 ? 2.391 11.647 -4.379 1.00 82.00 184 GLU A N 1
ATOM 1363 C CA . GLU A 1 184 ? 3.017 12.577 -5.319 1.00 82.00 184 GLU A CA 1
ATOM 1364 C C . GLU A 1 184 ? 4.532 12.364 -5.439 1.00 82.00 184 GLU A C 1
ATOM 1366 O O . GLU A 1 184 ? 5.074 12.398 -6.543 1.00 82.00 184 GLU A O 1
ATOM 1371 N N . GLN A 1 185 ? 5.203 12.050 -4.328 1.00 81.31 185 GLN A N 1
ATOM 1372 C CA . GLN A 1 185 ? 6.644 11.803 -4.303 1.00 81.31 185 GLN A CA 1
ATOM 1373 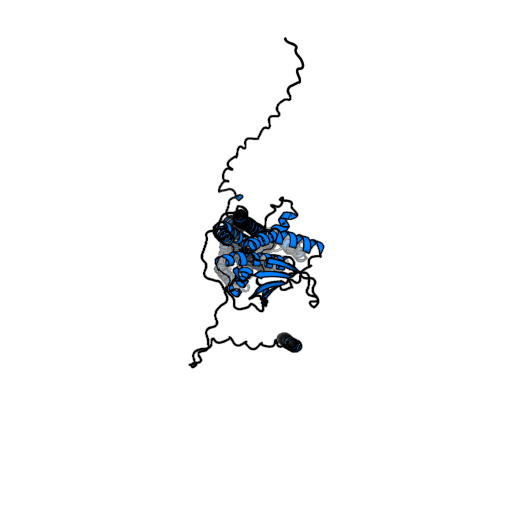C C . GLN A 1 185 ? 7.030 10.561 -5.116 1.00 81.31 185 GLN A C 1
ATOM 1375 O O . GLN A 1 185 ? 7.970 10.598 -5.906 1.00 81.31 185 GLN A O 1
ATOM 1380 N N . ILE A 1 186 ? 6.290 9.464 -4.953 1.00 83.44 186 ILE A N 1
ATOM 1381 C CA . ILE A 1 186 ? 6.592 8.188 -5.618 1.00 83.44 186 ILE A CA 1
ATOM 1382 C C . ILE A 1 186 ? 6.253 8.300 -7.112 1.00 83.44 186 ILE A C 1
ATOM 1384 O O . ILE A 1 186 ? 6.998 7.806 -7.956 1.00 83.44 186 ILE A O 1
ATOM 1388 N N . ARG A 1 187 ? 5.198 9.050 -7.457 1.00 84.94 187 ARG A N 1
ATOM 1389 C CA . ARG A 1 187 ? 4.880 9.407 -8.845 1.00 84.94 187 ARG A CA 1
ATOM 1390 C C . ARG A 1 187 ? 5.999 10.222 -9.500 1.00 84.94 187 ARG A C 1
ATOM 1392 O O . ARG A 1 187 ? 6.391 9.893 -10.614 1.00 84.94 187 ARG A O 1
ATOM 1399 N N . ALA A 1 188 ? 6.538 11.234 -8.819 1.00 84.00 188 ALA A N 1
ATOM 1400 C CA . ALA A 1 188 ? 7.651 12.031 -9.338 1.00 84.00 188 ALA A CA 1
ATOM 1401 C C . ALA A 1 188 ? 8.917 11.179 -9.554 1.00 84.00 188 ALA A C 1
ATOM 1403 O O . ALA A 1 188 ? 9.584 11.302 -10.580 1.00 84.00 188 ALA A O 1
ATOM 1404 N N . GLN A 1 189 ? 9.217 10.255 -8.634 1.00 85.25 189 GLN A N 1
ATOM 1405 C CA . GLN A 1 189 ? 10.329 9.310 -8.784 1.00 85.25 189 GLN A CA 1
ATOM 1406 C C . GLN A 1 189 ? 10.125 8.339 -9.955 1.00 85.25 189 GLN A C 1
ATOM 1408 O O . GLN A 1 189 ? 11.067 8.084 -10.703 1.00 85.25 189 GLN A O 1
ATOM 1413 N N . ALA A 1 190 ? 8.907 7.824 -10.143 1.00 88.56 190 ALA A N 1
ATOM 1414 C CA . ALA A 1 190 ? 8.565 6.942 -11.258 1.00 88.56 190 ALA A CA 1
ATOM 1415 C C . ALA A 1 190 ? 8.657 7.657 -12.612 1.00 88.56 190 ALA A C 1
ATOM 1417 O O . ALA A 1 190 ? 9.222 7.101 -13.549 1.00 88.56 190 ALA A O 1
ATOM 1418 N N . GLN A 1 191 ? 8.195 8.908 -12.691 1.00 88.56 191 GLN A N 1
ATOM 1419 C CA . GLN A 1 191 ? 8.356 9.755 -13.877 1.00 88.56 191 GLN A CA 1
ATOM 1420 C C . GLN A 1 191 ? 9.831 10.043 -14.163 1.00 88.56 191 GLN A C 1
ATOM 1422 O O . GLN A 1 191 ? 10.275 9.992 -15.306 1.00 88.56 191 GLN A O 1
ATOM 1427 N N . GLY A 1 192 ? 10.615 10.316 -13.120 1.00 88.62 192 GLY A N 1
ATOM 1428 C CA . GLY A 1 192 ? 12.060 10.462 -13.235 1.00 88.62 192 GLY A CA 1
ATOM 1429 C C . GLY A 1 192 ? 12.741 9.218 -13.795 1.00 88.62 192 GLY A C 1
ATOM 1430 O O . GLY A 1 192 ? 13.575 9.307 -14.695 1.00 88.62 192 GLY A O 1
ATOM 1431 N N . LEU A 1 193 ? 12.340 8.052 -13.292 1.00 92.06 193 LEU A N 1
ATOM 1432 C CA . LEU A 1 193 ? 12.816 6.758 -13.758 1.00 92.06 193 LEU A CA 1
ATOM 1433 C C . LEU A 1 193 ? 12.403 6.478 -15.206 1.00 92.06 193 LEU A C 1
ATOM 1435 O O . LEU A 1 193 ? 13.251 6.063 -15.992 1.00 92.06 193 LEU A O 1
ATOM 1439 N N . SER A 1 194 ? 11.138 6.711 -15.571 1.00 93.00 194 SER A N 1
ATOM 1440 C CA . SER A 1 194 ? 10.649 6.492 -16.935 1.00 93.00 194 SER A CA 1
ATOM 1441 C C . SER A 1 194 ? 11.431 7.363 -17.919 1.00 93.00 194 SER A C 1
ATOM 1443 O O . SER A 1 194 ? 12.014 6.842 -18.865 1.00 93.00 194 SER A O 1
ATOM 1445 N N . ARG A 1 195 ? 11.577 8.663 -17.620 1.00 91.31 195 ARG A N 1
ATOM 1446 C CA . ARG A 1 195 ? 12.371 9.601 -18.429 1.00 91.31 195 ARG A CA 1
ATOM 1447 C C . ARG A 1 195 ? 13.826 9.157 -18.568 1.00 91.31 195 ARG A C 1
ATOM 1449 O O . ARG A 1 195 ? 14.392 9.265 -19.650 1.00 91.31 195 ARG A O 1
ATOM 1456 N N . ALA A 1 196 ? 14.434 8.635 -17.501 1.00 93.56 196 ALA A N 1
ATOM 1457 C CA . ALA A 1 196 ? 15.800 8.121 -17.552 1.00 93.56 196 ALA A CA 1
ATOM 1458 C C . ALA A 1 196 ? 15.913 6.863 -18.438 1.00 93.56 196 ALA A C 1
ATOM 1460 O O . ALA A 1 196 ? 16.848 6.752 -19.228 1.00 93.56 196 ALA A O 1
ATOM 1461 N N . VAL A 1 197 ? 14.951 5.934 -18.371 1.00 94.44 197 VAL A N 1
ATOM 1462 C CA . VAL A 1 197 ? 14.899 4.763 -19.269 1.00 94.44 197 VAL A CA 1
ATOM 1463 C C . VAL A 1 197 ? 14.756 5.198 -20.730 1.00 94.44 197 VAL A C 1
ATOM 1465 O O . VAL A 1 197 ? 15.508 4.712 -21.576 1.00 94.44 197 VAL A O 1
ATOM 1468 N N . GLY A 1 198 ? 13.866 6.153 -21.010 1.00 92.94 198 GLY A N 1
ATOM 1469 C CA . GLY A 1 198 ? 13.714 6.763 -22.331 1.00 92.94 198 GLY A CA 1
ATOM 1470 C C . GLY A 1 198 ? 15.006 7.403 -22.833 1.00 92.94 198 GLY A C 1
ATOM 1471 O O . GLY A 1 198 ? 15.463 7.102 -23.935 1.00 92.94 198 GLY A O 1
ATOM 1472 N N . ALA A 1 199 ? 15.661 8.211 -21.994 1.00 93.31 199 ALA A N 1
ATOM 1473 C CA . ALA A 1 199 ? 16.929 8.861 -22.318 1.00 93.31 199 ALA A CA 1
ATOM 1474 C C . ALA A 1 199 ? 18.042 7.847 -22.633 1.00 93.31 199 ALA A C 1
ATOM 1476 O O . ALA A 1 199 ? 18.769 8.025 -23.609 1.00 93.31 199 ALA A O 1
ATOM 1477 N N . ARG A 1 200 ? 18.159 6.747 -21.871 1.00 94.81 200 ARG A N 1
ATOM 1478 C CA . ARG A 1 200 ? 19.124 5.670 -22.173 1.00 94.81 200 ARG A CA 1
ATOM 1479 C C . ARG A 1 200 ? 18.853 5.041 -23.539 1.00 94.81 200 ARG A C 1
ATOM 1481 O O . ARG A 1 200 ? 19.788 4.782 -24.300 1.00 94.81 200 ARG A O 1
ATOM 1488 N N . GLY A 1 201 ? 17.581 4.834 -23.864 1.00 93.88 201 GLY A N 1
ATOM 1489 C CA . GLY A 1 201 ? 17.179 4.351 -25.177 1.00 93.88 201 GLY A CA 1
ATOM 1490 C C . GLY A 1 201 ? 17.523 5.331 -26.298 1.00 93.88 201 GLY A C 1
ATOM 1491 O O . GLY A 1 201 ? 18.106 4.946 -27.307 1.00 93.88 201 GLY A O 1
ATOM 1492 N N . GLN A 1 202 ? 17.268 6.625 -26.110 1.00 93.25 202 GLN A N 1
ATOM 1493 C CA . GLN A 1 202 ? 17.656 7.657 -27.078 1.00 93.25 202 GLN A CA 1
ATOM 1494 C C . GLN A 1 202 ? 19.174 7.698 -27.302 1.00 93.25 202 GLN A C 1
ATOM 1496 O O . GLN A 1 202 ? 19.621 7.753 -28.448 1.00 93.25 202 GLN A O 1
ATOM 1501 N N . MET A 1 203 ? 19.969 7.596 -26.232 1.00 94.31 203 MET A N 1
ATOM 1502 C CA . MET A 1 203 ? 21.432 7.490 -26.313 1.00 94.31 203 MET A CA 1
ATOM 1503 C C . MET A 1 203 ? 21.868 6.249 -27.100 1.00 94.31 203 MET A C 1
ATOM 1505 O O . MET A 1 203 ? 22.777 6.315 -27.928 1.00 94.31 203 MET A O 1
ATOM 1509 N N . THR A 1 204 ? 21.178 5.128 -26.893 1.00 94.50 204 THR A N 1
ATOM 1510 C CA . THR A 1 204 ? 21.401 3.885 -27.639 1.00 94.50 204 THR A CA 1
ATOM 1511 C C . THR A 1 204 ? 21.110 4.064 -29.127 1.00 94.50 204 THR A C 1
ATOM 1513 O O . THR A 1 204 ? 21.940 3.708 -29.962 1.00 94.50 204 THR A O 1
ATOM 1516 N N . ALA A 1 205 ? 19.980 4.680 -29.475 1.00 94.38 205 ALA A N 1
ATOM 1517 C CA . ALA A 1 205 ? 19.608 4.958 -30.859 1.00 94.38 205 ALA A CA 1
ATOM 1518 C C . ALA A 1 205 ? 20.611 5.891 -31.562 1.00 94.38 205 ALA A C 1
ATOM 1520 O O . ALA A 1 205 ? 21.001 5.624 -32.698 1.00 94.38 205 ALA A O 1
ATOM 1521 N N . GLN A 1 206 ? 21.093 6.934 -30.880 1.00 94.56 206 GLN A N 1
ATOM 1522 C CA . GLN A 1 206 ? 22.149 7.801 -31.414 1.00 94.56 206 GLN A CA 1
ATOM 1523 C C . GLN A 1 206 ? 23.460 7.050 -31.613 1.00 94.56 206 GLN A C 1
ATOM 1525 O O . GLN A 1 206 ? 24.100 7.194 -32.649 1.00 94.56 206 GLN A O 1
ATOM 1530 N N . LYS A 1 207 ? 23.852 6.207 -30.653 1.00 94.38 207 LYS A N 1
ATOM 1531 C CA . LYS A 1 207 ? 25.067 5.396 -30.769 1.00 94.38 207 LYS A CA 1
ATOM 1532 C C . LYS A 1 207 ? 24.990 4.424 -31.948 1.00 94.38 207 LYS A C 1
ATOM 1534 O O . LYS A 1 207 ? 25.980 4.260 -32.656 1.00 94.38 207 LYS A O 1
ATOM 1539 N N . ILE A 1 208 ? 23.824 3.828 -32.200 1.00 92.81 208 ILE A N 1
ATOM 1540 C CA . ILE A 1 208 ? 23.574 2.998 -33.389 1.00 92.81 208 ILE A CA 1
ATOM 1541 C C . ILE A 1 208 ? 23.752 3.827 -34.672 1.00 92.81 208 ILE A C 1
ATOM 1543 O O . ILE A 1 208 ? 24.476 3.403 -35.568 1.00 92.81 208 ILE A O 1
ATOM 1547 N N . LEU A 1 209 ? 23.166 5.027 -34.745 1.00 94.12 209 LEU A N 1
ATOM 1548 C CA . LEU A 1 209 ? 23.317 5.923 -35.900 1.00 94.12 209 LEU A CA 1
ATOM 1549 C C . LEU A 1 209 ? 24.765 6.376 -36.118 1.00 94.12 209 LEU A C 1
ATOM 1551 O O . LEU A 1 209 ? 25.210 6.451 -37.255 1.00 94.12 209 LEU A O 1
ATOM 1555 N N . ILE A 1 210 ? 25.518 6.644 -35.054 1.00 94.19 210 ILE A N 1
ATOM 1556 C CA . ILE A 1 210 ? 26.927 7.045 -35.153 1.00 94.19 210 ILE A CA 1
ATOM 1557 C C . ILE A 1 210 ? 27.797 5.880 -35.630 1.00 94.19 210 ILE A C 1
ATOM 1559 O O . ILE A 1 210 ? 28.623 6.062 -36.516 1.00 94.19 210 ILE A O 1
ATOM 1563 N N . THR A 1 211 ? 27.601 4.682 -35.079 1.00 92.56 211 THR A N 1
ATOM 1564 C CA . THR A 1 211 ? 28.452 3.513 -35.382 1.00 92.56 211 THR A CA 1
ATOM 1565 C C . THR A 1 211 ? 28.114 2.830 -36.706 1.00 92.56 211 THR A C 1
ATOM 1567 O O . THR A 1 211 ? 28.969 2.198 -37.316 1.00 92.56 211 THR A O 1
ATOM 1570 N N . ARG A 1 212 ? 26.867 2.943 -37.181 1.00 91.31 212 ARG A N 1
ATOM 1571 C CA . ARG A 1 212 ? 26.413 2.346 -38.451 1.00 91.31 212 ARG A CA 1
ATOM 1572 C C . ARG A 1 212 ? 25.999 3.366 -39.499 1.00 91.31 212 ARG A C 1
ATOM 1574 O O . ARG A 1 212 ? 25.534 2.995 -40.570 1.00 91.31 212 ARG A O 1
ATOM 1581 N N . GLY A 1 213 ? 26.222 4.649 -39.237 1.00 89.19 213 GLY A N 1
ATOM 1582 C CA . GLY A 1 213 ? 25.780 5.737 -40.105 1.00 89.19 213 GLY A CA 1
ATOM 1583 C C . GLY A 1 213 ? 26.344 5.698 -41.524 1.00 89.19 213 GLY A C 1
ATOM 1584 O O . GLY A 1 213 ? 25.747 6.299 -42.404 1.00 89.19 213 GLY A O 1
ATOM 1585 N N . ALA A 1 214 ? 27.428 4.952 -41.773 1.00 89.12 214 ALA A N 1
ATOM 1586 C CA . ALA A 1 214 ? 27.964 4.721 -43.117 1.00 89.12 214 ALA A CA 1
ATOM 1587 C C . ALA A 1 214 ? 26.984 3.996 -44.064 1.00 89.12 214 ALA A C 1
ATOM 1589 O O . ALA A 1 214 ? 27.175 4.033 -45.277 1.00 89.12 214 ALA A O 1
ATOM 1590 N N . GLU A 1 215 ? 25.944 3.342 -43.535 1.00 87.69 215 GLU A N 1
ATOM 1591 C CA . GLU A 1 215 ? 24.898 2.684 -44.329 1.00 87.69 215 GLU A CA 1
ATOM 1592 C C . GLU A 1 215 ? 23.904 3.650 -44.983 1.00 87.69 215 GLU A C 1
ATOM 1594 O O . GLU A 1 215 ? 23.166 3.250 -45.883 1.00 87.69 215 GLU A O 1
ATOM 1599 N N . ILE A 1 216 ? 23.838 4.897 -44.513 1.00 91.12 216 ILE A N 1
ATOM 1600 C CA . ILE A 1 216 ? 22.874 5.895 -44.981 1.00 91.12 216 ILE A CA 1
ATOM 1601 C C . ILE A 1 216 ? 23.595 7.165 -45.458 1.00 91.12 216 ILE A C 1
ATOM 1603 O O . ILE A 1 216 ? 24.683 7.478 -44.972 1.00 91.12 216 ILE A O 1
ATOM 1607 N N . PRO A 1 217 ? 23.022 7.924 -46.410 1.00 93.75 217 PRO A N 1
ATOM 1608 C CA . PRO A 1 217 ? 23.621 9.173 -46.871 1.00 93.75 217 PRO A CA 1
ATOM 1609 C C . PRO A 1 217 ? 23.831 10.167 -45.719 1.00 93.75 217 PRO A C 1
ATOM 1611 O O . PRO A 1 217 ? 22.956 10.333 -44.870 1.00 93.75 217 PRO A O 1
ATOM 1614 N N . GLU A 1 218 ? 24.962 10.879 -45.716 1.00 92.69 218 GLU A N 1
ATOM 1615 C CA . GLU A 1 218 ? 25.325 11.821 -44.642 1.00 92.69 218 GLU A CA 1
ATOM 1616 C C . GLU A 1 218 ? 24.221 12.853 -44.320 1.00 92.69 218 GLU A C 1
ATOM 1618 O O . GLU A 1 218 ? 23.909 13.008 -43.135 1.00 92.69 218 GLU A O 1
ATOM 1623 N N . PRO A 1 219 ? 23.534 13.474 -45.305 1.00 92.75 219 PRO A N 1
ATOM 1624 C CA . PRO A 1 219 ? 22.466 14.427 -45.002 1.00 92.75 219 PRO A CA 1
ATOM 1625 C C . PRO A 1 219 ? 21.280 13.779 -44.275 1.00 92.75 219 PRO A C 1
ATOM 1627 O O . PRO A 1 219 ? 20.655 14.394 -43.405 1.00 92.75 219 PRO A O 1
ATOM 1630 N N . GLU A 1 220 ? 20.973 12.520 -44.601 1.00 92.25 220 GLU A N 1
ATOM 1631 C CA . GLU A 1 220 ? 19.911 11.747 -43.954 1.00 92.25 220 GLU A CA 1
ATOM 1632 C C . GLU A 1 220 ? 20.315 11.311 -42.540 1.00 92.25 220 GLU A C 1
ATOM 1634 O O . GLU A 1 220 ? 19.503 11.409 -41.612 1.00 92.25 220 GLU A O 1
ATOM 1639 N N . LEU A 1 221 ? 21.574 10.896 -42.351 1.00 94.44 221 LEU A N 1
ATOM 1640 C CA . LEU A 1 221 ? 22.149 10.599 -41.037 1.00 94.44 221 LEU A CA 1
ATOM 1641 C C . LEU A 1 221 ? 22.080 11.822 -40.127 1.00 94.44 221 LEU A C 1
ATOM 1643 O O . LEU A 1 221 ? 21.564 11.732 -39.012 1.00 94.44 221 LEU A O 1
ATOM 1647 N N . ARG A 1 222 ? 22.557 12.972 -40.611 1.00 94.81 222 ARG A N 1
ATOM 1648 C CA . ARG A 1 222 ? 22.564 14.223 -39.851 1.00 94.81 222 ARG A CA 1
ATOM 1649 C C . ARG A 1 222 ? 21.157 14.662 -39.488 1.00 94.81 222 ARG A C 1
ATOM 1651 O O . ARG A 1 222 ? 20.905 14.986 -38.332 1.00 94.81 222 ARG A O 1
ATOM 1658 N N . THR A 1 223 ? 20.223 14.600 -40.433 1.00 93.19 223 THR A N 1
ATOM 1659 C CA . THR A 1 223 ? 18.811 14.915 -40.170 1.00 93.19 223 THR A CA 1
ATOM 1660 C C . THR A 1 223 ? 18.222 13.991 -39.102 1.00 93.19 223 THR A C 1
ATOM 1662 O O . THR A 1 223 ? 17.544 14.459 -38.186 1.00 93.19 223 THR A O 1
ATOM 1665 N N . SER A 1 224 ? 18.511 12.688 -39.172 1.00 92.31 224 SER A N 1
ATOM 1666 C CA . SER A 1 224 ? 18.044 11.702 -38.188 1.00 92.31 224 SER A CA 1
ATOM 1667 C C . SER A 1 224 ? 18.638 11.959 -36.800 1.00 92.31 224 SER A C 1
ATOM 1669 O O . SER A 1 224 ? 17.910 11.954 -35.807 1.00 92.31 224 SER A O 1
ATOM 1671 N N . MET A 1 225 ? 19.938 12.258 -36.733 1.00 94.00 225 MET A N 1
ATOM 1672 C CA . MET A 1 225 ? 20.639 12.609 -35.498 1.00 94.00 225 MET A CA 1
ATOM 1673 C C . MET A 1 225 ? 20.113 13.906 -34.876 1.00 94.00 225 MET A C 1
ATOM 1675 O O . MET A 1 225 ? 19.819 13.918 -33.686 1.00 94.00 225 MET A O 1
ATOM 1679 N N . ILE A 1 226 ? 19.928 14.972 -35.662 1.00 92.81 226 ILE A N 1
ATOM 1680 C CA . ILE A 1 226 ? 19.367 16.250 -35.187 1.00 92.81 226 ILE A CA 1
ATOM 1681 C C . ILE A 1 226 ? 17.935 16.060 -34.686 1.00 92.81 226 ILE A C 1
ATOM 1683 O O . ILE A 1 226 ? 17.577 16.595 -33.640 1.00 92.81 226 ILE A O 1
ATOM 1687 N N . THR A 1 227 ? 17.117 15.277 -35.394 1.00 91.06 227 THR A N 1
ATOM 1688 C CA . THR A 1 227 ? 15.735 14.994 -34.978 1.00 91.06 227 THR A CA 1
ATOM 1689 C C . THR A 1 227 ? 15.705 14.277 -33.630 1.00 91.06 227 THR A C 1
ATOM 1691 O O . THR A 1 227 ? 14.940 14.652 -32.743 1.00 91.06 227 THR A O 1
ATOM 1694 N N . LEU A 1 228 ? 16.563 13.268 -33.452 1.00 90.88 228 LEU A N 1
ATOM 1695 C CA . LEU A 1 228 ? 16.644 12.509 -32.209 1.00 90.88 228 LEU A CA 1
ATOM 1696 C C . LEU A 1 228 ? 17.200 13.368 -31.061 1.00 90.88 228 LEU A C 1
ATOM 1698 O O . LEU A 1 228 ? 16.591 13.422 -29.992 1.00 90.88 228 LEU A O 1
ATOM 1702 N N . ALA A 1 229 ? 18.290 14.102 -31.302 1.00 91.31 229 ALA A N 1
ATOM 1703 C CA . ALA A 1 229 ? 18.892 15.023 -30.337 1.00 91.31 229 ALA A CA 1
ATOM 1704 C C . ALA A 1 229 ? 17.944 16.172 -29.950 1.00 91.31 229 ALA A C 1
ATOM 1706 O O . ALA A 1 229 ? 17.929 16.608 -28.803 1.00 91.31 229 ALA A O 1
ATOM 1707 N N . GLY A 1 230 ? 17.076 16.613 -30.866 1.00 89.50 230 GLY A N 1
ATOM 1708 C CA . GLY A 1 230 ? 16.069 17.647 -30.618 1.00 89.50 230 GLY A CA 1
ATOM 1709 C C . GLY A 1 230 ? 15.036 17.279 -29.547 1.00 89.50 230 GLY A C 1
ATOM 1710 O O . GLY A 1 230 ? 14.384 18.165 -28.998 1.00 89.50 230 GLY A O 1
ATOM 1711 N N . THR A 1 231 ? 14.906 15.995 -29.204 1.00 87.62 231 THR A N 1
ATOM 1712 C CA . THR A 1 231 ? 14.026 15.534 -28.116 1.00 87.62 231 THR A CA 1
ATOM 1713 C C . THR A 1 231 ? 14.715 15.503 -26.745 1.00 87.62 231 THR A C 1
ATOM 1715 O O . THR A 1 231 ? 14.031 15.537 -25.717 1.00 87.62 231 THR A O 1
ATOM 1718 N N . GLU A 1 232 ? 16.052 15.534 -26.705 1.00 89.56 232 GLU A N 1
ATOM 1719 C CA . GLU A 1 232 ? 16.847 15.476 -25.471 1.00 89.56 232 GLU A CA 1
ATOM 1720 C C . GLU A 1 232 ? 16.602 16.619 -24.475 1.00 89.56 232 GLU A C 1
ATOM 1722 O O . GLU A 1 232 ? 16.605 16.351 -23.274 1.00 89.56 232 GLU A O 1
ATOM 1727 N N . PRO A 1 233 ? 16.375 17.888 -24.880 1.00 89.88 233 PRO A N 1
ATOM 1728 C CA . PRO A 1 233 ? 16.198 18.967 -23.908 1.00 89.88 233 PRO A CA 1
ATOM 1729 C C . PRO A 1 233 ? 15.059 18.688 -22.922 1.00 89.88 233 PRO A C 1
ATOM 1731 O O . PRO A 1 233 ? 15.184 18.963 -21.730 1.00 89.88 233 PRO A O 1
ATOM 1734 N N . SER A 1 234 ? 13.969 18.086 -23.405 1.00 85.38 234 SER A N 1
ATOM 1735 C CA . SER A 1 234 ? 12.811 17.738 -22.580 1.00 85.38 234 SER A CA 1
ATOM 1736 C C . SER A 1 234 ? 13.105 16.600 -21.595 1.00 85.38 234 SER A C 1
ATOM 1738 O O . SER A 1 234 ? 12.708 16.671 -20.428 1.00 85.38 234 SER A O 1
ATOM 1740 N N . THR A 1 235 ? 13.853 15.581 -22.027 1.00 85.25 235 THR A N 1
ATOM 1741 C CA . THR A 1 235 ? 14.209 14.430 -21.190 1.00 85.25 235 THR A CA 1
ATOM 1742 C C . THR A 1 235 ? 15.247 14.824 -20.140 1.00 85.25 235 THR A C 1
ATOM 1744 O O . THR A 1 235 ? 15.063 14.540 -18.954 1.00 85.25 235 THR A O 1
ATOM 1747 N N . LEU A 1 236 ? 16.275 15.583 -20.531 1.00 84.75 236 LEU A N 1
ATOM 1748 C CA . LEU A 1 236 ? 17.315 16.084 -19.629 1.00 84.75 236 LEU A CA 1
ATOM 1749 C C . LEU A 1 236 ? 16.783 17.096 -18.610 1.00 84.75 236 LEU A C 1
ATOM 1751 O O . LEU A 1 236 ? 17.201 17.062 -17.448 1.00 84.75 236 LEU A O 1
ATOM 1755 N N . PHE A 1 237 ? 15.848 17.970 -19.001 1.00 82.06 237 PHE A N 1
ATOM 1756 C CA . PHE A 1 237 ? 15.175 18.867 -18.058 1.00 82.06 237 PHE A CA 1
ATOM 1757 C C . PHE A 1 237 ? 14.448 18.060 -16.982 1.00 82.06 237 PHE A C 1
ATOM 1759 O O . PHE A 1 237 ? 14.663 18.267 -15.788 1.00 82.06 237 PHE A O 1
ATOM 1766 N N . GLY A 1 238 ? 13.675 17.058 -17.402 1.00 81.25 238 GLY A N 1
ATOM 1767 C CA . GLY A 1 238 ? 12.946 16.207 -16.479 1.00 81.25 238 GLY A CA 1
ATOM 1768 C C . GLY A 1 238 ? 13.824 15.349 -15.565 1.00 81.25 238 GLY A C 1
ATOM 1769 O O . GLY A 1 238 ? 13.437 15.072 -14.433 1.00 81.25 238 GLY A O 1
ATOM 1770 N N . MET A 1 239 ? 15.014 14.950 -16.016 1.00 86.00 239 MET A N 1
ATOM 1771 C CA . MET A 1 239 ? 16.005 14.274 -15.171 1.00 86.00 239 MET A CA 1
ATOM 1772 C C . MET A 1 239 ? 16.709 15.235 -14.204 1.00 86.00 239 MET A C 1
ATOM 1774 O O . MET A 1 239 ? 17.096 14.832 -13.106 1.00 86.00 239 MET A O 1
ATOM 1778 N N . SER A 1 240 ? 16.868 16.504 -14.585 1.00 84.38 240 SER A N 1
ATOM 1779 C CA . SER A 1 240 ? 17.472 17.532 -13.729 1.00 84.38 240 SER A CA 1
ATOM 1780 C C . SER A 1 240 ? 16.615 17.822 -12.495 1.00 84.38 240 SER A C 1
ATOM 1782 O O . SER A 1 240 ? 17.165 18.077 -11.427 1.00 84.38 240 SER A O 1
ATOM 1784 N N . GLU A 1 241 ? 15.287 17.713 -12.603 1.00 81.62 241 GLU A N 1
ATOM 1785 C CA . GLU A 1 241 ? 14.372 17.790 -11.452 1.00 81.62 241 GLU A CA 1
ATOM 1786 C C . GLU A 1 241 ? 14.645 16.671 -10.432 1.00 81.62 241 GLU A C 1
ATOM 1788 O O . GLU A 1 241 ? 14.670 16.915 -9.228 1.00 81.62 241 GLU A O 1
ATOM 1793 N N . VAL A 1 242 ? 14.924 15.455 -10.913 1.00 82.00 242 VAL A N 1
ATOM 1794 C CA . VAL A 1 242 ? 15.175 14.261 -10.082 1.00 82.00 242 VAL A CA 1
ATOM 1795 C C . VAL A 1 242 ? 16.551 14.309 -9.423 1.00 82.00 242 VAL A C 1
ATOM 1797 O O . VAL A 1 242 ? 16.702 13.934 -8.263 1.00 82.00 242 VAL A O 1
ATOM 1800 N N . LEU A 1 243 ? 17.562 14.779 -10.156 1.00 85.56 243 LEU A N 1
ATOM 1801 C CA . LEU A 1 243 ? 18.924 14.966 -9.650 1.00 85.56 243 LEU A CA 1
ATOM 1802 C C . LEU A 1 243 ? 19.060 16.167 -8.697 1.00 85.56 243 LEU A C 1
ATOM 1804 O O . LEU A 1 243 ? 20.086 16.304 -8.029 1.00 85.56 243 LEU A O 1
ATOM 1808 N N . GLY A 1 244 ? 18.060 17.048 -8.663 1.00 85.44 244 GLY A N 1
ATOM 1809 C CA . GLY A 1 244 ? 18.141 18.366 -8.050 1.00 85.44 244 GLY A CA 1
ATOM 1810 C C . GLY A 1 244 ? 18.670 19.408 -9.038 1.00 85.44 244 GLY A C 1
ATOM 1811 O O . GLY A 1 244 ? 19.751 19.260 -9.626 1.00 85.44 244 GLY A O 1
ATOM 1812 N N . VAL A 1 245 ? 17.898 20.486 -9.197 1.00 84.00 245 VAL A N 1
ATOM 1813 C CA . VAL A 1 245 ? 18.222 21.604 -10.091 1.00 84.00 245 VAL A CA 1
ATOM 1814 C C . VAL A 1 245 ? 19.563 22.213 -9.678 1.00 84.00 245 VAL A C 1
ATOM 1816 O O . VAL A 1 245 ? 19.766 22.570 -8.521 1.00 84.00 245 VAL A O 1
ATOM 1819 N N . GLY A 1 246 ? 20.493 22.313 -10.631 1.00 85.88 246 GLY A N 1
ATOM 1820 C CA . GLY A 1 246 ? 21.833 22.857 -10.398 1.00 85.88 246 GLY A CA 1
ATOM 1821 C C . GLY A 1 246 ? 22.852 21.866 -9.825 1.00 85.88 246 GLY A C 1
ATOM 1822 O O . GLY A 1 246 ? 23.991 22.264 -9.588 1.00 85.88 246 GLY A O 1
ATOM 1823 N N . SER A 1 247 ? 22.493 20.590 -9.637 1.00 93.25 247 SER A N 1
ATOM 1824 C CA . SER A 1 247 ? 23.457 19.559 -9.231 1.00 93.25 247 SER A CA 1
ATOM 1825 C C . SER A 1 247 ? 24.606 19.409 -10.248 1.00 93.25 247 SER A C 1
ATOM 1827 O O . SER A 1 247 ? 24.397 19.617 -11.449 1.00 93.25 247 SER A O 1
ATOM 1829 N N . PRO A 1 248 ? 25.815 18.980 -9.824 1.00 95.06 248 PRO A N 1
ATOM 1830 C CA . PRO A 1 248 ? 26.942 18.776 -10.741 1.00 95.06 248 PRO A CA 1
ATOM 1831 C C . PRO A 1 248 ? 26.618 17.822 -11.900 1.00 95.06 248 PRO A C 1
ATOM 1833 O O . PRO A 1 248 ? 27.037 18.046 -13.036 1.00 95.06 248 PRO A O 1
ATOM 1836 N N . LYS A 1 249 ? 25.817 16.778 -11.639 1.00 93.44 249 LYS A N 1
ATOM 1837 C CA . LYS A 1 249 ? 25.359 15.837 -12.671 1.00 93.44 249 LYS A CA 1
ATOM 1838 C C . LYS A 1 249 ? 24.407 16.505 -13.668 1.00 93.44 249 LYS A C 1
ATOM 1840 O O . LYS A 1 249 ? 24.574 16.301 -14.864 1.00 93.44 249 LYS A O 1
ATOM 1845 N N . ALA A 1 250 ? 23.464 17.333 -13.208 1.00 92.50 250 ALA A N 1
ATOM 1846 C CA . ALA A 1 250 ? 22.563 18.075 -14.095 1.00 92.50 250 ALA A CA 1
ATOM 1847 C C . ALA A 1 250 ? 23.326 19.071 -14.987 1.00 92.50 250 ALA A C 1
ATOM 1849 O O . ALA A 1 250 ? 23.082 19.131 -16.190 1.00 92.50 250 ALA A O 1
ATOM 1850 N N . GLN A 1 251 ? 24.309 19.787 -14.430 1.00 93.75 251 GLN A N 1
ATOM 1851 C CA . GLN A 1 251 ? 25.187 20.669 -15.211 1.00 93.75 251 GLN A CA 1
ATOM 1852 C C . GLN A 1 251 ? 25.998 19.885 -16.248 1.00 93.75 251 GLN A C 1
ATOM 1854 O O . GLN A 1 251 ? 26.104 20.307 -17.396 1.00 93.75 251 GLN A O 1
ATOM 1859 N N . THR A 1 252 ? 26.518 18.713 -15.871 1.00 95.31 252 THR A N 1
ATOM 1860 C CA . THR A 1 252 ? 27.252 17.838 -16.796 1.00 95.31 252 THR A CA 1
ATOM 1861 C C . THR A 1 252 ? 26.356 17.379 -17.947 1.00 95.31 252 THR A C 1
ATOM 1863 O O . THR A 1 252 ? 26.771 17.454 -19.098 1.00 95.31 252 THR A O 1
ATOM 1866 N N . LEU A 1 253 ? 25.114 16.963 -17.673 1.00 93.75 253 LEU A N 1
ATOM 1867 C CA . LEU A 1 253 ? 24.149 16.584 -18.715 1.00 93.75 253 LEU A CA 1
ATOM 1868 C C . LEU A 1 253 ? 23.890 17.731 -19.704 1.00 93.75 253 LEU A C 1
ATOM 1870 O O . LEU A 1 253 ? 23.918 17.516 -20.914 1.00 93.75 253 LEU A O 1
ATOM 1874 N N . GLN A 1 254 ? 23.693 18.952 -19.197 1.00 93.06 254 GLN A N 1
ATOM 1875 C CA . GLN A 1 254 ? 23.502 20.144 -20.029 1.00 93.06 254 GLN A CA 1
ATOM 1876 C C . GLN A 1 254 ? 24.737 20.448 -20.886 1.00 93.06 254 GLN A C 1
ATOM 1878 O O . GLN A 1 254 ? 24.606 20.709 -22.079 1.00 93.06 254 GLN A O 1
ATOM 1883 N N . GLN A 1 255 ? 25.936 20.368 -20.304 1.00 95.00 255 GLN A N 1
ATOM 1884 C CA . GLN A 1 255 ? 27.192 20.561 -21.033 1.00 95.00 255 GLN A CA 1
ATOM 1885 C C . GLN A 1 255 ? 27.355 19.528 -22.152 1.00 95.00 255 GLN A C 1
ATOM 1887 O O . GLN A 1 255 ? 27.674 19.897 -23.277 1.00 95.00 255 GLN A O 1
ATOM 1892 N N . GLN A 1 256 ? 27.078 18.251 -21.871 1.00 95.69 256 GLN A N 1
ATOM 1893 C CA . GLN A 1 256 ? 27.183 17.185 -22.868 1.00 95.69 256 GLN A CA 1
ATOM 1894 C C . GLN A 1 256 ? 26.189 17.356 -24.024 1.00 95.69 256 GLN A C 1
ATOM 1896 O O . GLN A 1 256 ? 26.560 17.135 -25.175 1.00 95.69 256 GLN A O 1
ATOM 1901 N N . LEU A 1 257 ? 24.963 17.817 -23.755 1.00 94.31 257 LEU A N 1
ATOM 1902 C CA . LEU A 1 257 ? 24.015 18.177 -24.814 1.00 94.31 257 LEU A CA 1
ATOM 1903 C C . LEU A 1 257 ? 24.570 19.297 -25.708 1.00 94.31 257 LEU A C 1
ATOM 1905 O O . LEU A 1 257 ? 24.511 19.186 -26.931 1.00 94.31 257 LEU A O 1
ATOM 1909 N N . VAL A 1 258 ? 25.128 20.359 -25.117 1.00 95.00 258 VAL A N 1
ATOM 1910 C CA . VAL A 1 258 ? 25.722 21.472 -25.878 1.00 95.00 258 VAL A CA 1
ATOM 1911 C C . VAL A 1 258 ? 26.875 20.979 -26.752 1.00 95.00 258 VAL A C 1
ATOM 1913 O O . VAL A 1 258 ? 26.929 21.329 -27.930 1.00 95.00 258 VAL A O 1
ATOM 1916 N N . THR A 1 259 ? 27.748 20.120 -26.216 1.00 94.69 259 THR A N 1
ATOM 1917 C CA . THR A 1 259 ? 28.833 19.486 -26.977 1.00 94.69 259 THR A CA 1
ATOM 1918 C C . THR A 1 259 ? 28.296 18.710 -28.182 1.00 94.69 259 THR A C 1
ATOM 1920 O O . THR A 1 259 ? 28.746 18.942 -29.303 1.00 94.69 259 THR A O 1
ATOM 1923 N N . ARG A 1 260 ? 27.288 17.844 -27.996 1.00 94.31 260 ARG A N 1
ATOM 1924 C CA . ARG A 1 260 ? 26.679 17.097 -29.113 1.00 94.31 260 ARG A CA 1
ATOM 1925 C C . ARG A 1 260 ? 26.062 18.020 -30.157 1.00 94.31 260 ARG A C 1
ATOM 1927 O O . ARG A 1 260 ? 26.294 17.834 -31.348 1.00 94.31 260 ARG A O 1
ATOM 1934 N N . MET A 1 261 ? 25.300 19.022 -29.725 1.00 94.69 261 MET A N 1
ATOM 1935 C CA . MET A 1 261 ? 24.633 19.953 -30.635 1.00 94.69 261 MET A CA 1
ATOM 1936 C C . MET A 1 261 ? 25.621 20.796 -31.443 1.00 94.69 261 MET A C 1
ATOM 1938 O O . MET A 1 261 ? 25.344 21.074 -32.609 1.00 94.69 261 MET A O 1
ATOM 1942 N N . ALA A 1 262 ? 26.772 21.161 -30.872 1.00 95.00 262 ALA A N 1
ATOM 1943 C CA . ALA A 1 262 ? 27.829 21.858 -31.601 1.00 95.00 262 ALA A CA 1
ATOM 1944 C C . ALA A 1 262 ? 28.375 20.999 -32.753 1.00 95.00 262 ALA A C 1
ATOM 1946 O O . ALA A 1 262 ? 28.431 21.467 -33.888 1.00 95.00 262 ALA A O 1
ATOM 1947 N N . VAL A 1 263 ? 28.674 19.723 -32.485 1.00 95.56 263 VAL A N 1
ATOM 1948 C CA . VAL A 1 263 ? 29.144 18.772 -33.506 1.00 95.56 263 VAL A CA 1
ATOM 1949 C C . VAL A 1 263 ? 28.078 18.520 -34.580 1.00 95.56 263 VAL A C 1
ATOM 1951 O O . VAL A 1 263 ? 28.385 18.513 -35.769 1.00 95.56 263 VAL A O 1
ATOM 1954 N N . LEU A 1 264 ? 26.812 18.353 -34.184 1.00 95.06 264 LEU A N 1
ATOM 1955 C CA . LEU A 1 264 ? 25.703 18.126 -35.121 1.00 95.06 264 LEU A CA 1
ATOM 1956 C C . LEU A 1 264 ? 25.411 19.338 -36.015 1.00 95.06 264 LEU A C 1
ATOM 1958 O O . LEU A 1 264 ? 24.980 19.159 -37.157 1.00 95.06 264 LEU A O 1
ATOM 1962 N N . SER A 1 265 ? 25.645 20.550 -35.510 1.00 93.81 265 SER A N 1
ATOM 1963 C CA . SER A 1 265 ? 25.413 21.797 -36.247 1.00 93.81 265 SER A CA 1
ATOM 1964 C C . SER A 1 265 ? 26.547 22.144 -37.213 1.00 93.81 265 SER A C 1
ATOM 1966 O O . SER A 1 265 ? 26.332 22.952 -38.112 1.00 93.81 265 SER A O 1
ATOM 1968 N N . ASP A 1 266 ? 27.732 21.548 -37.052 1.00 95.25 266 ASP A N 1
ATOM 1969 C CA . ASP A 1 266 ? 28.864 21.743 -37.956 1.00 95.25 266 ASP A CA 1
ATOM 1970 C C . ASP A 1 266 ? 28.767 20.799 -39.173 1.00 95.25 266 ASP A C 1
ATOM 1972 O O . ASP A 1 266 ? 28.969 19.587 -39.023 1.00 95.25 266 ASP A O 1
ATOM 1976 N N . PRO A 1 267 ? 28.485 21.313 -40.388 1.00 91.69 267 PRO A N 1
ATOM 1977 C CA . PRO A 1 267 ? 28.387 20.490 -41.591 1.00 91.69 267 PRO A CA 1
ATOM 1978 C C . PRO A 1 267 ? 29.732 19.889 -42.026 1.00 91.69 267 PRO A C 1
ATOM 1980 O O . PRO A 1 267 ? 29.737 18.925 -42.786 1.00 91.69 267 PRO A O 1
ATOM 1983 N N . ALA A 1 268 ? 30.867 20.431 -41.566 1.00 93.44 268 ALA A N 1
ATOM 1984 C CA . ALA A 1 268 ? 32.187 19.882 -41.869 1.00 93.44 268 ALA A CA 1
ATOM 1985 C C . ALA A 1 268 ? 32.541 18.677 -40.980 1.00 93.44 268 ALA A C 1
ATOM 1987 O O . ALA A 1 268 ? 33.449 17.910 -41.307 1.00 93.44 268 ALA A O 1
ATOM 1988 N N . SER A 1 269 ? 31.833 18.493 -39.863 1.00 95.06 269 SER A N 1
ATOM 1989 C CA . SER A 1 269 ? 32.114 17.420 -38.916 1.00 95.06 269 SER A CA 1
ATOM 1990 C C . SER A 1 269 ? 31.538 16.086 -39.386 1.00 95.06 269 SER A C 1
ATOM 1992 O O . SER A 1 269 ? 30.333 15.959 -39.607 1.00 95.06 269 SER A O 1
ATOM 1994 N N . MET A 1 270 ? 32.386 15.064 -39.509 1.00 94.62 270 MET A N 1
ATOM 1995 C CA . MET A 1 270 ? 31.951 13.704 -39.827 1.00 94.62 270 MET A CA 1
ATOM 1996 C C . MET A 1 270 ? 31.256 13.080 -38.612 1.00 94.62 270 MET A C 1
ATOM 1998 O O . MET A 1 270 ? 31.823 13.044 -37.519 1.00 94.62 270 MET A O 1
ATOM 2002 N N . LEU A 1 271 ? 30.025 12.595 -38.803 1.00 95.31 271 LEU A N 1
ATOM 2003 C CA . LEU A 1 271 ? 29.212 12.035 -37.716 1.00 95.31 271 LEU A CA 1
ATOM 2004 C C . LEU A 1 271 ? 29.506 10.562 -37.439 1.00 95.31 271 LEU A C 1
ATOM 2006 O O . LEU A 1 271 ? 29.427 10.132 -36.290 1.00 95.31 271 LEU A O 1
ATOM 2010 N N . VAL A 1 272 ? 29.826 9.796 -38.484 1.00 95.19 272 VAL A N 1
ATOM 2011 C CA . VAL A 1 272 ? 30.112 8.362 -38.370 1.00 95.19 272 VAL A CA 1
ATOM 2012 C C . VAL A 1 272 ? 31.366 8.161 -37.524 1.00 95.19 272 VAL A C 1
ATOM 2014 O O . VAL A 1 272 ? 32.387 8.793 -37.784 1.00 95.19 272 VAL A O 1
ATOM 2017 N N . ASP A 1 273 ? 31.260 7.313 -36.499 1.00 93.69 273 ASP A N 1
ATOM 2018 C CA . ASP A 1 273 ? 32.320 6.998 -35.530 1.00 93.69 273 ASP A CA 1
ATOM 2019 C C . ASP A 1 273 ? 32.990 8.220 -34.876 1.00 93.69 273 ASP A C 1
ATOM 2021 O O . ASP A 1 273 ? 34.137 8.162 -34.425 1.00 93.69 273 ASP A O 1
ATOM 2025 N N . ASN A 1 274 ? 32.268 9.342 -34.777 1.00 96.12 274 ASN A N 1
ATOM 2026 C CA . ASN A 1 274 ? 32.806 10.559 -34.185 1.00 96.12 274 ASN A CA 1
ATOM 2027 C C . ASN A 1 274 ? 33.142 10.345 -32.689 1.00 96.12 274 ASN A C 1
ATOM 2029 O O . ASN A 1 274 ? 32.238 10.083 -31.883 1.00 96.12 274 ASN A O 1
ATOM 2033 N N . PRO A 1 275 ? 34.414 10.497 -32.274 1.00 95.81 275 PRO A N 1
ATOM 2034 C CA . PRO A 1 275 ? 34.838 10.179 -30.912 1.00 95.81 275 PRO A CA 1
ATOM 2035 C C . PRO A 1 275 ? 34.268 11.144 -29.865 1.00 95.81 275 PRO A C 1
ATOM 2037 O O . PRO A 1 275 ? 34.074 10.756 -28.712 1.00 95.81 275 PRO A O 1
ATOM 2040 N N . GLU A 1 276 ? 33.987 12.392 -30.244 1.00 96.06 276 GLU A N 1
ATOM 2041 C CA . GLU A 1 276 ? 33.406 13.393 -29.350 1.00 96.06 276 GLU A CA 1
ATOM 2042 C C . GLU A 1 276 ? 31.930 13.090 -29.070 1.00 96.06 276 GLU A C 1
ATOM 2044 O O . GLU A 1 276 ? 31.516 13.086 -27.907 1.00 96.06 276 GLU A O 1
ATOM 2049 N N . LEU A 1 277 ? 31.160 12.725 -30.104 1.00 96.31 277 LEU A N 1
ATOM 2050 C CA . LEU A 1 277 ? 29.774 12.278 -29.935 1.00 96.31 277 LEU A CA 1
ATOM 2051 C C . LEU A 1 277 ? 29.693 11.011 -29.080 1.00 96.31 277 LEU A C 1
ATOM 2053 O O . LEU A 1 277 ? 28.915 10.968 -28.127 1.00 96.31 277 LEU A O 1
ATOM 2057 N N . LEU A 1 278 ? 30.520 10.002 -29.377 1.00 95.50 278 LEU A N 1
ATOM 2058 C CA . LEU A 1 278 ? 30.534 8.744 -28.626 1.00 95.50 278 LEU A CA 1
ATOM 2059 C C . LEU A 1 278 ? 30.877 8.964 -27.149 1.00 95.50 278 LEU A C 1
ATOM 2061 O O . LEU A 1 278 ? 30.163 8.459 -26.282 1.00 95.50 278 LEU A O 1
ATOM 2065 N N . ARG A 1 279 ? 31.908 9.769 -26.853 1.00 97.06 279 ARG A N 1
ATOM 2066 C CA . ARG A 1 279 ? 32.280 10.121 -25.474 1.00 97.06 279 ARG A CA 1
ATOM 2067 C C . ARG A 1 279 ? 31.151 10.861 -24.761 1.00 97.06 279 ARG A C 1
ATOM 2069 O O . ARG A 1 279 ? 30.861 10.578 -23.601 1.00 97.06 279 ARG A O 1
ATOM 2076 N N . SER A 1 280 ? 30.504 11.801 -25.443 1.00 96.25 280 SER A N 1
ATOM 2077 C CA . SER A 1 280 ? 29.410 12.569 -24.858 1.00 96.25 280 SER A CA 1
ATOM 2078 C C . SER A 1 280 ? 28.201 11.694 -24.509 1.00 96.25 280 SER A C 1
ATOM 2080 O O . SER A 1 280 ? 27.631 11.803 -23.414 1.00 96.25 280 SER A O 1
ATOM 2082 N N . ILE A 1 281 ? 27.838 10.786 -25.419 1.00 95.19 281 ILE A N 1
ATOM 2083 C CA . ILE A 1 281 ? 26.780 9.789 -25.219 1.00 95.19 281 ILE A CA 1
ATOM 2084 C C . ILE A 1 281 ? 27.134 8.850 -24.066 1.00 95.19 281 ILE A C 1
ATOM 2086 O O . ILE A 1 281 ? 26.269 8.542 -23.247 1.00 95.19 281 ILE A O 1
ATOM 2090 N N . GLU A 1 282 ? 28.389 8.417 -23.959 1.00 94.94 282 GLU A N 1
ATOM 2091 C CA . GLU A 1 282 ? 28.856 7.534 -22.888 1.00 94.94 282 GLU A CA 1
ATOM 2092 C C . GLU A 1 282 ? 28.769 8.201 -21.507 1.00 94.94 282 GLU A C 1
ATOM 2094 O O . GLU A 1 282 ? 28.183 7.627 -20.587 1.00 94.94 282 GLU A O 1
ATOM 2099 N N . ILE A 1 283 ? 29.242 9.447 -21.373 1.00 96.38 283 ILE A N 1
ATOM 2100 C CA . ILE A 1 283 ? 29.123 10.228 -20.127 1.00 96.38 283 ILE A CA 1
ATOM 2101 C C . ILE A 1 283 ? 27.650 10.394 -19.736 1.00 96.38 283 ILE A C 1
ATOM 2103 O O . ILE A 1 283 ? 27.275 10.200 -18.577 1.00 96.38 283 ILE A O 1
ATOM 2107 N N . THR A 1 284 ? 26.802 10.727 -20.711 1.00 94.94 284 THR A N 1
ATOM 2108 C CA . THR A 1 284 ? 25.360 10.911 -20.493 1.00 94.94 284 THR A CA 1
ATOM 2109 C C . THR A 1 284 ? 24.710 9.604 -20.046 1.00 94.94 284 THR A C 1
ATOM 2111 O O . THR A 1 284 ? 24.003 9.584 -19.040 1.00 94.94 284 THR A O 1
ATOM 2114 N N . SER A 1 285 ? 25.009 8.499 -20.731 1.00 93.69 285 SER A N 1
ATOM 2115 C CA . SER A 1 285 ? 24.480 7.167 -20.421 1.00 93.69 285 SER A CA 1
ATOM 2116 C C . SER A 1 285 ? 24.899 6.692 -19.030 1.00 93.69 285 SER A C 1
ATOM 2118 O O . SER A 1 285 ? 24.069 6.143 -18.312 1.00 93.69 285 SER A O 1
ATOM 2120 N N . GLY A 1 286 ? 26.136 6.968 -18.602 1.00 95.12 286 GLY A N 1
ATOM 2121 C CA . GLY A 1 286 ? 26.605 6.632 -17.255 1.00 95.12 286 GLY A CA 1
ATOM 2122 C C . GLY A 1 286 ? 25.856 7.384 -16.148 1.00 95.12 286 GLY A C 1
ATOM 2123 O O . GLY A 1 286 ? 25.504 6.798 -15.122 1.00 95.12 286 GLY A O 1
ATOM 2124 N N . ILE A 1 287 ? 25.546 8.670 -16.356 1.00 94.69 287 ILE A N 1
ATOM 2125 C CA . ILE A 1 287 ? 24.711 9.445 -15.421 1.00 94.69 287 ILE A CA 1
ATOM 2126 C C . ILE A 1 287 ? 23.279 8.896 -15.406 1.00 94.69 287 ILE A C 1
ATOM 2128 O O . ILE A 1 287 ? 22.712 8.687 -14.333 1.00 94.69 287 ILE A O 1
ATOM 2132 N N . VAL A 1 288 ? 22.706 8.639 -16.584 1.00 94.62 288 VAL A N 1
ATOM 2133 C CA . VAL A 1 288 ? 21.358 8.076 -16.738 1.00 94.62 288 VAL A CA 1
ATOM 2134 C C . VAL A 1 288 ? 21.245 6.720 -16.035 1.00 94.62 288 VAL A C 1
ATOM 2136 O O . VAL A 1 288 ? 20.280 6.482 -15.315 1.00 94.62 288 VAL A O 1
ATOM 2139 N N . GLU A 1 289 ? 22.232 5.839 -16.186 1.00 94.25 289 GLU A N 1
ATOM 2140 C CA . GLU A 1 289 ? 22.233 4.510 -15.570 1.00 94.25 289 GLU A CA 1
ATOM 2141 C C . GLU A 1 289 ? 22.268 4.580 -14.039 1.00 94.25 289 GLU A C 1
ATOM 2143 O O . GLU A 1 289 ? 21.548 3.837 -13.366 1.00 94.25 289 GLU A O 1
ATOM 2148 N N . GLN A 1 290 ? 23.025 5.528 -13.478 1.00 93.50 290 GLN A N 1
ATOM 2149 C CA . GLN A 1 290 ? 22.988 5.802 -12.041 1.00 93.50 290 GLN A CA 1
ATOM 2150 C C . GLN A 1 290 ? 21.604 6.281 -11.592 1.00 93.50 290 GLN A C 1
ATOM 2152 O O . GLN A 1 290 ? 21.087 5.769 -10.603 1.00 93.50 290 GLN A O 1
ATOM 2157 N N . ILE A 1 291 ? 20.964 7.190 -12.338 1.00 93.12 291 ILE A N 1
ATOM 2158 C CA . ILE A 1 291 ? 19.596 7.643 -12.030 1.00 93.12 291 ILE A CA 1
ATOM 2159 C C . ILE A 1 291 ? 18.619 6.470 -12.073 1.00 93.12 291 ILE A C 1
ATOM 2161 O O . ILE A 1 291 ? 17.818 6.323 -11.156 1.00 93.12 291 ILE A O 1
ATOM 2165 N N . ILE A 1 292 ? 18.694 5.611 -13.094 1.00 94.19 292 ILE A N 1
ATOM 2166 C CA . ILE A 1 292 ? 17.834 4.426 -13.205 1.00 94.19 292 ILE A CA 1
ATOM 2167 C C . ILE A 1 292 ? 18.020 3.528 -11.982 1.00 94.19 292 ILE A C 1
ATOM 2169 O O . ILE A 1 292 ? 17.030 3.101 -11.387 1.00 94.19 292 ILE A O 1
ATOM 2173 N N . LYS A 1 293 ? 19.264 3.259 -11.573 1.00 93.50 293 LYS A N 1
ATOM 2174 C CA . LYS A 1 293 ? 19.574 2.427 -10.403 1.00 93.50 293 LYS A CA 1
ATOM 2175 C C . LYS A 1 293 ? 19.029 3.031 -9.106 1.00 93.50 293 LYS A C 1
ATOM 2177 O O . LYS A 1 293 ? 18.349 2.334 -8.343 1.00 93.50 293 LYS A O 1
ATOM 2182 N N . ASP A 1 294 ? 19.292 4.313 -8.875 1.00 92.06 294 ASP A N 1
ATOM 2183 C CA . ASP A 1 294 ? 18.896 5.021 -7.657 1.00 92.06 294 ASP A CA 1
ATOM 2184 C C . ASP A 1 294 ? 17.371 5.173 -7.582 1.00 92.06 294 ASP A C 1
ATOM 2186 O O . ASP A 1 294 ? 16.763 4.844 -6.561 1.00 92.06 294 ASP A O 1
ATOM 2190 N N . ALA A 1 295 ? 16.731 5.581 -8.680 1.00 90.31 295 ALA A N 1
ATOM 2191 C CA . ALA A 1 295 ? 15.285 5.754 -8.756 1.00 90.31 295 ALA A CA 1
ATOM 2192 C C . ALA A 1 295 ? 14.544 4.414 -8.675 1.00 90.31 295 ALA A C 1
ATOM 2194 O O . ALA A 1 295 ? 13.576 4.316 -7.929 1.00 90.31 295 ALA A O 1
ATOM 2195 N N . THR A 1 296 ? 15.021 3.353 -9.340 1.00 91.81 296 THR A N 1
ATOM 2196 C CA . THR A 1 296 ? 14.434 2.002 -9.208 1.00 91.81 296 THR A CA 1
ATOM 2197 C C . THR A 1 296 ? 14.473 1.534 -7.754 1.00 91.81 296 THR A C 1
ATOM 2199 O O . THR A 1 296 ? 13.469 1.055 -7.224 1.00 91.81 296 THR A O 1
ATOM 2202 N N . THR A 1 297 ? 15.612 1.717 -7.078 1.00 90.50 297 THR A N 1
ATOM 2203 C CA . THR A 1 297 ? 15.768 1.344 -5.664 1.00 90.50 297 THR A CA 1
ATOM 2204 C C . THR A 1 297 ? 14.862 2.188 -4.766 1.00 90.50 297 THR A C 1
ATOM 2206 O O . THR A 1 297 ? 14.205 1.657 -3.872 1.00 90.50 297 THR A O 1
ATOM 2209 N N . SER A 1 298 ? 14.795 3.499 -5.012 1.00 88.31 298 SER A N 1
ATOM 2210 C CA . SER A 1 298 ? 13.981 4.431 -4.229 1.00 88.31 298 SER A CA 1
ATOM 2211 C C . SER A 1 298 ? 12.484 4.167 -4.380 1.00 88.31 298 SER A C 1
ATOM 2213 O O . SER A 1 298 ? 11.783 4.105 -3.370 1.00 88.31 298 SER A O 1
ATOM 2215 N N . VAL A 1 299 ? 12.006 3.931 -5.606 1.00 86.62 299 VAL A N 1
ATOM 2216 C CA . VAL A 1 299 ? 10.608 3.576 -5.883 1.00 86.62 299 VAL A CA 1
ATOM 2217 C C . VAL A 1 299 ? 10.264 2.261 -5.193 1.00 86.62 299 VAL A C 1
ATOM 2219 O O . VAL A 1 299 ? 9.307 2.222 -4.426 1.00 86.62 299 VAL A O 1
ATOM 2222 N N . THR A 1 300 ? 11.075 1.214 -5.374 1.00 85.44 300 THR A N 1
ATOM 2223 C CA . THR A 1 300 ? 10.820 -0.104 -4.762 1.00 85.44 300 THR A CA 1
ATOM 2224 C C . THR A 1 300 ? 10.760 0.001 -3.235 1.00 85.44 300 THR A C 1
ATOM 2226 O O . THR A 1 300 ? 9.777 -0.403 -2.618 1.00 85.44 300 THR A O 1
ATOM 2229 N N . LYS A 1 301 ? 11.746 0.662 -2.614 1.00 85.62 301 LYS A N 1
ATOM 2230 C CA . LYS A 1 301 ? 11.797 0.849 -1.157 1.00 85.62 301 LYS A CA 1
ATOM 2231 C C . LYS A 1 301 ? 10.635 1.692 -0.625 1.00 85.62 301 LYS A C 1
ATOM 2233 O O . LYS A 1 301 ? 10.079 1.380 0.426 1.00 85.62 301 LYS A O 1
ATOM 2238 N N . SER A 1 302 ? 10.270 2.766 -1.324 1.00 83.50 302 SER A N 1
ATOM 2239 C CA . SER A 1 302 ? 9.152 3.626 -0.917 1.00 83.50 302 SER A CA 1
ATOM 2240 C C . SER A 1 302 ? 7.820 2.884 -1.022 1.00 83.50 302 SER A C 1
ATOM 2242 O O . SER A 1 302 ? 6.954 3.051 -0.168 1.00 83.50 302 SER A O 1
ATOM 2244 N N . MET A 1 303 ? 7.675 2.008 -2.018 1.00 80.88 303 MET A N 1
ATOM 2245 C CA . MET A 1 303 ? 6.501 1.152 -2.193 1.00 80.88 303 MET A CA 1
ATOM 2246 C C . MET A 1 303 ? 6.381 0.084 -1.116 1.00 80.88 303 MET A C 1
ATOM 2248 O O . MET A 1 303 ? 5.308 -0.076 -0.533 1.00 80.88 303 MET A O 1
ATOM 2252 N N . GLU A 1 304 ? 7.477 -0.601 -0.798 1.00 79.50 304 GLU A N 1
ATOM 2253 C CA . GLU A 1 304 ? 7.527 -1.553 0.313 1.00 79.50 304 GLU A CA 1
ATOM 2254 C C . GLU A 1 304 ? 7.223 -0.870 1.653 1.00 79.50 304 GLU A C 1
ATOM 2256 O O . GLU A 1 304 ? 6.434 -1.386 2.448 1.00 79.50 304 GLU A O 1
ATOM 2261 N N . GLY A 1 305 ? 7.801 0.313 1.885 1.00 78.25 305 GLY A N 1
ATOM 2262 C CA . GLY A 1 305 ? 7.585 1.111 3.090 1.00 78.25 305 GLY A CA 1
ATOM 2263 C C . GLY A 1 305 ? 6.135 1.569 3.256 1.00 78.25 305 GLY A C 1
ATOM 2264 O O . GLY A 1 305 ? 5.548 1.360 4.317 1.00 78.25 305 GLY A O 1
ATOM 2265 N N . GLU A 1 306 ? 5.530 2.132 2.208 1.00 75.19 306 GLU A N 1
AT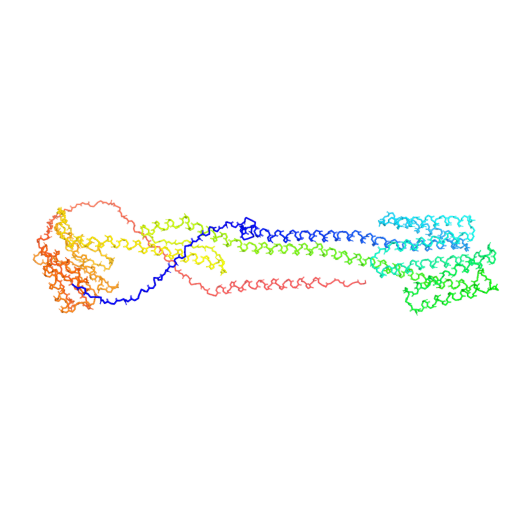OM 2266 C CA . GLU A 1 306 ? 4.127 2.569 2.215 1.00 75.19 306 GLU A CA 1
ATOM 2267 C C . GLU A 1 306 ? 3.176 1.376 2.413 1.00 75.19 306 GLU A C 1
ATOM 2269 O O . GLU A 1 306 ? 2.243 1.434 3.220 1.00 75.19 306 GLU A O 1
ATOM 2274 N N . ALA A 1 307 ? 3.445 0.248 1.745 1.00 73.81 307 ALA A N 1
ATOM 2275 C CA . ALA A 1 307 ? 2.677 -0.979 1.927 1.00 73.81 307 ALA A CA 1
ATOM 2276 C C . ALA A 1 307 ? 2.793 -1.519 3.364 1.00 73.81 307 ALA A C 1
ATOM 2278 O O . ALA A 1 307 ? 1.785 -1.920 3.953 1.00 73.81 307 ALA A O 1
ATOM 2279 N N . ALA A 1 308 ? 3.990 -1.504 3.959 1.00 74.69 308 ALA A N 1
ATOM 2280 C CA . ALA A 1 308 ? 4.217 -1.938 5.336 1.00 74.69 308 ALA A CA 1
ATOM 2281 C C . ALA A 1 308 ? 3.542 -1.009 6.360 1.00 74.69 308 ALA A C 1
ATOM 2283 O O . ALA A 1 308 ? 2.857 -1.491 7.267 1.00 74.69 308 ALA A O 1
ATOM 2284 N N . ALA A 1 309 ? 3.668 0.311 6.192 1.00 72.81 309 ALA A N 1
ATOM 2285 C CA . ALA A 1 309 ? 3.048 1.305 7.066 1.00 72.81 309 ALA A CA 1
ATOM 2286 C C . ALA A 1 309 ? 1.520 1.171 7.070 1.00 72.81 309 ALA A C 1
ATOM 2288 O O . ALA A 1 309 ? 0.889 1.140 8.131 1.00 72.81 309 ALA A O 1
ATOM 2289 N N . ARG A 1 310 ? 0.917 0.998 5.889 1.00 70.44 310 ARG A N 1
ATOM 2290 C CA . ARG A 1 310 ? -0.531 0.815 5.775 1.00 70.44 310 ARG A CA 1
ATOM 2291 C C . ARG A 1 310 ? -1.013 -0.552 6.246 1.00 70.44 310 ARG A C 1
ATOM 2293 O O . ARG A 1 310 ? -2.088 -0.615 6.837 1.00 70.44 310 ARG A O 1
ATOM 2300 N N . ARG A 1 311 ? -0.229 -1.628 6.089 1.00 70.12 311 ARG A N 1
ATOM 2301 C CA . ARG A 1 311 ? -0.514 -2.915 6.759 1.00 70.12 311 ARG A CA 1
ATOM 2302 C C . ARG A 1 311 ? -0.545 -2.740 8.278 1.00 70.12 311 ARG A C 1
ATOM 2304 O O . ARG A 1 311 ? -1.486 -3.203 8.917 1.00 70.12 311 ARG A O 1
ATOM 2311 N N . GLY A 1 312 ? 0.431 -2.030 8.849 1.00 70.12 312 GLY A N 1
ATOM 2312 C CA . GLY A 1 312 ? 0.471 -1.720 10.281 1.00 70.12 312 GLY A CA 1
ATOM 2313 C C . GLY A 1 312 ? -0.749 -0.920 10.748 1.00 70.12 312 GLY A C 1
ATOM 2314 O O . GLY A 1 312 ? -1.367 -1.271 11.754 1.00 70.12 312 GLY A O 1
ATOM 2315 N N . ALA A 1 313 ? -1.147 0.103 9.986 1.00 70.19 313 ALA A N 1
ATOM 2316 C CA . ALA A 1 313 ? -2.348 0.891 10.262 1.00 70.19 313 ALA A CA 1
ATOM 2317 C C . ALA A 1 313 ? -3.635 0.052 10.165 1.00 70.19 313 ALA A C 1
ATOM 2319 O O . ALA A 1 313 ? -4.470 0.115 11.062 1.00 70.19 313 ALA A O 1
ATOM 2320 N N . ALA A 1 314 ? -3.770 -0.787 9.134 1.00 68.00 314 ALA A N 1
ATOM 2321 C CA . ALA A 1 314 ? -4.933 -1.651 8.946 1.00 68.00 314 ALA A CA 1
ATOM 2322 C C . ALA A 1 314 ? -5.065 -2.704 10.059 1.00 68.00 314 ALA A C 1
ATOM 2324 O O . ALA A 1 314 ? -6.164 -2.917 10.571 1.00 68.00 314 ALA A O 1
ATOM 2325 N N . ILE A 1 315 ? -3.960 -3.331 10.481 1.00 70.38 315 ILE A N 1
ATOM 2326 C CA . ILE A 1 315 ? -3.951 -4.277 11.611 1.00 70.38 315 ILE A CA 1
ATOM 2327 C C . ILE A 1 315 ? -4.343 -3.556 12.901 1.00 70.38 315 ILE A C 1
ATOM 2329 O O . ILE A 1 315 ? -5.205 -4.031 13.642 1.00 70.38 315 ILE A O 1
ATOM 2333 N N . ARG A 1 316 ? -3.747 -2.384 13.157 1.00 72.12 316 ARG A N 1
ATOM 2334 C CA . ARG A 1 316 ? -4.059 -1.571 14.334 1.00 72.12 316 ARG A CA 1
ATOM 2335 C C . ARG A 1 316 ? -5.539 -1.201 14.372 1.00 72.12 316 ARG A C 1
ATOM 2337 O O . ARG A 1 316 ? -6.172 -1.376 15.408 1.00 72.12 316 ARG A O 1
ATOM 2344 N N . ASP A 1 317 ? -6.098 -0.754 13.257 1.00 71.50 317 ASP A N 1
ATOM 2345 C CA . ASP A 1 317 ? -7.511 -0.396 13.155 1.00 71.50 317 ASP A CA 1
ATOM 2346 C C . ASP A 1 317 ? -8.432 -1.611 13.318 1.00 71.50 317 ASP A C 1
ATOM 2348 O O . ASP A 1 317 ? -9.444 -1.521 14.012 1.00 71.50 317 ASP A O 1
ATOM 2352 N N . THR A 1 318 ? -8.049 -2.766 12.770 1.00 70.88 318 THR A N 1
ATOM 2353 C CA . THR A 1 318 ? -8.813 -4.019 12.892 1.00 70.88 318 THR A CA 1
ATOM 2354 C C . THR A 1 318 ? -8.841 -4.550 14.325 1.00 70.88 318 THR A C 1
ATOM 2356 O O . THR A 1 318 ? -9.788 -5.235 14.688 1.00 70.88 318 THR A O 1
ATOM 2359 N N . VAL A 1 319 ? -7.848 -4.238 15.164 1.00 78.75 319 VAL A N 1
ATOM 2360 C CA . VAL A 1 319 ? -7.807 -4.698 16.565 1.00 78.75 319 VAL A CA 1
ATOM 2361 C C . VAL A 1 319 ? -8.341 -3.638 17.529 1.00 78.75 319 VAL A C 1
ATOM 2363 O O . VAL A 1 319 ? -9.197 -3.931 18.363 1.00 78.75 319 VAL A O 1
ATOM 2366 N N . ILE A 1 320 ? -7.859 -2.397 17.426 1.00 79.38 320 ILE A N 1
ATOM 2367 C CA . ILE A 1 320 ? -8.167 -1.338 18.396 1.00 79.38 320 ILE A CA 1
ATOM 2368 C C . ILE A 1 320 ? -9.634 -0.929 18.324 1.00 79.38 320 ILE A C 1
ATOM 2370 O O . ILE A 1 320 ? -10.257 -0.732 19.365 1.00 79.38 320 ILE A O 1
ATOM 2374 N N . VAL A 1 321 ? -10.199 -0.804 17.122 1.00 78.75 321 VAL A N 1
ATOM 2375 C CA . VAL A 1 321 ? -11.583 -0.344 16.954 1.00 78.75 321 VAL A CA 1
ATOM 2376 C C . VAL A 1 321 ? -12.579 -1.328 17.575 1.00 78.75 321 VAL A C 1
ATOM 2378 O O . VAL A 1 321 ? -13.341 -0.894 18.441 1.00 78.75 321 VAL A O 1
ATOM 2381 N N . PRO A 1 322 ? -12.580 -2.636 17.247 1.00 77.44 322 PRO A N 1
ATOM 2382 C CA . PRO A 1 322 ? -13.494 -3.569 17.898 1.00 77.44 322 PRO A CA 1
ATOM 2383 C C . PRO A 1 322 ? -13.200 -3.742 19.391 1.00 77.44 322 PRO A C 1
ATOM 2385 O O . PRO A 1 322 ? -14.145 -3.858 20.166 1.00 77.44 322 PRO A O 1
ATOM 2388 N N . ALA A 1 323 ? -11.938 -3.689 19.833 1.00 81.69 323 ALA A N 1
ATOM 2389 C CA . ALA A 1 323 ? -11.626 -3.720 21.263 1.00 81.69 323 ALA A CA 1
ATOM 2390 C C . ALA A 1 323 ? -12.250 -2.526 22.010 1.00 81.69 323 ALA A C 1
ATOM 2392 O O . ALA A 1 323 ? -12.893 -2.713 23.043 1.00 81.69 323 ALA A O 1
ATOM 2393 N N . ALA A 1 324 ? -12.133 -1.311 21.463 1.00 81.44 324 ALA A N 1
ATOM 2394 C CA . ALA A 1 324 ? -12.763 -0.117 22.023 1.00 81.44 324 ALA A CA 1
ATOM 2395 C C . ALA A 1 324 ? -14.296 -0.237 22.051 1.00 81.44 324 ALA A C 1
ATOM 2397 O O . ALA A 1 324 ? -14.923 0.131 23.044 1.00 81.44 324 ALA A O 1
ATOM 2398 N N . VAL A 1 325 ? -14.899 -0.814 21.005 1.00 81.31 325 VAL A N 1
ATOM 2399 C CA . VAL A 1 325 ? -16.342 -1.099 20.945 1.00 81.31 325 VAL A CA 1
ATOM 2400 C C . VAL A 1 325 ? -16.773 -2.085 22.034 1.00 81.31 325 VAL A C 1
ATOM 2402 O O . VAL A 1 325 ? -17.758 -1.834 22.727 1.00 81.31 325 VAL A O 1
ATOM 2405 N N . VAL A 1 326 ? -16.038 -3.182 22.225 1.00 82.44 326 VAL A N 1
ATOM 2406 C CA . VAL A 1 326 ? -16.339 -4.188 23.258 1.00 82.44 326 VAL A CA 1
ATOM 2407 C C . VAL A 1 326 ? -16.213 -3.589 24.660 1.00 82.44 326 VAL A C 1
ATOM 2409 O O . VAL A 1 326 ? -17.079 -3.825 25.503 1.00 82.44 326 VAL A O 1
ATOM 2412 N N . ILE A 1 327 ? -15.183 -2.774 24.907 1.00 84.06 327 ILE A N 1
ATOM 2413 C CA . ILE A 1 327 ? -15.004 -2.069 26.185 1.00 84.06 327 ILE A CA 1
ATOM 2414 C C . ILE A 1 327 ? -16.176 -1.117 26.439 1.00 84.06 327 ILE A C 1
ATOM 2416 O O . ILE A 1 327 ? -16.774 -1.157 27.516 1.00 84.06 327 ILE A O 1
ATOM 2420 N N . ALA A 1 328 ? -16.547 -0.300 25.449 1.00 80.94 328 ALA A N 1
ATOM 2421 C CA . ALA A 1 328 ? -17.681 0.612 25.562 1.00 80.94 328 ALA A CA 1
ATOM 2422 C C . ALA A 1 328 ? -18.987 -0.147 25.854 1.00 80.94 328 ALA A C 1
ATOM 2424 O O . ALA A 1 328 ? -19.734 0.234 26.756 1.00 80.94 328 ALA A O 1
ATOM 2425 N N . LEU A 1 329 ? -19.231 -1.266 25.163 1.00 80.62 329 LEU A N 1
ATOM 2426 C CA . LEU A 1 329 ? -20.394 -2.120 25.403 1.00 80.62 329 LEU A CA 1
ATOM 2427 C C . LEU A 1 329 ? -20.403 -2.699 26.826 1.00 80.62 329 LEU A C 1
ATOM 2429 O O . LEU A 1 329 ? -21.447 -2.714 27.480 1.00 80.62 329 LEU A O 1
ATOM 2433 N 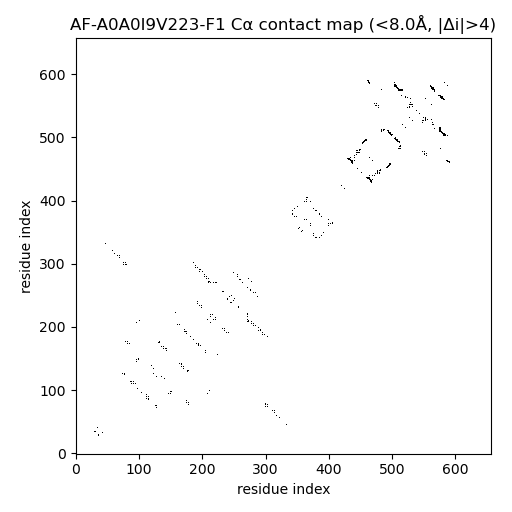N . GLY A 1 330 ? -19.243 -3.135 27.323 1.00 82.88 330 GLY A N 1
ATOM 2434 C CA . GLY A 1 330 ? -19.077 -3.622 28.691 1.00 82.88 330 GLY A CA 1
ATOM 2435 C C . GLY A 1 330 ? -19.429 -2.563 29.737 1.00 82.88 330 GLY A C 1
ATOM 2436 O O . GLY A 1 330 ? -20.173 -2.857 30.673 1.00 82.88 330 GLY A O 1
ATOM 2437 N N . ILE A 1 331 ? -18.970 -1.321 29.546 1.00 84.38 331 ILE A N 1
ATOM 2438 C CA . ILE A 1 331 ? -19.287 -0.190 30.434 1.00 84.38 331 ILE A CA 1
ATOM 2439 C C . ILE A 1 331 ? -20.792 0.096 30.429 1.00 84.38 331 ILE A C 1
ATOM 2441 O O . ILE A 1 331 ? -21.399 0.191 31.496 1.00 84.38 331 ILE A O 1
ATOM 2445 N N . VAL A 1 332 ? -21.419 0.179 29.251 1.00 81.81 332 VAL A N 1
ATOM 2446 C CA . VAL A 1 332 ? -22.863 0.447 29.147 1.00 81.81 332 VAL A CA 1
ATOM 2447 C C . VAL A 1 332 ? -23.679 -0.664 29.814 1.00 81.81 332 VAL A C 1
ATOM 2449 O O . VAL A 1 332 ? -24.615 -0.369 30.555 1.00 81.81 332 VAL A O 1
ATOM 2452 N N . LEU A 1 333 ? -23.314 -1.937 29.622 1.00 80.88 333 LEU A N 1
ATOM 2453 C CA . LEU A 1 333 ? -23.976 -3.068 30.284 1.00 80.88 333 LEU A CA 1
ATOM 2454 C C . LEU A 1 333 ? -23.802 -3.040 31.807 1.00 80.88 333 LEU A C 1
ATOM 2456 O O . LEU A 1 333 ? -24.739 -3.377 32.535 1.00 80.88 333 LEU A O 1
ATOM 2460 N N . LEU A 1 334 ? -22.630 -2.631 32.293 1.00 82.06 334 LEU A N 1
ATOM 2461 C CA . LEU A 1 334 ? -22.356 -2.494 33.721 1.00 82.06 334 LEU A CA 1
ATOM 2462 C C . LEU A 1 334 ? -23.239 -1.400 34.338 1.00 82.06 334 LEU A C 1
ATOM 2464 O O . LEU A 1 334 ? -23.929 -1.673 35.321 1.00 82.06 334 LEU A O 1
ATOM 2468 N N . VAL A 1 335 ? -23.300 -0.217 33.716 1.00 81.50 335 VAL A N 1
ATOM 2469 C CA . VAL A 1 335 ? -24.150 0.909 34.152 1.00 81.50 335 VAL A CA 1
ATOM 2470 C C . VAL A 1 335 ? -25.641 0.560 34.060 1.00 81.50 335 VAL A C 1
ATOM 2472 O O . VAL A 1 335 ? -26.419 0.812 34.976 1.00 81.50 335 VAL A O 1
ATOM 2475 N N . ALA A 1 336 ? -26.065 -0.098 32.982 1.00 80.31 336 ALA A N 1
ATOM 2476 C CA . ALA A 1 336 ? -27.429 -0.598 32.841 1.00 80.31 336 ALA A CA 1
ATOM 2477 C C . ALA A 1 336 ? -27.805 -1.552 33.987 1.00 80.31 336 ALA A C 1
ATOM 2479 O O . ALA A 1 336 ? -28.886 -1.454 34.576 1.00 80.31 336 ALA A O 1
ATOM 2480 N N . ARG A 1 337 ? -26.910 -2.489 34.319 1.00 81.25 337 ARG A N 1
ATOM 2481 C CA . ARG A 1 337 ? -27.136 -3.483 35.370 1.00 81.25 337 ARG A CA 1
ATOM 2482 C C . ARG A 1 337 ? -27.129 -2.860 36.765 1.00 81.25 337 ARG A C 1
ATOM 2484 O O . ARG A 1 337 ? -27.913 -3.320 37.600 1.00 81.25 337 ARG A O 1
ATOM 2491 N N . SER A 1 338 ? -26.294 -1.847 37.007 1.00 81.69 338 SER A N 1
ATOM 2492 C CA . SER A 1 338 ? -26.249 -1.136 38.288 1.00 81.69 338 SER A CA 1
ATOM 2493 C C . SER A 1 338 ? -27.528 -0.336 38.546 1.00 81.69 338 SER A C 1
ATOM 2495 O O . SER A 1 338 ? -28.006 -0.338 39.673 1.00 81.69 338 SER A O 1
ATOM 2497 N N . LEU A 1 339 ? -28.151 0.239 37.511 1.00 82.06 339 LEU A N 1
ATOM 2498 C CA . LEU A 1 339 ? -29.400 0.999 37.650 1.00 82.06 339 LEU A CA 1
ATOM 2499 C C . LEU A 1 339 ? -30.660 0.112 37.714 1.00 82.06 339 LEU A C 1
ATOM 2501 O O . LEU A 1 339 ? -31.583 0.390 38.479 1.00 82.06 339 LEU A O 1
ATOM 2505 N N . ILE A 1 340 ? -30.735 -0.978 36.935 1.00 81.38 340 ILE A N 1
ATOM 2506 C CA . ILE A 1 340 ? -31.955 -1.815 36.858 1.00 81.38 340 ILE A CA 1
ATOM 2507 C C . ILE A 1 340 ? -32.197 -2.622 38.133 1.00 81.38 340 ILE A C 1
ATOM 2509 O O . ILE A 1 340 ? -33.351 -2.806 38.528 1.00 81.38 340 ILE A O 1
ATOM 2513 N N . ARG A 1 341 ? -31.139 -3.193 38.720 1.00 79.19 341 ARG A N 1
ATOM 2514 C CA . ARG A 1 341 ? -31.274 -4.124 39.850 1.00 79.19 341 ARG A CA 1
ATOM 2515 C C . ARG A 1 341 ? -31.954 -3.469 41.065 1.00 79.19 341 ARG A C 1
ATOM 2517 O O . ARG A 1 341 ? -32.970 -4.021 41.485 1.00 79.19 341 ARG A O 1
ATOM 2524 N N . PRO A 1 342 ? -31.492 -2.309 41.571 1.00 79.69 342 PRO A N 1
ATOM 2525 C CA . PRO A 1 342 ? -32.116 -1.631 42.709 1.00 79.69 342 PRO A CA 1
ATOM 2526 C C . PRO A 1 342 ? -33.580 -1.262 42.448 1.00 79.69 342 PRO A C 1
ATOM 2528 O O . PRO A 1 342 ? -34.436 -1.518 43.287 1.00 79.69 342 PRO A O 1
ATOM 2531 N N . LEU A 1 343 ? -33.895 -0.758 41.247 1.00 82.31 343 LEU A N 1
ATOM 2532 C CA . LEU A 1 343 ? -35.268 -0.403 40.864 1.00 82.31 343 LEU A CA 1
ATOM 2533 C C . LEU A 1 343 ? -36.228 -1.596 40.885 1.00 82.31 343 LEU A C 1
ATOM 2535 O O . LEU A 1 343 ? -37.389 -1.439 41.256 1.00 82.31 343 LEU A O 1
ATOM 2539 N N . ARG A 1 344 ? -35.777 -2.788 40.468 1.00 78.88 344 ARG A N 1
ATOM 2540 C CA . ARG A 1 344 ? -36.622 -3.992 40.518 1.00 78.88 344 ARG A CA 1
ATOM 2541 C C . ARG A 1 344 ? -36.859 -4.454 41.945 1.00 78.88 344 ARG A C 1
ATOM 2543 O O . ARG A 1 344 ? -38.001 -4.733 42.278 1.00 78.88 344 ARG A O 1
ATOM 2550 N N . VAL A 1 345 ? -35.808 -4.491 42.764 1.00 80.88 345 VAL A N 1
ATOM 2551 C CA . VAL A 1 345 ? -35.916 -4.883 44.177 1.00 80.88 345 VAL A CA 1
ATOM 2552 C C . VAL A 1 345 ? -36.866 -3.943 44.915 1.00 80.88 345 VAL A C 1
ATOM 2554 O O . VAL A 1 345 ? -37.782 -4.416 45.578 1.00 80.88 345 VAL A O 1
ATOM 2557 N N . LEU A 1 346 ? -36.724 -2.629 44.715 1.00 82.38 346 LEU A N 1
ATOM 2558 C CA . LEU A 1 346 ? -37.614 -1.639 45.316 1.00 82.38 346 LEU A CA 1
ATOM 2559 C C . LEU A 1 346 ? -39.066 -1.815 44.850 1.00 82.38 346 LEU A C 1
ATOM 2561 O O . LEU A 1 346 ? -39.978 -1.829 45.668 1.00 82.38 346 LEU A O 1
ATOM 2565 N N . ARG A 1 347 ? -39.294 -1.973 43.538 1.00 82.25 347 ARG A N 1
ATOM 2566 C CA . ARG A 1 347 ? -40.646 -2.142 42.982 1.00 82.25 347 ARG A CA 1
ATOM 2567 C C . ARG A 1 347 ? -41.319 -3.408 43.500 1.00 82.25 347 ARG A C 1
ATOM 2569 O O . ARG A 1 347 ? -42.475 -3.362 43.907 1.00 82.25 347 ARG A O 1
ATOM 2576 N N . ASP A 1 348 ? -40.624 -4.535 43.403 1.00 81.81 348 ASP A N 1
ATOM 2577 C CA . ASP A 1 348 ? -41.190 -5.837 43.735 1.00 81.81 348 ASP A CA 1
ATOM 2578 C C . ASP A 1 348 ? -41.382 -5.959 45.257 1.00 81.81 348 ASP A C 1
ATOM 2580 O O . ASP A 1 348 ? -42.411 -6.466 45.695 1.00 81.81 348 ASP A O 1
ATOM 2584 N N . GLY A 1 349 ? -40.471 -5.395 46.060 1.00 78.31 349 GLY A N 1
ATOM 2585 C CA . GLY A 1 349 ? -40.628 -5.302 47.510 1.00 78.31 349 GLY A CA 1
ATOM 2586 C C . GLY A 1 349 ? -41.774 -4.378 47.940 1.00 78.31 349 GLY A C 1
ATOM 2587 O O . GLY A 1 349 ? -42.611 -4.784 48.738 1.00 78.31 349 GLY A O 1
ATOM 2588 N N . ALA A 1 350 ? -41.908 -3.187 47.347 1.00 78.38 350 ALA A N 1
ATOM 2589 C CA . ALA A 1 350 ? -43.020 -2.281 47.654 1.00 78.38 350 ALA A CA 1
ATOM 2590 C C . ALA A 1 350 ? -44.396 -2.874 47.284 1.00 78.38 350 ALA A C 1
ATOM 2592 O O . ALA A 1 350 ? -45.369 -2.690 48.018 1.00 78.38 350 ALA A O 1
ATOM 2593 N N . LEU A 1 351 ? -44.485 -3.611 46.167 1.00 78.31 351 LEU A N 1
ATOM 2594 C CA . LEU A 1 351 ? -45.702 -4.332 45.766 1.00 78.31 351 LEU A CA 1
ATOM 2595 C C . LEU A 1 351 ? -46.028 -5.501 46.704 1.00 78.31 351 LEU A C 1
ATOM 2597 O O . LEU A 1 351 ? -47.200 -5.761 46.972 1.00 78.31 351 LEU A O 1
ATOM 2601 N N . LYS A 1 352 ? -45.007 -6.202 47.209 1.00 76.19 352 LYS A N 1
ATOM 2602 C CA . LYS A 1 352 ? -45.183 -7.292 48.176 1.00 76.19 352 LYS A CA 1
ATOM 2603 C C . LYS A 1 352 ? -45.764 -6.770 49.494 1.00 76.19 352 LYS A C 1
ATOM 2605 O O . LYS A 1 352 ? -46.750 -7.332 49.980 1.00 76.19 352 LYS A O 1
ATOM 2610 N N . VAL A 1 353 ? -45.232 -5.645 49.978 1.00 72.06 353 VAL A N 1
ATOM 2611 C CA . VAL A 1 353 ? -45.705 -4.961 51.189 1.00 72.06 353 VAL A CA 1
ATOM 2612 C C . VAL A 1 353 ? -47.170 -4.555 51.062 1.00 72.06 353 VAL A C 1
ATOM 2614 O O . VAL A 1 353 ? -47.970 -4.837 51.948 1.00 72.06 353 VAL A O 1
ATOM 2617 N N . THR A 1 354 ? -47.549 -3.949 49.934 1.00 67.38 354 THR A N 1
ATOM 2618 C CA . THR A 1 354 ? -48.921 -3.453 49.736 1.00 67.38 354 THR A CA 1
ATOM 2619 C C . THR A 1 354 ? -49.969 -4.553 49.591 1.00 67.38 354 THR A C 1
ATOM 2621 O O . THR A 1 354 ? -51.119 -4.314 49.945 1.00 67.38 354 THR A O 1
ATOM 2624 N N . HIS A 1 355 ? -49.608 -5.730 49.077 1.00 67.75 355 HIS A N 1
ATOM 2625 C CA . HIS A 1 355 ? -50.586 -6.784 48.788 1.00 67.75 355 HIS A CA 1
ATOM 2626 C C . HIS A 1 355 ? -50.584 -7.966 49.753 1.00 67.75 355 HIS A C 1
ATOM 2628 O O . HIS A 1 355 ? -51.591 -8.660 49.825 1.00 67.75 355 HIS A O 1
ATOM 2634 N N . THR A 1 356 ? -49.486 -8.228 50.459 1.00 67.50 356 THR A N 1
ATOM 2635 C CA . THR A 1 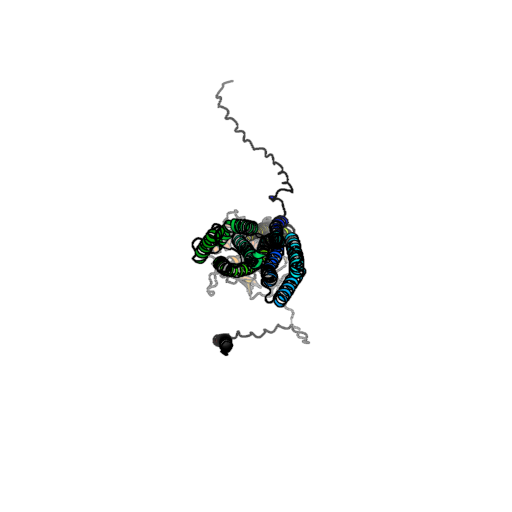356 ? -49.340 -9.478 51.226 1.00 67.50 356 THR A CA 1
ATOM 2636 C C . THR A 1 356 ? -48.920 -9.210 52.658 1.00 67.50 356 THR A C 1
ATOM 2638 O O . THR A 1 356 ? -49.544 -9.717 53.589 1.00 67.50 356 THR A O 1
ATOM 2641 N N . ASP A 1 357 ? -47.879 -8.402 52.851 1.00 65.38 357 ASP A N 1
ATOM 2642 C CA . ASP A 1 357 ? -47.280 -8.260 54.178 1.00 65.38 357 ASP A CA 1
ATOM 2643 C C . ASP A 1 357 ? -48.134 -7.349 55.077 1.00 65.38 357 ASP A C 1
ATOM 2645 O O . ASP A 1 357 ? -48.376 -7.694 56.230 1.00 65.38 357 ASP A O 1
ATOM 2649 N N . LEU A 1 358 ? -48.726 -6.275 54.534 1.00 67.19 358 LEU A N 1
ATOM 2650 C CA . LEU A 1 358 ? -49.585 -5.363 55.302 1.00 67.19 358 LEU A CA 1
ATOM 2651 C C . LEU A 1 358 ? -50.837 -6.054 55.878 1.00 67.19 358 LEU A C 1
ATOM 2653 O O . LEU A 1 358 ? -51.210 -5.798 57.021 1.00 67.19 358 LEU A O 1
ATOM 2657 N N . GLU A 1 359 ? -51.483 -6.950 55.125 1.00 67.56 359 GLU A N 1
ATOM 2658 C CA . GLU A 1 359 ? -52.660 -7.685 55.619 1.00 67.56 359 GLU A CA 1
ATOM 2659 C C . GLU A 1 359 ? -52.292 -8.642 56.765 1.00 67.56 359 GLU A C 1
ATOM 2661 O O . GLU A 1 359 ? -52.982 -8.692 57.789 1.00 67.56 359 GLU A O 1
ATOM 2666 N N . ASN A 1 360 ? -51.171 -9.356 56.624 1.00 68.81 360 ASN A N 1
ATOM 2667 C CA . ASN A 1 360 ? -50.673 -10.294 57.628 1.00 68.81 360 ASN A CA 1
ATOM 2668 C C . ASN A 1 360 ? -50.181 -9.583 58.900 1.00 68.81 360 ASN A C 1
ATOM 2670 O O . ASN A 1 360 ? -50.448 -10.043 60.013 1.00 68.81 360 ASN A O 1
ATOM 2674 N N . GLU A 1 361 ? -49.505 -8.444 58.760 1.00 68.56 361 GLU A N 1
ATOM 2675 C CA . GLU A 1 361 ? -48.990 -7.660 59.886 1.00 68.56 361 GLU A CA 1
ATOM 2676 C C . GLU A 1 361 ? -50.118 -6.958 60.655 1.00 68.56 361 GLU A C 1
ATOM 2678 O O . GLU A 1 361 ? -50.125 -6.983 61.886 1.00 68.56 361 GLU A O 1
ATOM 2683 N N . ILE A 1 362 ? -51.143 -6.425 59.974 1.00 66.12 362 ILE A N 1
ATOM 2684 C CA . ILE A 1 362 ? -52.345 -5.887 60.640 1.00 66.12 362 ILE A CA 1
ATOM 2685 C C . ILE A 1 362 ? -53.085 -6.994 61.411 1.00 66.12 362 ILE A C 1
ATOM 2687 O O . ILE A 1 362 ? -53.597 -6.752 62.512 1.00 66.12 362 ILE A O 1
ATOM 2691 N N . ALA A 1 363 ? -53.132 -8.217 60.873 1.00 66.31 363 ALA A N 1
ATOM 2692 C CA . ALA A 1 363 ? -53.723 -9.361 61.565 1.00 66.31 363 ALA A CA 1
ATOM 2693 C C . ALA A 1 363 ? -52.945 -9.738 62.843 1.00 66.31 363 ALA A C 1
ATOM 2695 O O . ALA A 1 363 ? -53.572 -9.993 63.874 1.00 66.31 363 ALA A O 1
ATOM 2696 N N . GLN A 1 364 ? -51.608 -9.693 62.810 1.00 64.88 364 GLN A N 1
ATOM 2697 C CA . GLN A 1 364 ? -50.747 -9.928 63.981 1.00 64.88 364 GLN A CA 1
ATOM 2698 C C . GLN A 1 364 ? -50.870 -8.829 65.047 1.00 64.88 364 GLN A C 1
ATOM 2700 O O . GLN A 1 364 ? -50.979 -9.124 66.240 1.00 64.88 364 GLN A O 1
ATOM 2705 N N . VAL A 1 365 ? -50.954 -7.561 64.630 1.00 64.12 365 VAL A N 1
ATOM 2706 C CA . VAL A 1 365 ? -51.212 -6.434 65.544 1.00 64.12 365 VAL A CA 1
ATOM 2707 C C . VAL A 1 365 ? -52.545 -6.625 66.272 1.00 64.12 365 VAL A C 1
ATOM 2709 O O . VAL A 1 365 ? -52.651 -6.369 67.473 1.00 64.12 365 VAL A O 1
ATOM 2712 N N . ARG A 1 366 ? -53.567 -7.134 65.574 1.00 59.53 366 ARG A N 1
ATOM 2713 C CA . ARG A 1 366 ? -54.889 -7.405 66.153 1.00 59.53 366 ARG A CA 1
ATOM 2714 C C . ARG A 1 366 ? -54.891 -8.592 67.128 1.00 59.53 366 ARG A C 1
ATOM 2716 O O . ARG A 1 366 ? -55.709 -8.596 68.046 1.00 59.53 366 ARG A O 1
ATOM 2723 N N . SER A 1 367 ? -53.988 -9.565 66.978 1.00 61.88 367 SER A N 1
ATOM 2724 C CA . SER A 1 367 ? -53.822 -10.681 67.924 1.00 61.88 367 SER A CA 1
ATOM 2725 C C . SER A 1 367 ? -52.958 -10.339 69.145 1.00 61.88 367 SER A C 1
ATOM 2727 O O . SER A 1 367 ? -52.797 -11.180 70.028 1.00 61.88 367 SER A O 1
ATOM 2729 N N . GLY A 1 368 ? -52.426 -9.114 69.226 1.00 55.75 368 GLY A N 1
ATOM 2730 C CA . GLY A 1 368 ? -51.580 -8.662 70.333 1.00 55.75 368 GLY A CA 1
ATOM 2731 C C . GLY A 1 368 ? -50.113 -9.082 70.211 1.00 55.75 368 GLY A C 1
ATOM 2732 O O . GLY A 1 368 ? -49.380 -9.002 71.194 1.00 55.75 368 GLY A O 1
ATOM 2733 N N . THR A 1 369 ? -49.683 -9.524 69.028 1.00 60.94 369 THR A N 1
ATOM 2734 C CA . THR A 1 369 ? -48.284 -9.847 68.722 1.00 60.94 369 THR A CA 1
ATOM 2735 C C . THR A 1 369 ? -47.643 -8.649 68.023 1.00 60.94 369 THR A C 1
ATOM 2737 O O . THR A 1 369 ? -48.257 -8.039 67.152 1.00 60.94 369 THR A O 1
ATOM 2740 N N . GLU A 1 370 ? -46.435 -8.263 68.428 1.00 57.94 370 GLU A N 1
ATOM 2741 C CA . GLU A 1 370 ? -45.746 -7.099 67.860 1.00 57.94 370 GLU A CA 1
ATOM 2742 C C . GLU A 1 370 ? -45.145 -7.478 66.490 1.00 57.94 370 GLU A C 1
ATOM 2744 O O . GLU A 1 370 ? -44.351 -8.422 66.435 1.00 57.94 370 GLU A O 1
ATOM 2749 N N . PRO A 1 371 ? -45.541 -6.826 65.379 1.00 57.09 371 PRO A N 1
ATOM 2750 C CA . PRO A 1 371 ? -45.037 -7.178 64.056 1.00 57.09 371 PRO A CA 1
ATOM 2751 C C . PRO A 1 371 ? -43.588 -6.697 63.904 1.00 57.09 371 PRO A C 1
ATOM 2753 O O . PRO A 1 371 ? -43.258 -5.566 64.268 1.00 57.09 371 PRO A O 1
ATOM 2756 N N . ILE A 1 372 ? -42.724 -7.545 63.345 1.00 63.47 372 ILE A N 1
ATOM 2757 C CA . ILE A 1 372 ? -41.354 -7.182 62.962 1.00 63.47 372 ILE A CA 1
ATOM 2758 C C . ILE A 1 372 ? -41.346 -7.038 61.434 1.00 63.47 372 ILE A C 1
ATOM 2760 O O . ILE A 1 372 ? -41.393 -8.065 60.756 1.00 63.47 372 ILE A O 1
ATOM 2764 N N . PRO A 1 373 ? -41.312 -5.813 60.881 1.00 61.62 373 PRO A N 1
ATOM 2765 C CA . PRO A 1 373 ? -41.370 -5.627 59.436 1.00 61.62 373 PRO A CA 1
ATOM 2766 C C . PRO A 1 373 ? -40.084 -6.097 58.742 1.00 61.62 373 PRO A C 1
ATOM 2768 O O . PRO A 1 373 ? -38.971 -5.859 59.221 1.00 61.62 373 PRO A O 1
ATOM 2771 N N . GLU A 1 374 ? -40.239 -6.758 57.592 1.00 69.19 374 GLU A N 1
ATOM 2772 C CA . GLU A 1 374 ? -39.137 -7.198 56.727 1.00 69.19 374 GLU A CA 1
ATOM 2773 C C . GLU A 1 374 ? -38.635 -6.009 55.881 1.00 69.19 374 GLU A C 1
ATOM 2775 O O . GLU A 1 374 ? -39.337 -5.523 54.997 1.00 69.19 374 GLU A O 1
ATOM 2780 N N . LEU A 1 375 ? -37.427 -5.510 56.172 1.00 72.69 375 LEU A N 1
ATOM 2781 C CA . LEU A 1 375 ? -36.847 -4.327 55.515 1.00 72.69 375 LEU A CA 1
ATOM 2782 C C . LEU A 1 375 ? -36.459 -4.594 54.052 1.00 72.69 375 LEU A C 1
ATOM 2784 O O . LEU A 1 375 ? -35.954 -5.669 53.707 1.00 72.69 375 LEU A O 1
ATOM 2788 N N . LEU A 1 376 ? -36.600 -3.578 53.195 1.00 73.00 376 LEU A N 1
ATOM 2789 C CA . LEU A 1 376 ? -36.206 -3.659 51.789 1.00 73.00 376 LEU A CA 1
ATOM 2790 C C . LEU A 1 376 ? -34.676 -3.733 51.654 1.00 73.00 376 LEU A C 1
ATOM 2792 O O . LEU A 1 376 ? -33.958 -2.753 51.844 1.00 73.00 376 LEU A O 1
ATOM 2796 N N . ALA A 1 377 ? -34.153 -4.894 51.250 1.00 71.00 377 ALA A N 1
ATOM 2797 C CA . ALA A 1 377 ? -32.717 -5.110 51.051 1.00 71.00 377 ALA A CA 1
ATOM 2798 C C . ALA A 1 377 ? -32.196 -4.462 49.748 1.00 71.00 377 ALA A C 1
ATOM 2800 O O . ALA A 1 377 ? -31.888 -5.144 48.766 1.00 71.00 377 ALA A O 1
ATOM 2801 N N . VAL A 1 378 ? -32.091 -3.131 49.732 1.00 76.44 378 VAL A N 1
ATOM 2802 C CA . VAL A 1 378 ? -31.504 -2.351 48.631 1.00 76.44 378 VAL A CA 1
ATOM 2803 C C . VAL A 1 378 ? -30.072 -1.939 49.014 1.00 76.44 378 VAL A C 1
ATOM 2805 O O . VAL A 1 378 ? -29.898 -1.060 49.849 1.00 76.44 378 VAL A O 1
ATOM 2808 N N . PRO A 1 379 ? -29.018 -2.534 48.423 1.00 67.19 379 PRO A N 1
ATOM 2809 C CA . PRO A 1 379 ? -27.631 -2.342 48.867 1.00 67.19 379 PRO A CA 1
ATOM 2810 C C . PRO A 1 379 ? -26.976 -1.044 48.345 1.00 67.19 379 PRO A C 1
ATOM 2812 O O . PRO A 1 379 ? -25.760 -1.004 48.173 1.00 67.19 379 PRO A O 1
ATOM 2815 N N . THR A 1 380 ? -27.754 -0.001 48.036 1.00 72.62 380 THR A N 1
ATOM 2816 C CA . THR A 1 380 ? -27.241 1.291 47.536 1.00 72.62 380 THR A CA 1
ATOM 2817 C C . THR A 1 380 ? -27.527 2.394 48.551 1.00 72.62 380 THR A C 1
ATOM 2819 O O . THR A 1 380 ? -28.512 2.320 49.273 1.00 72.62 380 THR A O 1
ATOM 2822 N N . THR A 1 381 ? -26.664 3.407 48.630 1.00 70.56 381 THR A N 1
ATOM 2823 C CA . THR A 1 381 ? -26.819 4.563 49.540 1.00 70.56 381 THR A CA 1
ATOM 2824 C C . THR A 1 381 ? -27.237 5.847 48.818 1.00 70.56 381 THR A C 1
ATOM 2826 O O . THR A 1 381 ? -27.447 6.883 49.447 1.00 70.56 381 THR A O 1
ATOM 2829 N N . GLU A 1 382 ? -27.356 5.780 47.493 1.00 77.44 382 GLU A N 1
ATOM 2830 C CA . GLU A 1 382 ? -27.807 6.867 46.620 1.00 77.44 382 GLU A CA 1
ATOM 2831 C C . GLU A 1 382 ? -29.334 7.057 46.708 1.00 77.44 382 GLU A C 1
ATOM 2833 O O . GLU A 1 382 ? -30.013 6.427 47.520 1.00 77.44 382 GLU A O 1
ATOM 2838 N N . GLU A 1 383 ? -29.898 7.905 45.843 1.00 80.06 383 GLU A N 1
ATOM 2839 C CA . GLU A 1 383 ? -31.318 8.301 45.841 1.00 80.06 383 GLU A CA 1
ATOM 2840 C C . GLU A 1 383 ? -32.303 7.118 45.951 1.00 80.06 383 GLU A C 1
ATOM 2842 O O . GLU A 1 383 ? -33.321 7.212 46.634 1.00 80.06 383 GLU A O 1
ATOM 2847 N N . ILE A 1 384 ? -31.995 5.973 45.327 1.00 74.56 384 ILE A N 1
ATOM 2848 C CA . ILE A 1 384 ? -32.861 4.780 45.361 1.00 74.56 384 ILE A CA 1
ATOM 2849 C C . ILE A 1 384 ? -32.817 4.065 46.719 1.00 74.56 384 ILE A C 1
ATOM 2851 O O . ILE A 1 384 ? -33.846 3.576 47.182 1.00 74.56 384 ILE A O 1
ATOM 2855 N N . GLY A 1 385 ? -31.658 4.022 47.377 1.00 77.06 385 GLY A N 1
ATOM 2856 C CA . GLY A 1 385 ? -31.534 3.492 48.735 1.00 77.06 385 GLY A CA 1
ATOM 2857 C C . GLY A 1 385 ? -32.193 4.394 49.772 1.00 77.06 385 GLY A C 1
ATOM 2858 O O . GLY A 1 385 ? -32.882 3.918 50.671 1.00 77.06 385 GLY A O 1
ATOM 2859 N N . GLN A 1 386 ? -32.071 5.712 49.599 1.00 80.62 386 GLN A N 1
ATOM 2860 C CA . GLN A 1 386 ? -32.784 6.688 50.428 1.00 80.62 386 GLN A CA 1
ATOM 2861 C C . GLN A 1 386 ? -34.304 6.545 50.286 1.00 80.62 386 GLN A C 1
ATOM 2863 O O . GLN A 1 386 ? -35.024 6.592 51.283 1.00 80.62 386 GLN A O 1
ATOM 2868 N N . LEU A 1 387 ? -34.794 6.303 49.066 1.00 80.19 387 LEU A N 1
ATOM 2869 C CA . LEU A 1 387 ? -36.207 6.023 48.825 1.00 80.19 387 LEU A CA 1
ATOM 2870 C C . LEU A 1 387 ? -36.656 4.708 49.484 1.00 80.19 387 LEU A C 1
ATOM 2872 O O . LEU A 1 387 ? -37.740 4.675 50.059 1.00 80.19 387 LEU A O 1
ATOM 2876 N N . ALA A 1 388 ? -35.830 3.654 49.456 1.00 79.44 388 ALA A N 1
ATOM 2877 C CA . ALA A 1 388 ? -36.114 2.403 50.166 1.00 79.44 388 ALA A CA 1
ATOM 2878 C C . ALA A 1 388 ? -36.277 2.637 51.678 1.00 79.44 388 ALA A C 1
ATOM 2880 O O . ALA A 1 388 ? -37.286 2.241 52.255 1.00 79.44 388 ALA A O 1
ATOM 2881 N N . HIS A 1 389 ? -35.354 3.382 52.294 1.00 78.81 389 HIS A N 1
ATOM 2882 C CA . HIS A 1 389 ? -35.441 3.741 53.711 1.00 78.81 389 HIS A CA 1
ATOM 2883 C C . HIS A 1 389 ? -36.657 4.609 54.048 1.00 78.81 389 HIS A C 1
ATOM 2885 O O . HIS A 1 389 ? -37.253 4.437 55.108 1.00 78.81 389 HIS A O 1
ATOM 2891 N N . ALA A 1 390 ? -37.047 5.531 53.164 1.00 81.19 390 ALA A N 1
ATOM 2892 C CA . ALA A 1 390 ? -38.247 6.340 53.359 1.00 81.19 390 ALA A CA 1
ATOM 2893 C C . ALA A 1 390 ? -39.528 5.489 53.317 1.00 81.19 390 ALA A C 1
ATOM 2895 O O . ALA A 1 390 ? -40.440 5.712 54.113 1.00 81.19 390 ALA A O 1
ATOM 2896 N N . VAL A 1 391 ? -39.587 4.498 52.420 1.00 80.94 391 VAL A N 1
ATOM 2897 C CA . VAL A 1 391 ? -40.701 3.539 52.343 1.00 80.94 391 VAL A CA 1
ATOM 2898 C C . VAL A 1 391 ? -40.752 2.664 53.599 1.00 80.94 391 VAL A C 1
ATOM 2900 O O . VAL A 1 391 ? -41.819 2.549 54.202 1.00 80.94 391 VAL A O 1
ATOM 2903 N N . ASP A 1 392 ? -39.613 2.133 54.052 1.00 78.81 392 ASP A N 1
ATOM 2904 C CA . ASP A 1 392 ? -39.525 1.341 55.289 1.00 78.81 392 ASP A CA 1
ATOM 2905 C C . ASP A 1 392 ? -39.935 2.165 56.529 1.00 78.81 392 ASP A C 1
ATOM 2907 O O . ASP A 1 392 ? -40.647 1.675 57.412 1.00 78.81 392 ASP A O 1
ATOM 2911 N N . ALA A 1 393 ? -39.541 3.444 56.589 1.00 78.88 393 ALA A N 1
ATOM 2912 C CA . ALA A 1 393 ? -39.909 4.366 57.666 1.00 78.88 393 ALA A CA 1
ATOM 2913 C C . ALA A 1 393 ? -41.417 4.680 57.692 1.00 78.88 393 ALA A C 1
ATOM 2915 O O . ALA A 1 393 ? -42.025 4.747 58.761 1.00 78.88 393 ALA A O 1
ATOM 2916 N N . LEU A 1 394 ? -42.042 4.847 56.522 1.00 79.25 394 LEU A N 1
ATOM 2917 C CA . LEU A 1 394 ? -43.488 5.052 56.418 1.00 79.25 394 LEU A CA 1
ATOM 2918 C C . LEU A 1 394 ? -44.255 3.798 56.867 1.00 79.25 394 LEU A C 1
ATOM 2920 O O . LEU A 1 394 ? -45.232 3.898 57.610 1.00 79.25 394 LEU A O 1
ATOM 2924 N N . HIS A 1 395 ? -43.796 2.618 56.439 1.00 74.44 395 HIS A N 1
ATOM 2925 C CA . HIS A 1 395 ? -44.421 1.334 56.766 1.00 74.44 395 HIS A CA 1
ATOM 2926 C C . HIS A 1 395 ? -44.356 1.033 58.270 1.00 74.44 395 HIS A C 1
ATOM 2928 O O . HIS A 1 395 ? -45.371 0.735 58.900 1.00 74.44 395 HIS A O 1
ATOM 2934 N N . THR A 1 396 ? -43.187 1.228 58.887 1.00 74.38 396 THR A N 1
ATOM 2935 C CA . THR A 1 396 ? -43.008 1.097 60.346 1.00 74.38 396 THR A CA 1
ATOM 2936 C C . THR A 1 396 ? -43.885 2.071 61.139 1.00 74.38 396 THR A C 1
ATOM 2938 O O . THR A 1 396 ? -44.494 1.676 62.136 1.00 74.38 396 THR A O 1
ATOM 2941 N N . GLN A 1 397 ? -44.019 3.328 60.700 1.00 76.56 397 GLN A N 1
ATOM 2942 C CA . GLN A 1 397 ? -44.912 4.296 61.348 1.00 76.56 397 GLN A CA 1
ATOM 2943 C C . GLN A 1 397 ? -46.393 3.913 61.231 1.00 76.56 397 GLN A C 1
ATOM 2945 O O . GLN A 1 397 ? -47.135 4.061 62.205 1.00 76.56 397 GLN A O 1
ATOM 2950 N N . ALA A 1 398 ? -46.828 3.392 60.080 1.00 73.00 398 ALA A N 1
ATOM 2951 C CA . ALA A 1 398 ? -48.203 2.937 59.884 1.00 73.00 398 ALA A CA 1
ATOM 2952 C C . ALA A 1 398 ? -48.564 1.774 60.828 1.00 73.00 398 ALA A C 1
ATOM 2954 O O . ALA A 1 398 ? -49.632 1.789 61.447 1.00 73.00 398 ALA A O 1
ATOM 2955 N N . LEU A 1 399 ? -47.650 0.815 61.012 1.00 71.81 399 LEU A N 1
ATOM 2956 C CA . LEU A 1 399 ? -47.824 -0.303 61.947 1.00 71.81 399 LEU A CA 1
ATOM 2957 C C . LEU A 1 399 ? -47.901 0.160 63.410 1.00 71.81 399 LEU A C 1
ATOM 2959 O O . LEU A 1 399 ? -48.753 -0.314 64.165 1.00 71.81 399 LEU A O 1
ATOM 2963 N N . LEU A 1 400 ? -47.065 1.124 63.810 1.00 70.69 400 LEU A N 1
ATOM 2964 C CA . LEU A 1 400 ? -47.107 1.708 65.156 1.00 70.69 400 LEU A CA 1
ATOM 2965 C C . LEU A 1 400 ? -48.428 2.442 65.431 1.00 70.69 400 LEU A C 1
ATOM 2967 O O . LEU A 1 400 ? -48.982 2.336 66.529 1.00 70.69 400 LEU A O 1
ATOM 2971 N N . LEU A 1 401 ? -48.958 3.164 64.440 1.00 69.50 401 LEU A N 1
ATOM 2972 C CA . LEU A 1 401 ? -50.236 3.866 64.563 1.00 69.50 401 LEU A CA 1
ATOM 2973 C C . LEU A 1 401 ? -51.403 2.874 64.718 1.00 69.50 401 LEU A C 1
ATOM 2975 O O . LEU A 1 401 ? -52.219 3.020 65.630 1.00 69.50 401 LEU A O 1
ATOM 2979 N N . ALA A 1 402 ? -51.424 1.817 63.900 1.00 64.56 402 ALA A N 1
ATOM 2980 C CA . ALA A 1 402 ? -52.419 0.748 63.983 1.00 64.56 402 ALA A CA 1
ATOM 2981 C C . ALA A 1 402 ? -52.359 -0.009 65.328 1.00 64.56 402 ALA A C 1
ATOM 2983 O O . ALA A 1 402 ? -53.395 -0.334 65.917 1.00 64.56 402 ALA A O 1
ATOM 2984 N N . GLY A 1 403 ? -51.154 -0.239 65.865 1.00 63.69 403 GLY A N 1
ATOM 2985 C CA . GLY A 1 403 ? -50.960 -0.840 67.189 1.00 63.69 403 GLY A CA 1
ATOM 2986 C C . GLY A 1 403 ? -51.495 0.020 68.337 1.00 63.69 403 GLY A C 1
ATOM 2987 O O . GLY A 1 403 ? -52.070 -0.503 69.298 1.00 63.69 403 GLY A O 1
ATOM 2988 N N . ASN A 1 404 ? -51.373 1.344 68.229 1.00 62.72 404 ASN A N 1
ATOM 2989 C CA . ASN A 1 404 ? -51.904 2.273 69.226 1.00 62.72 404 ASN A CA 1
ATOM 2990 C C . ASN A 1 404 ? -53.438 2.328 69.225 1.00 62.72 404 ASN A C 1
ATOM 2992 O O . ASN A 1 404 ? -54.041 2.328 70.303 1.00 62.72 404 ASN A O 1
ATOM 2996 N N . GLU A 1 405 ? -54.083 2.286 68.056 1.00 60.56 405 GLU A N 1
ATOM 2997 C CA . GLU A 1 405 ? -55.548 2.189 67.971 1.00 60.56 405 GLU A CA 1
ATOM 2998 C C . GLU A 1 405 ? -56.082 0.881 68.582 1.00 60.56 405 GLU A C 1
ATOM 3000 O O . GLU A 1 405 ? -57.040 0.899 69.364 1.00 60.56 405 GLU A O 1
ATOM 3005 N N . ALA A 1 406 ? -55.422 -0.254 68.322 1.00 59.12 406 ALA A N 1
ATOM 3006 C CA . ALA A 1 406 ? -55.812 -1.549 68.889 1.00 59.12 406 ALA A CA 1
ATOM 3007 C C . ALA A 1 406 ? -55.697 -1.583 70.432 1.00 59.12 406 ALA A C 1
ATOM 3009 O O . ALA A 1 406 ? -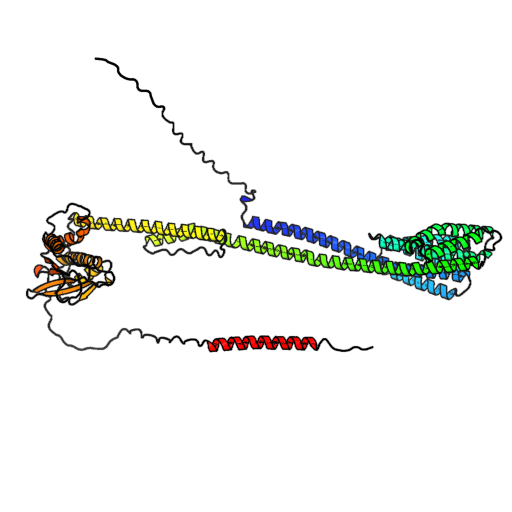56.565 -2.127 71.133 1.00 59.12 406 ALA A O 1
ATOM 3010 N N . ARG A 1 407 ? -54.663 -0.939 70.995 1.00 55.03 407 ARG A N 1
ATOM 3011 C CA . ARG A 1 407 ? -54.475 -0.814 72.454 1.00 55.03 407 ARG A CA 1
ATOM 3012 C C . ARG A 1 407 ? -55.525 0.100 73.104 1.00 55.03 407 ARG A C 1
ATOM 3014 O O . ARG A 1 407 ? -55.984 -0.205 74.208 1.00 55.03 407 ARG A O 1
ATOM 3021 N N . LEU A 1 408 ? -55.953 1.170 72.431 1.00 54.59 408 LEU A N 1
ATOM 3022 C CA . LEU A 1 408 ? -57.035 2.058 72.887 1.00 54.59 408 LEU A CA 1
ATOM 3023 C C . LEU A 1 408 ? -58.386 1.330 72.976 1.00 54.59 408 LEU A C 1
ATOM 3025 O O . LEU A 1 408 ? -59.080 1.437 73.992 1.00 54.59 408 LEU A O 1
ATOM 3029 N N . ALA A 1 409 ? -58.717 0.512 71.974 1.00 51.09 409 ALA A N 1
ATOM 3030 C CA . ALA A 1 409 ? -59.951 -0.277 71.959 1.00 51.09 409 ALA A CA 1
ATOM 3031 C C . ALA A 1 409 ? -60.032 -1.277 73.131 1.00 51.09 409 ALA A C 1
ATOM 3033 O O . ALA A 1 409 ? -61.088 -1.465 73.742 1.00 51.09 409 ALA A O 1
ATOM 3034 N N . THR A 1 410 ? -58.900 -1.882 73.502 1.00 48.62 410 THR A N 1
ATOM 3035 C CA . THR A 1 410 ? -58.835 -2.870 74.592 1.00 48.62 410 THR A CA 1
ATOM 3036 C C . THR A 1 410 ? -58.998 -2.226 75.979 1.00 48.62 410 THR A C 1
ATOM 3038 O O . THR A 1 410 ? -59.676 -2.788 76.843 1.00 48.62 410 THR A O 1
ATOM 3041 N N . ARG A 1 411 ? -58.460 -1.012 76.196 1.00 50.53 411 ARG A N 1
ATOM 3042 C CA . ARG A 1 411 ? -58.630 -0.260 77.460 1.00 50.53 411 ARG A CA 1
ATOM 3043 C C . ARG A 1 411 ? -60.072 0.199 77.689 1.00 50.53 411 ARG A C 1
ATOM 3045 O O . ARG A 1 411 ? -60.567 0.089 78.809 1.00 50.53 411 ARG A O 1
ATOM 3052 N N . LEU A 1 412 ? -60.767 0.648 76.640 1.00 48.03 412 LEU A N 1
ATOM 3053 C CA . LEU A 1 412 ? -62.188 1.021 76.711 1.00 48.03 412 LEU A CA 1
ATOM 3054 C C . LEU A 1 412 ? -63.072 -0.166 77.122 1.00 48.03 412 LEU A C 1
ATOM 3056 O O . LEU A 1 412 ? -63.977 -0.021 77.943 1.00 48.03 412 LEU A O 1
ATOM 3060 N N . ARG A 1 413 ? -62.754 -1.367 76.622 1.00 49.69 413 ARG A N 1
ATOM 3061 C CA . ARG A 1 413 ? -63.469 -2.603 76.972 1.00 49.69 413 ARG A CA 1
ATOM 3062 C C . ARG A 1 413 ? -63.302 -2.993 78.449 1.00 49.69 413 ARG A C 1
ATOM 3064 O O . ARG A 1 413 ? -64.261 -3.471 79.047 1.00 49.69 413 ARG A O 1
ATOM 3071 N N . ARG A 1 414 ? -62.123 -2.753 79.048 1.00 44.66 414 ARG A N 1
ATOM 3072 C CA . ARG A 1 414 ? -61.850 -2.966 80.488 1.00 44.66 414 ARG A CA 1
ATOM 3073 C C . ARG A 1 414 ? -62.463 -1.884 81.388 1.00 44.66 414 ARG A C 1
ATOM 3075 O O . ARG A 1 414 ? -63.001 -2.219 82.437 1.00 44.66 414 ARG A O 1
ATOM 3082 N N . SER A 1 415 ? -62.453 -0.616 80.973 1.00 43.41 415 SER A N 1
ATOM 3083 C CA . SER A 1 415 ? -63.020 0.498 81.758 1.00 43.41 415 SER A CA 1
ATOM 3084 C C . SER A 1 415 ? -64.536 0.354 82.004 1.00 43.41 415 SER A C 1
ATOM 3086 O O . SER A 1 415 ? -65.029 0.648 83.094 1.00 43.41 415 SER A O 1
ATOM 3088 N N . ASN A 1 416 ? -65.275 -0.223 81.047 1.00 39.12 416 ASN A N 1
ATOM 3089 C CA . ASN A 1 416 ? -66.707 -0.512 81.206 1.00 39.12 416 ASN A CA 1
ATOM 3090 C C . ASN A 1 416 ? -67.024 -1.588 82.263 1.00 39.12 416 ASN A C 1
ATOM 3092 O O . ASN A 1 416 ? -68.122 -1.585 82.817 1.00 39.12 416 ASN A O 1
ATOM 3096 N N . ALA A 1 417 ? -66.088 -2.488 82.582 1.00 51.09 417 ALA A N 1
ATOM 3097 C CA . ALA A 1 417 ? -66.299 -3.507 83.614 1.00 51.09 417 ALA A CA 1
ATOM 3098 C C . ALA A 1 417 ? -66.252 -2.916 85.038 1.00 51.09 417 ALA A C 1
ATOM 3100 O O . ALA A 1 417 ? -67.009 -3.344 85.908 1.00 51.09 417 ALA A O 1
ATOM 3101 N N . ASN A 1 418 ? -65.438 -1.879 85.265 1.00 43.12 418 ASN A N 1
ATOM 3102 C CA . ASN A 1 418 ? -65.318 -1.219 86.571 1.00 43.12 418 ASN A CA 1
ATOM 3103 C C . ASN A 1 418 ? -66.547 -0.357 86.916 1.00 43.12 418 ASN A C 1
ATOM 3105 O O . ASN A 1 418 ? -66.949 -0.277 88.078 1.00 43.12 418 ASN A O 1
ATOM 3109 N N . LEU A 1 419 ? -67.211 0.225 85.912 1.00 54.78 419 LEU A N 1
ATOM 3110 C CA . LEU A 1 419 ? -68.457 0.980 86.109 1.00 54.78 419 LEU A CA 1
ATOM 3111 C C . LEU A 1 419 ? -69.640 0.088 86.533 1.00 54.78 419 LEU A C 1
ATOM 3113 O O . LEU A 1 419 ? -70.520 0.541 87.266 1.00 54.78 419 LEU A O 1
ATOM 3117 N N . LEU A 1 420 ? -69.634 -1.200 86.168 1.00 53.53 420 LEU A N 1
ATOM 3118 C CA . LEU A 1 420 ? -70.657 -2.174 86.579 1.00 53.53 420 LEU A CA 1
ATOM 3119 C C . LEU A 1 420 ? -70.598 -2.524 88.078 1.00 53.53 420 LEU A C 1
ATOM 3121 O O . LEU A 1 420 ? -71.632 -2.813 88.682 1.00 53.53 420 LEU A O 1
ATOM 3125 N N . VAL A 1 421 ? -69.419 -2.445 88.706 1.00 50.84 421 VAL A N 1
ATOM 3126 C CA . VAL A 1 421 ? -69.240 -2.670 90.156 1.00 50.84 421 VAL A CA 1
ATOM 3127 C C . VAL A 1 421 ? -69.715 -1.457 90.972 1.00 50.84 421 VAL A C 1
ATOM 3129 O O . VAL A 1 421 ? -70.312 -1.605 92.048 1.00 50.84 421 VAL A O 1
ATOM 3132 N N . LEU A 1 422 ? -69.531 -0.250 90.431 1.00 46.88 422 LEU A N 1
ATOM 3133 C CA . LEU A 1 422 ? -70.041 0.992 91.017 1.00 46.88 422 LEU A CA 1
ATOM 3134 C C . LEU A 1 422 ? -71.577 1.083 90.936 1.00 46.88 422 LEU A C 1
ATOM 3136 O O . LEU A 1 422 ? -72.194 1.538 91.896 1.00 46.88 422 LEU A O 1
ATOM 3140 N N . ALA A 1 423 ? -72.197 0.539 89.881 1.00 46.56 423 ALA A N 1
ATOM 3141 C CA . ALA A 1 423 ? -73.652 0.520 89.673 1.00 46.56 423 ALA A CA 1
ATOM 3142 C C . ALA A 1 423 ? -74.440 -0.482 90.553 1.00 46.56 423 ALA A C 1
ATOM 3144 O O . ALA A 1 423 ? -75.657 -0.597 90.424 1.00 46.56 423 ALA A O 1
ATOM 3145 N N . GLY A 1 424 ? -73.783 -1.220 91.457 1.00 46.28 424 GLY A N 1
ATOM 3146 C CA . GLY A 1 424 ? -74.473 -2.046 92.459 1.00 46.28 424 GLY A CA 1
ATOM 3147 C C . GLY A 1 424 ? -75.168 -3.304 91.917 1.00 46.28 424 GLY A C 1
ATOM 3148 O O . GLY A 1 424 ? -75.997 -3.890 92.618 1.00 46.28 424 GLY A O 1
ATOM 3149 N N . ALA A 1 425 ? -74.829 -3.761 90.707 1.00 40.53 425 ALA A N 1
ATOM 3150 C CA . ALA A 1 425 ? -75.381 -4.991 90.149 1.00 40.53 42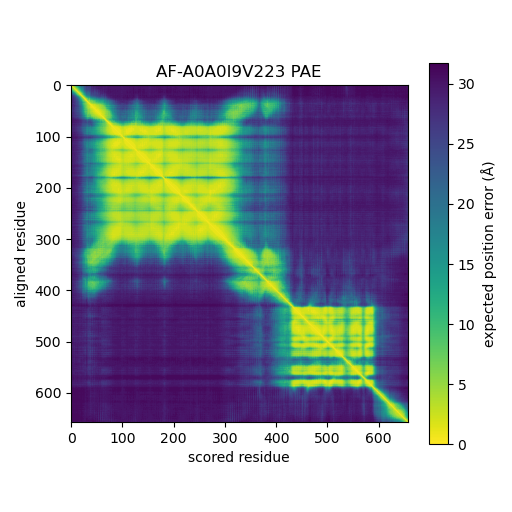5 ALA A CA 1
ATOM 3151 C C . ALA A 1 425 ? -74.994 -6.207 91.017 1.00 40.53 425 ALA A C 1
ATOM 3153 O O . ALA A 1 425 ? -73.817 -6.525 91.202 1.00 40.53 425 ALA A O 1
ATOM 3154 N N . ARG A 1 426 ? -75.996 -6.903 91.575 1.00 40.84 426 ARG A N 1
ATOM 3155 C CA . ARG A 1 426 ? -75.810 -8.160 92.316 1.00 40.84 426 ARG A CA 1
ATOM 3156 C C . ARG A 1 426 ? -75.336 -9.252 91.351 1.00 40.84 426 ARG A C 1
ATOM 3158 O O . ARG A 1 426 ? -76.155 -9.905 90.715 1.00 40.84 426 ARG A O 1
ATOM 3165 N N . LEU A 1 427 ? -74.027 -9.482 91.274 1.00 40.09 427 LEU A N 1
ATOM 3166 C CA . LEU A 1 427 ? -73.486 -10.713 90.695 1.00 40.09 427 LEU A CA 1
ATOM 3167 C C . LEU A 1 427 ? -73.962 -11.902 91.549 1.00 40.09 427 LEU A C 1
ATOM 3169 O O . LEU A 1 427 ? -73.935 -11.845 92.781 1.00 40.09 427 LEU A O 1
ATOM 3173 N N . ALA A 1 428 ? -74.497 -12.919 90.875 1.00 39.06 428 ALA A N 1
ATOM 3174 C CA . ALA A 1 428 ? -75.241 -14.039 91.440 1.00 39.06 428 ALA A CA 1
ATOM 3175 C C . ALA A 1 428 ? -74.537 -14.733 92.625 1.00 39.06 428 ALA A C 1
ATOM 3177 O O . ALA A 1 428 ? -73.312 -14.825 92.681 1.00 39.06 428 ALA A O 1
ATOM 3178 N N . ARG A 1 429 ? -75.337 -15.251 93.572 1.00 40.84 429 ARG A N 1
ATOM 3179 C CA . ARG A 1 429 ? -74.883 -16.158 94.640 1.00 40.84 429 ARG A CA 1
ATOM 3180 C C . ARG A 1 429 ? -74.315 -17.422 93.995 1.00 40.84 429 ARG A C 1
ATOM 3182 O O . ARG A 1 429 ? -75.074 -18.305 93.620 1.00 40.84 429 ARG A O 1
ATOM 3189 N N . ASP A 1 430 ? -73.001 -17.500 93.882 1.00 43.25 430 ASP A N 1
ATOM 3190 C CA . ASP A 1 430 ? -72.294 -18.728 93.535 1.00 43.25 430 ASP A CA 1
ATOM 3191 C C . ASP A 1 430 ? -71.896 -19.414 94.858 1.00 43.25 430 ASP A C 1
ATOM 3193 O O . ASP A 1 430 ? -71.050 -18.867 95.578 1.00 43.25 430 ASP A O 1
ATOM 3197 N N . PRO A 1 431 ? -72.528 -20.532 95.279 1.00 47.00 431 PRO A N 1
ATOM 3198 C CA . PRO A 1 431 ? -72.099 -21.284 96.453 1.00 47.00 431 PRO A CA 1
ATOM 3199 C C . PRO A 1 431 ? -70.789 -22.005 96.116 1.00 47.00 431 PRO A C 1
ATOM 3201 O O . PRO A 1 431 ? -70.742 -23.216 95.902 1.00 47.00 431 PRO A O 1
ATOM 3204 N N . ARG A 1 432 ? -69.699 -21.239 96.043 1.00 56.72 432 ARG A N 1
ATOM 3205 C CA . ARG A 1 432 ? -68.359 -21.776 95.825 1.00 56.72 432 ARG A CA 1
ATOM 3206 C C . ARG A 1 432 ? -67.984 -22.654 97.016 1.00 56.72 432 ARG A C 1
ATOM 3208 O O . ARG A 1 432 ? -68.260 -22.317 98.170 1.00 56.72 432 ARG A O 1
ATOM 3215 N N . LYS A 1 433 ? -67.350 -23.794 96.736 1.00 69.62 433 LYS A N 1
ATOM 3216 C CA . LYS A 1 433 ? -66.744 -24.640 97.775 1.00 69.62 433 LYS A CA 1
ATOM 3217 C C . LYS A 1 433 ? -65.776 -23.786 98.617 1.00 69.62 433 LYS A C 1
ATOM 3219 O O . LYS A 1 433 ? -65.179 -22.866 98.055 1.00 69.62 433 LYS A O 1
ATOM 3224 N N . PRO A 1 434 ? -65.614 -24.051 99.929 1.00 79.00 434 PRO A N 1
ATOM 3225 C CA . PRO A 1 434 ? -64.599 -23.375 100.736 1.00 79.00 434 PRO A CA 1
ATOM 3226 C C . PRO A 1 434 ? -63.227 -23.435 100.053 1.00 79.00 434 PRO A C 1
ATOM 3228 O O . PRO A 1 434 ? -62.822 -24.495 99.572 1.00 79.00 434 PRO A O 1
ATOM 3231 N N . VAL A 1 435 ? -62.541 -22.296 99.974 1.00 84.12 435 VAL A N 1
ATOM 3232 C CA . VAL A 1 435 ? -61.291 -22.135 99.215 1.00 84.12 435 VAL A CA 1
ATOM 3233 C C . VAL A 1 435 ? -60.124 -21.994 100.193 1.00 84.12 435 VAL A C 1
ATOM 3235 O O . VAL A 1 435 ? -60.236 -21.192 101.119 1.00 84.12 435 VAL A O 1
ATOM 3238 N N . PRO A 1 436 ? -59.002 -22.720 100.035 1.00 88.56 436 PRO A N 1
ATOM 3239 C CA . PRO A 1 436 ? -57.824 -22.529 100.882 1.00 88.56 436 PRO A CA 1
ATOM 3240 C C . PRO A 1 436 ? -57.331 -21.078 100.859 1.00 88.56 436 PRO A C 1
ATOM 3242 O O . PRO A 1 436 ? -57.286 -20.454 99.797 1.00 88.56 436 PRO A O 1
ATOM 3245 N N . LEU A 1 437 ? -56.930 -20.540 102.014 1.00 87.69 437 LEU A N 1
ATOM 3246 C CA . LEU A 1 437 ? -56.439 -19.162 102.115 1.00 87.69 437 LEU A CA 1
ATOM 3247 C C . LEU A 1 437 ? -55.200 -18.932 101.236 1.00 87.69 437 LEU A C 1
ATOM 3249 O O . LEU A 1 437 ? -55.075 -17.881 100.615 1.00 87.69 437 LEU A O 1
ATOM 3253 N N . SER A 1 438 ? -54.328 -19.933 101.111 1.00 87.69 438 SER A N 1
ATOM 3254 C CA . SER A 1 438 ? -53.188 -19.904 100.187 1.00 87.69 438 SER A CA 1
ATOM 3255 C C . SER A 1 438 ? -53.624 -19.731 98.727 1.00 87.69 438 SER A C 1
ATOM 3257 O O . SER A 1 438 ? -53.033 -18.944 97.994 1.00 87.69 438 SER A O 1
ATOM 3259 N N . THR A 1 439 ? -54.700 -20.400 98.306 1.00 87.62 439 THR A N 1
ATOM 3260 C CA . THR A 1 439 ? -55.277 -20.245 96.963 1.00 87.62 439 THR A CA 1
ATOM 3261 C C . THR A 1 439 ? -55.893 -18.861 96.767 1.00 87.62 439 THR A C 1
ATOM 3263 O O . THR A 1 439 ? -55.737 -18.280 95.699 1.00 87.62 439 THR A O 1
ATOM 3266 N N . VAL A 1 440 ? -56.552 -18.312 97.791 1.00 89.25 440 VAL A N 1
ATOM 3267 C CA . VAL A 1 440 ? -57.112 -16.950 97.767 1.00 89.25 440 VAL A CA 1
ATOM 3268 C C . VAL A 1 440 ? -56.009 -15.896 97.615 1.00 89.25 440 VAL A C 1
ATOM 3270 O O . VAL A 1 440 ? -56.134 -15.009 96.775 1.00 89.25 440 VAL A O 1
ATOM 3273 N N . ILE A 1 441 ? -54.914 -16.016 98.372 1.00 90.12 441 ILE A N 1
ATOM 3274 C CA . ILE A 1 441 ? -53.766 -15.102 98.273 1.00 90.12 441 ILE A CA 1
ATOM 3275 C C . ILE A 1 441 ? -53.099 -15.224 96.896 1.00 90.12 441 ILE A C 1
ATOM 3277 O O . ILE A 1 441 ? -52.877 -14.212 96.242 1.00 90.12 441 ILE A O 1
ATOM 3281 N N . ASN A 1 442 ? -52.852 -16.441 96.403 1.00 87.12 442 ASN A N 1
ATOM 3282 C CA . ASN A 1 442 ? -52.235 -16.643 95.086 1.00 87.12 442 ASN A CA 1
ATOM 3283 C C . ASN A 1 442 ? -53.104 -16.125 93.931 1.00 87.12 442 ASN A C 1
ATOM 3285 O O . ASN A 1 442 ? -52.575 -15.598 92.953 1.00 87.12 442 ASN A O 1
ATOM 3289 N N . ALA A 1 443 ? -54.429 -16.254 94.040 1.00 82.06 443 ALA A N 1
ATOM 3290 C CA . ALA A 1 443 ? -55.355 -15.680 93.071 1.00 82.06 443 ALA A CA 1
ATOM 3291 C C . ALA A 1 443 ? -55.273 -14.148 93.070 1.00 82.06 443 ALA A C 1
ATOM 3293 O O . ALA A 1 443 ? -55.145 -13.560 92.004 1.00 82.06 443 ALA A O 1
ATOM 3294 N N . ALA A 1 444 ? -55.240 -13.515 94.247 1.00 88.75 444 ALA A N 1
ATOM 3295 C CA . ALA A 1 444 ? -55.070 -12.066 94.362 1.00 88.75 444 ALA A CA 1
ATOM 3296 C C . ALA A 1 444 ? -53.725 -11.584 93.789 1.00 88.75 444 ALA A C 1
ATOM 3298 O O . ALA A 1 444 ? -53.683 -10.602 93.056 1.00 88.75 444 ALA A O 1
ATOM 3299 N N . VAL A 1 445 ? -52.632 -12.309 94.054 1.00 87.56 445 VAL A N 1
ATOM 3300 C CA . VAL A 1 445 ? -51.308 -12.035 93.464 1.00 87.56 445 VAL A CA 1
ATOM 3301 C C . VAL A 1 445 ? -51.323 -12.190 91.939 1.00 87.56 445 VAL A C 1
ATOM 3303 O O . VAL A 1 445 ? -50.625 -11.471 91.238 1.00 87.56 445 VAL A O 1
ATOM 3306 N N . SER A 1 446 ? -52.136 -13.096 91.398 1.00 82.12 446 SER A N 1
ATOM 3307 C CA . SER A 1 446 ? -52.249 -13.291 89.945 1.00 82.12 446 SER A CA 1
ATOM 3308 C C . SER A 1 446 ? -53.084 -12.208 89.247 1.00 82.12 446 SER A C 1
ATOM 3310 O O . SER A 1 446 ? -53.070 -12.134 88.020 1.00 82.12 446 SER A O 1
ATOM 3312 N N . GLU A 1 447 ? -53.821 -11.385 90.000 1.00 79.69 447 GLU A N 1
ATOM 3313 C CA . GLU A 1 447 ? -54.644 -10.292 89.466 1.00 79.69 447 GLU A CA 1
ATOM 3314 C C . GLU A 1 447 ? -53.884 -8.959 89.347 1.00 79.69 447 GLU A C 1
ATOM 3316 O O . GLU A 1 447 ? -54.412 -8.014 88.760 1.00 79.69 447 GLU A O 1
ATOM 3321 N N . VAL A 1 448 ? -52.645 -8.879 89.847 1.00 81.50 448 VAL A N 1
ATOM 3322 C CA . VAL A 1 448 ? -51.830 -7.652 89.835 1.00 81.50 448 VAL A CA 1
ATOM 3323 C C . VAL A 1 448 ? -50.755 -7.671 88.742 1.00 81.50 448 VAL A C 1
ATOM 3325 O O . VAL A 1 448 ? -50.244 -8.727 88.368 1.00 81.50 448 VAL A O 1
ATOM 3328 N N . GLU A 1 449 ? -50.399 -6.493 88.216 1.00 75.50 449 GLU A N 1
ATOM 3329 C CA . GLU A 1 449 ? -49.513 -6.366 87.044 1.00 75.50 449 GLU A CA 1
ATOM 3330 C C . GLU A 1 449 ? -48.093 -6.910 87.304 1.00 75.50 449 GLU A C 1
ATOM 3332 O O . GLU A 1 449 ? -47.560 -7.667 86.490 1.00 75.50 449 GLU A O 1
ATOM 3337 N N . ASP A 1 450 ? -47.520 -6.610 88.473 1.00 80.56 450 ASP A N 1
ATOM 3338 C CA . ASP A 1 450 ? -46.145 -6.961 88.861 1.00 80.56 450 ASP A CA 1
ATOM 3339 C C . ASP A 1 450 ? -46.078 -8.160 89.836 1.00 80.56 450 ASP A C 1
ATOM 3341 O O . ASP A 1 450 ? -45.318 -8.157 90.806 1.00 80.56 450 ASP A O 1
ATOM 3345 N N . TYR A 1 451 ? -46.848 -9.229 89.591 1.00 84.50 451 TYR A N 1
ATOM 3346 C CA . TYR A 1 451 ? -46.946 -10.398 90.492 1.00 84.50 451 TYR A CA 1
ATOM 3347 C C . TYR A 1 451 ? -45.595 -11.020 90.905 1.00 84.50 451 TYR A C 1
ATOM 3349 O O . TYR A 1 451 ? -45.477 -11.604 91.979 1.00 84.50 451 TYR A O 1
ATOM 3357 N N . ARG A 1 452 ? -44.551 -10.885 90.074 1.00 86.81 452 ARG A N 1
ATOM 3358 C CA . ARG A 1 452 ? -43.196 -11.406 90.342 1.00 86.81 452 ARG A CA 1
ATOM 3359 C C . ARG A 1 452 ? -42.486 -10.716 91.504 1.00 86.81 452 ARG A C 1
ATOM 3361 O O . ARG A 1 452 ? -41.516 -11.261 92.016 1.00 86.81 452 ARG A O 1
ATOM 3368 N N . ARG A 1 453 ? -42.932 -9.519 91.885 1.00 88.00 453 ARG A N 1
ATOM 3369 C CA . ARG A 1 453 ? -42.384 -8.743 93.005 1.00 88.00 453 ARG A CA 1
ATOM 3370 C C . ARG A 1 453 ? -43.096 -9.039 94.325 1.00 88.00 453 ARG A C 1
ATOM 3372 O O . ARG A 1 453 ? -42.827 -8.362 95.312 1.00 88.00 453 ARG A O 1
ATOM 3379 N N . VAL A 1 454 ? -44.000 -10.020 94.350 1.00 88.94 454 VAL A N 1
ATOM 3380 C CA . VAL A 1 454 ? -44.769 -10.383 95.541 1.00 88.94 454 VAL A CA 1
ATOM 3381 C C . VAL A 1 454 ? -44.285 -11.720 96.090 1.00 88.94 454 VAL A C 1
ATOM 3383 O O . VAL A 1 454 ? -44.369 -12.741 95.410 1.00 88.94 454 VAL A O 1
ATOM 3386 N N . GLU A 1 455 ? -43.818 -11.724 97.337 1.00 89.94 455 GLU A N 1
ATOM 3387 C CA . GLU A 1 455 ? -43.433 -12.945 98.051 1.00 89.94 455 GLU A CA 1
ATOM 3388 C C . GLU A 1 455 ? -44.446 -13.285 99.147 1.00 89.94 455 GLU A C 1
ATOM 3390 O O . GLU A 1 455 ? -44.841 -12.435 99.946 1.00 89.94 455 GLU A O 1
ATOM 3395 N N . THR A 1 456 ? -44.875 -14.549 99.198 1.00 86.88 456 THR A N 1
ATOM 3396 C CA . THR A 1 456 ? -45.861 -15.036 100.173 1.00 86.88 456 THR A CA 1
ATOM 3397 C C . THR A 1 456 ? -45.201 -15.900 101.246 1.00 86.88 456 THR A C 1
ATOM 3399 O O . THR A 1 456 ? -44.578 -16.907 100.908 1.00 86.88 456 THR A O 1
ATOM 3402 N N . ALA A 1 457 ? -45.385 -15.581 102.531 1.00 79.19 457 ALA A N 1
ATOM 3403 C CA . ALA A 1 457 ? -44.756 -16.308 103.640 1.00 79.19 457 ALA A CA 1
ATOM 3404 C C . ALA A 1 457 ? -45.728 -16.654 104.787 1.00 79.19 457 ALA A C 1
ATOM 3406 O O . ALA A 1 457 ? -46.594 -15.867 105.160 1.00 79.19 457 ALA A O 1
ATOM 3407 N N . GLY A 1 458 ? -45.562 -17.835 105.393 1.00 76.25 458 GLY A N 1
ATOM 3408 C CA . GLY A 1 458 ? -46.179 -18.176 106.685 1.00 76.25 458 GLY A CA 1
ATOM 3409 C C . GLY A 1 458 ? -47.692 -18.441 106.701 1.00 76.25 458 GLY A C 1
ATOM 3410 O O . GLY A 1 458 ? -48.275 -18.447 107.776 1.00 76.25 458 GLY A O 1
ATOM 3411 N N . VAL A 1 459 ? -48.343 -18.679 105.557 1.00 85.94 459 VAL A N 1
ATOM 3412 C CA . VAL A 1 459 ? -49.812 -18.808 105.481 1.00 85.94 459 VAL A CA 1
ATOM 3413 C C . VAL A 1 459 ? -50.331 -20.045 106.248 1.00 85.94 459 VAL A C 1
ATOM 3415 O O . VAL A 1 459 ? -49.938 -21.164 105.912 1.00 85.94 459 VAL A O 1
ATOM 3418 N N . PRO A 1 460 ? -51.238 -19.891 107.237 1.00 83.81 460 PRO A N 1
ATOM 3419 C CA . PRO A 1 460 ? -51.795 -21.019 107.980 1.00 83.81 460 PRO A CA 1
ATOM 3420 C C . PRO A 1 460 ? -52.755 -21.842 107.111 1.00 83.81 460 PRO A C 1
ATOM 3422 O O . PRO A 1 460 ? -53.467 -21.296 106.267 1.00 83.81 460 PRO A O 1
ATOM 3425 N N . ASP A 1 461 ? -52.836 -23.152 107.362 1.00 81.12 461 ASP A N 1
ATOM 3426 C CA . ASP A 1 461 ? -53.782 -24.034 106.668 1.00 81.12 461 ASP A CA 1
ATOM 3427 C C . ASP A 1 461 ? -55.218 -23.796 107.177 1.00 81.12 461 ASP A C 1
ATOM 3429 O O . ASP A 1 461 ? -55.667 -24.334 108.193 1.00 81.12 461 ASP A O 1
ATOM 3433 N N . CYS A 1 462 ? -55.936 -22.899 106.504 1.00 84.56 462 CYS A N 1
ATOM 3434 C CA . CYS A 1 462 ? -57.349 -22.628 106.733 1.00 84.56 462 CYS A CA 1
ATOM 3435 C C . CYS A 1 462 ? -58.072 -22.345 105.415 1.00 84.56 462 CYS A C 1
ATOM 3437 O O . CYS A 1 462 ? -57.457 -22.062 104.385 1.00 84.56 462 CYS A O 1
ATOM 3439 N N . THR A 1 463 ? -59.401 -22.423 105.445 1.00 86.44 463 THR A N 1
ATOM 3440 C CA . THR A 1 463 ? -60.232 -22.186 104.260 1.00 86.44 463 THR A CA 1
ATOM 3441 C C . THR A 1 463 ? -61.151 -20.988 104.472 1.00 86.44 463 THR A C 1
ATOM 3443 O O . THR A 1 463 ? -61.651 -20.774 105.573 1.00 86.44 463 THR A O 1
ATOM 3446 N N . VAL A 1 464 ? -61.359 -20.198 103.421 1.00 87.56 464 VAL A N 1
ATOM 3447 C CA . VAL A 1 464 ? -62.292 -19.070 103.359 1.00 87.56 464 VAL A CA 1
ATOM 3448 C C . VAL A 1 464 ? -63.612 -19.569 102.779 1.00 87.56 464 VAL A C 1
ATOM 3450 O O . VAL A 1 464 ? -63.624 -20.301 101.785 1.00 87.56 464 VAL A O 1
ATOM 3453 N N . ILE A 1 465 ? -64.740 -19.177 103.374 1.00 84.44 465 ILE A N 1
ATOM 3454 C CA . ILE A 1 465 ? -66.061 -19.534 102.837 1.00 84.44 465 ILE A CA 1
ATOM 3455 C C . ILE A 1 465 ? -66.210 -19.012 101.400 1.00 84.44 465 ILE A C 1
ATOM 3457 O O . ILE A 1 465 ? -65.844 -17.875 101.093 1.00 84.44 465 ILE A O 1
ATOM 3461 N N . GLY A 1 466 ? -66.781 -19.813 100.498 1.00 79.06 466 GLY A N 1
ATOM 3462 C CA . GLY A 1 466 ? -66.842 -19.448 99.078 1.00 79.06 466 GLY A CA 1
ATOM 3463 C C . GLY A 1 466 ? -67.605 -18.152 98.790 1.00 79.06 466 GLY A C 1
ATOM 3464 O O . GLY A 1 466 ? -67.241 -17.422 97.871 1.00 79.06 466 GLY A O 1
ATOM 3465 N N . ALA A 1 467 ? -68.592 -17.811 99.628 1.00 78.75 467 ALA A N 1
ATOM 3466 C CA . ALA A 1 467 ? -69.337 -16.554 99.539 1.00 78.75 467 ALA A CA 1
ATOM 3467 C C . ALA A 1 467 ? -68.477 -15.302 99.811 1.00 78.75 467 ALA A C 1
ATOM 3469 O O . ALA A 1 467 ? -68.839 -14.218 99.361 1.00 78.75 467 ALA A O 1
ATOM 3470 N N . ALA A 1 468 ? -67.363 -15.439 100.539 1.00 82.44 468 ALA A N 1
ATOM 3471 C CA . ALA A 1 468 ? -66.421 -14.354 100.817 1.00 82.44 468 ALA A CA 1
ATOM 3472 C C . ALA A 1 468 ? -65.167 -14.416 99.928 1.00 82.44 468 ALA A C 1
ATOM 3474 O O . ALA A 1 468 ? -64.524 -13.391 99.733 1.00 82.44 468 ALA A O 1
ATOM 3475 N N . ALA A 1 469 ? -64.839 -15.579 99.349 1.00 84.19 469 ALA A N 1
ATOM 3476 C CA . ALA A 1 469 ? -63.590 -15.801 98.616 1.00 84.19 469 ALA A CA 1
ATOM 3477 C C . ALA A 1 469 ? -63.335 -14.766 97.505 1.00 84.19 469 ALA A C 1
ATOM 3479 O O . ALA A 1 469 ? -62.267 -14.172 97.478 1.00 84.19 469 ALA A O 1
ATOM 3480 N N . GLY A 1 470 ? -64.315 -14.485 96.637 1.00 78.44 470 GLY A N 1
ATOM 3481 C CA . GLY A 1 470 ? -64.146 -13.493 95.561 1.00 78.44 470 GLY A CA 1
ATOM 3482 C C . GLY A 1 470 ? -63.927 -12.066 96.075 1.00 78.44 470 GLY A C 1
ATOM 3483 O O . GLY A 1 470 ? -63.075 -11.348 95.563 1.00 78.44 470 GLY A O 1
ATOM 3484 N N . SER A 1 471 ? -64.647 -11.676 97.129 1.00 82.75 471 SER A N 1
ATOM 3485 C CA . SER A 1 471 ? -64.470 -10.370 97.773 1.00 82.75 471 SER A CA 1
ATOM 3486 C C . SER A 1 471 ? -63.098 -10.248 98.437 1.00 82.75 471 SER A C 1
ATOM 3488 O O . SER A 1 471 ? -62.498 -9.182 98.380 1.00 82.75 471 SER A O 1
ATOM 3490 N N . VAL A 1 472 ? -62.589 -11.328 99.046 1.00 86.88 472 VAL A N 1
ATOM 3491 C CA . VAL A 1 472 ? -61.255 -11.356 99.667 1.00 86.88 472 VAL A CA 1
ATOM 3492 C C . VAL A 1 472 ? -60.153 -11.326 98.606 1.00 86.88 472 VAL A C 1
ATOM 3494 O O . VAL A 1 472 ? -59.191 -10.592 98.791 1.00 86.88 472 VAL A O 1
ATOM 3497 N N . ILE A 1 473 ? -60.304 -12.053 97.490 1.00 86.81 473 ILE A N 1
ATOM 3498 C CA . ILE A 1 473 ? -59.360 -12.003 96.358 1.00 86.81 473 ILE A CA 1
ATOM 3499 C C . ILE A 1 473 ? -59.237 -10.566 95.852 1.00 86.81 473 ILE A C 1
ATOM 3501 O O . ILE A 1 473 ? -58.138 -10.024 95.827 1.00 86.81 473 ILE A O 1
ATOM 3505 N N . HIS A 1 474 ? -60.367 -9.927 95.546 1.00 82.44 474 HIS A N 1
ATOM 3506 C CA . HIS A 1 474 ? -60.364 -8.573 94.999 1.00 82.44 474 HIS A CA 1
ATOM 3507 C C . HIS A 1 474 ? -59.826 -7.543 95.999 1.00 82.44 474 HIS A C 1
ATOM 3509 O O . HIS A 1 474 ? -59.033 -6.678 95.646 1.00 82.44 474 HIS A O 1
ATOM 3515 N N . LEU A 1 475 ? -60.204 -7.663 97.275 1.00 88.69 475 LEU A N 1
ATOM 3516 C CA . LEU A 1 475 ? -59.693 -6.801 98.338 1.00 88.69 475 LEU A CA 1
ATOM 3517 C C . LEU A 1 475 ? -58.168 -6.909 98.469 1.00 88.69 475 LEU A C 1
ATOM 3519 O O . LEU A 1 475 ? -57.489 -5.891 98.582 1.00 88.69 475 LEU A O 1
ATOM 3523 N N . LEU A 1 476 ? -57.631 -8.131 98.464 1.00 91.31 476 LEU A N 1
ATOM 3524 C CA . LEU A 1 476 ? -56.191 -8.357 98.549 1.00 91.31 476 LEU A CA 1
ATOM 3525 C C . LEU A 1 476 ? -55.475 -7.886 97.280 1.00 91.31 476 LEU A C 1
ATOM 3527 O O . LEU A 1 476 ? -54.419 -7.278 97.406 1.00 91.31 476 LEU A O 1
ATOM 3531 N N . ALA A 1 477 ? -56.047 -8.100 96.092 1.00 85.69 477 ALA A N 1
ATOM 3532 C CA . ALA A 1 477 ? -55.471 -7.639 94.830 1.00 85.69 477 ALA A CA 1
ATOM 3533 C C . ALA A 1 477 ? -55.318 -6.112 94.817 1.00 85.69 477 ALA A C 1
ATOM 3535 O O . ALA A 1 477 ? -54.240 -5.606 94.525 1.00 85.69 477 ALA A O 1
ATOM 3536 N N . GLU A 1 478 ? -56.345 -5.379 95.253 1.00 87.75 478 GLU A N 1
ATOM 3537 C CA . GLU A 1 478 ? -56.295 -3.918 95.369 1.00 87.75 478 GLU A CA 1
ATOM 3538 C C . GLU A 1 478 ? -55.245 -3.442 96.390 1.00 87.75 478 GLU A C 1
ATOM 3540 O O . GLU A 1 478 ? -54.557 -2.446 96.166 1.00 87.75 478 GLU A O 1
ATOM 3545 N N . LEU A 1 479 ? -55.074 -4.136 97.522 1.00 90.75 479 LEU A N 1
ATOM 3546 C CA . LEU A 1 479 ? -54.036 -3.783 98.502 1.00 90.75 479 LEU A CA 1
ATOM 3547 C C . LEU A 1 479 ? -52.620 -4.101 97.999 1.00 90.75 479 LEU A C 1
ATOM 3549 O O . LEU A 1 479 ? -51.707 -3.310 98.230 1.00 90.75 479 LEU A O 1
ATOM 3553 N N . ILE A 1 480 ? -52.440 -5.221 97.297 1.00 89.69 480 ILE A N 1
ATOM 3554 C CA . ILE A 1 480 ? -51.154 -5.633 96.718 1.00 89.69 480 ILE A CA 1
ATOM 3555 C C . ILE A 1 480 ? -50.760 -4.699 95.567 1.00 89.69 480 ILE A C 1
ATOM 3557 O O . ILE A 1 480 ? -49.613 -4.267 95.511 1.00 89.69 480 ILE A O 1
ATOM 3561 N N . ASP A 1 481 ? -51.693 -4.333 94.686 1.00 84.06 481 ASP A N 1
ATOM 3562 C CA . ASP A 1 481 ? -51.433 -3.394 93.589 1.00 84.06 481 ASP A CA 1
ATOM 3563 C C . ASP A 1 481 ? -51.048 -2.008 94.129 1.00 84.06 481 ASP A C 1
ATOM 3565 O O . ASP A 1 481 ? -50.087 -1.393 93.671 1.00 84.06 481 ASP A O 1
ATOM 3569 N N . ASN A 1 482 ? -51.710 -1.545 95.197 1.00 87.62 482 ASN A N 1
ATOM 3570 C CA . ASN A 1 482 ? -51.294 -0.323 95.888 1.00 87.62 482 ASN A CA 1
ATOM 3571 C C . ASN A 1 482 ? -49.869 -0.447 96.458 1.00 87.62 482 ASN A C 1
ATOM 3573 O O . ASN A 1 482 ? -49.037 0.423 96.206 1.00 87.62 482 ASN A O 1
ATOM 3577 N N . ALA A 1 483 ? -49.552 -1.535 97.163 1.00 86.69 483 ALA A N 1
ATOM 3578 C CA . ALA A 1 483 ? -48.209 -1.768 97.698 1.00 86.69 483 ALA A CA 1
ATOM 3579 C C . ALA A 1 483 ? -47.126 -1.784 96.598 1.00 86.69 483 ALA A C 1
ATOM 3581 O O . ALA A 1 483 ? -46.057 -1.195 96.773 1.00 86.69 483 ALA A O 1
ATOM 3582 N N . LEU A 1 484 ? -47.409 -2.403 95.446 1.00 86.25 484 LEU A N 1
ATOM 3583 C CA . LEU A 1 484 ? -46.500 -2.472 94.297 1.00 86.25 484 LEU A CA 1
ATOM 3584 C C . LEU A 1 484 ? -46.283 -1.108 93.635 1.00 86.25 484 LEU A C 1
ATOM 3586 O O . LEU A 1 484 ? -45.149 -0.792 93.266 1.00 86.25 484 LEU A O 1
ATOM 3590 N N . ARG A 1 485 ? -47.343 -0.297 93.513 1.00 84.25 485 ARG A N 1
ATOM 3591 C CA . ARG A 1 485 ? -47.301 1.052 92.920 1.00 84.25 485 ARG A CA 1
ATOM 3592 C C . ARG A 1 485 ? -46.549 2.062 93.780 1.00 84.25 485 ARG A C 1
ATOM 3594 O O . ARG A 1 485 ? -45.862 2.921 93.236 1.00 84.25 485 ARG A O 1
ATOM 3601 N N . TYR A 1 486 ? -46.689 1.980 95.103 1.00 80.75 486 TYR A N 1
ATOM 3602 C CA . TYR A 1 486 ? -46.036 2.905 96.039 1.00 80.75 486 TYR A CA 1
ATOM 3603 C C . TYR A 1 486 ? -44.634 2.449 96.474 1.00 80.75 486 TYR A C 1
ATOM 3605 O O . TYR A 1 486 ? -43.971 3.156 97.236 1.00 80.75 486 TYR A O 1
ATOM 3613 N N . SER A 1 487 ? -44.163 1.316 95.944 1.00 84.00 487 SER A N 1
ATOM 3614 C CA . SER A 1 487 ? -42.825 0.768 96.175 1.00 84.00 487 SER A CA 1
ATOM 3615 C C . SER A 1 487 ? -41.913 0.918 94.954 1.00 84.00 487 SER A C 1
ATOM 3617 O O . SER A 1 487 ? -42.356 0.655 93.833 1.00 84.00 487 SER A O 1
ATOM 3619 N N . PRO A 1 488 ? -40.620 1.252 95.136 1.00 81.25 488 PRO A N 1
ATOM 3620 C CA . PRO A 1 488 ? -39.642 1.232 94.049 1.00 81.25 488 PRO A CA 1
ATOM 3621 C C . PRO A 1 488 ? -39.617 -0.120 93.309 1.00 81.25 488 PRO A C 1
ATOM 3623 O O . PRO A 1 488 ? -39.760 -1.164 93.945 1.00 81.25 488 PRO A O 1
ATOM 3626 N N . PRO A 1 489 ? -39.368 -0.155 91.985 1.00 80.00 489 PRO A N 1
ATOM 3627 C CA . PRO A 1 489 ? -39.429 -1.386 91.182 1.00 80.00 489 PRO A CA 1
ATOM 3628 C C . PRO A 1 489 ? -38.386 -2.450 91.575 1.00 80.00 489 PRO A C 1
ATOM 3630 O O . PRO A 1 489 ? -38.467 -3.590 91.127 1.00 80.00 489 PRO A O 1
ATOM 3633 N N . THR A 1 490 ? -37.407 -2.089 92.408 1.00 80.00 490 THR A N 1
ATOM 3634 C CA . THR A 1 490 ? -36.346 -2.963 92.924 1.00 80.00 490 THR A CA 1
ATOM 3635 C C . THR A 1 490 ? -36.680 -3.621 94.264 1.00 80.00 490 THR A C 1
ATOM 3637 O O . THR A 1 490 ? -35.913 -4.469 94.715 1.00 80.00 490 THR A O 1
ATOM 3640 N N . THR A 1 491 ? -37.787 -3.247 94.915 1.00 84.25 491 THR A N 1
ATOM 3641 C CA . THR A 1 491 ? -38.198 -3.810 96.208 1.00 84.25 491 THR A CA 1
ATOM 3642 C C . THR A 1 491 ? -39.335 -4.819 96.052 1.00 84.25 491 THR A C 1
ATOM 3644 O O . THR A 1 491 ? -40.127 -4.762 95.100 1.00 84.25 491 THR A O 1
ATOM 3647 N N . LEU A 1 492 ? -39.380 -5.765 96.994 1.00 87.44 492 LEU A N 1
ATOM 3648 C CA . LEU A 1 492 ? -40.392 -6.815 97.082 1.00 87.44 492 LEU A CA 1
ATOM 3649 C C . LEU A 1 492 ? -41.529 -6.394 98.019 1.00 87.44 492 LEU A C 1
ATOM 3651 O O . LEU A 1 492 ? -41.300 -5.715 99.021 1.00 87.44 492 LEU A O 1
ATOM 3655 N N . VAL A 1 493 ? -42.741 -6.843 97.706 1.00 90.25 493 VAL A N 1
ATOM 3656 C CA . VAL A 1 493 ? -43.925 -6.736 98.566 1.00 90.25 493 VAL A CA 1
ATOM 3657 C C . VAL A 1 493 ? -44.147 -8.078 99.251 1.00 90.25 493 VAL A C 1
ATOM 3659 O O . VAL A 1 493 ? -44.260 -9.113 98.594 1.00 90.25 493 VAL A O 1
ATOM 3662 N N . TRP A 1 494 ? -44.235 -8.064 100.576 1.00 90.06 494 TRP A N 1
ATOM 3663 C CA . TRP A 1 494 ? -44.370 -9.270 101.386 1.00 90.06 494 TRP A CA 1
ATOM 3664 C C . TRP A 1 494 ? -45.815 -9.473 101.813 1.00 90.06 494 TRP A C 1
ATOM 3666 O O . TRP A 1 494 ? -46.398 -8.626 102.490 1.00 90.06 494 TRP A O 1
ATOM 3676 N N . VAL A 1 495 ? -46.388 -10.623 101.470 1.00 92.94 495 VAL A N 1
ATOM 3677 C CA . VAL A 1 495 ? -47.718 -11.030 101.925 1.00 92.94 495 VAL A CA 1
ATOM 3678 C C . VAL A 1 495 ? -47.569 -12.173 102.916 1.00 92.94 495 VAL A C 1
ATOM 3680 O O . VAL A 1 495 ? -47.157 -13.277 102.566 1.00 92.94 495 VAL A O 1
ATOM 3683 N N . SER A 1 496 ? -47.921 -11.926 104.171 1.00 89.81 496 SER A N 1
ATOM 3684 C CA . SER A 1 496 ? -47.902 -12.949 105.215 1.00 89.81 496 SER A CA 1
ATOM 3685 C C . SER A 1 496 ? -49.266 -13.117 105.855 1.00 89.81 496 SER A C 1
ATOM 3687 O O . SER A 1 496 ? -50.103 -12.221 105.805 1.00 89.81 496 SER A O 1
ATOM 3689 N N . ALA A 1 497 ? -49.520 -14.274 106.454 1.00 90.69 497 ALA A N 1
ATOM 3690 C CA . ALA A 1 497 ? -50.735 -14.491 107.223 1.00 90.69 497 ALA A CA 1
ATOM 3691 C C . ALA A 1 497 ? -50.410 -15.254 108.502 1.00 90.69 497 ALA A C 1
ATOM 3693 O O . ALA A 1 497 ? -49.578 -16.146 108.486 1.00 90.69 497 ALA A O 1
ATOM 3694 N N . ALA A 1 498 ? -51.062 -14.921 109.609 1.00 87.25 498 ALA A N 1
ATOM 3695 C CA . ALA A 1 498 ? -50.872 -15.612 110.879 1.00 87.25 498 ALA A CA 1
ATOM 3696 C C . ALA A 1 498 ? -52.213 -15.803 111.588 1.00 87.25 498 ALA A C 1
ATOM 3698 O O . ALA A 1 498 ? -53.086 -14.935 111.534 1.00 87.25 498 ALA A O 1
ATOM 3699 N N . ARG A 1 499 ? -52.387 -16.947 112.258 1.00 86.56 499 ARG A N 1
ATOM 3700 C CA . ARG A 1 499 ? -53.576 -17.216 113.074 1.00 86.56 499 ARG A CA 1
ATOM 3701 C C . ARG A 1 499 ? -53.394 -16.590 114.462 1.00 86.56 499 ARG A C 1
ATOM 3703 O O . ARG A 1 499 ? -52.376 -16.822 115.107 1.00 86.56 499 ARG A O 1
ATOM 3710 N N . GLY A 1 500 ? -54.366 -15.793 114.898 1.00 80.31 500 GLY A N 1
ATOM 3711 C CA . GLY A 1 500 ? -54.403 -15.172 116.224 1.00 80.31 500 GLY A CA 1
ATOM 3712 C C . GLY A 1 500 ? -54.905 -16.125 117.314 1.00 80.31 500 GLY A C 1
ATOM 3713 O O . GLY A 1 500 ? -55.485 -17.173 117.023 1.00 80.31 500 GLY A O 1
ATOM 3714 N N . GLY A 1 501 ? -54.707 -15.748 118.582 1.00 73.38 501 GLY A N 1
ATOM 3715 C CA . GLY A 1 501 ? -55.168 -16.525 119.746 1.00 73.38 501 GLY A CA 1
ATOM 3716 C C . GLY A 1 501 ? -56.696 -16.632 119.876 1.00 73.38 501 GLY A C 1
ATOM 3717 O O . GLY A 1 501 ? -57.195 -17.512 120.565 1.00 73.38 501 GLY A O 1
ATOM 3718 N N . ASP A 1 502 ? -57.436 -15.777 119.171 1.00 75.81 502 ASP A N 1
ATOM 3719 C CA . ASP A 1 502 ? -58.898 -15.757 119.042 1.00 75.81 502 ASP A CA 1
ATOM 3720 C C . ASP A 1 502 ? -59.422 -16.635 117.884 1.00 75.81 502 ASP A C 1
ATOM 3722 O O . ASP A 1 502 ? -60.622 -16.679 117.615 1.00 75.81 502 ASP A O 1
ATOM 3726 N N . GLY A 1 503 ? -58.531 -17.334 117.172 1.00 75.12 503 GLY A N 1
ATOM 3727 C CA . GLY A 1 503 ? -58.868 -18.204 116.045 1.00 75.12 503 GLY A CA 1
ATOM 3728 C C . GLY A 1 503 ? -59.070 -17.482 114.708 1.00 75.12 503 GLY A C 1
ATOM 3729 O O . GLY A 1 503 ? -59.215 -18.164 113.688 1.00 75.12 503 GLY A O 1
ATOM 3730 N N . ALA A 1 504 ? -59.031 -16.147 114.684 1.00 86.69 504 ALA A N 1
ATOM 3731 C CA . ALA A 1 504 ? -59.052 -15.342 113.466 1.00 86.69 504 ALA A CA 1
ATOM 3732 C C . ALA A 1 504 ? -57.706 -15.397 112.724 1.00 86.69 504 ALA A C 1
ATOM 3734 O O . ALA A 1 504 ? -56.692 -15.841 113.269 1.00 86.69 504 ALA A O 1
ATOM 3735 N N . VAL A 1 505 ? -57.682 -14.946 111.468 1.00 91.31 505 VAL A N 1
ATOM 3736 C CA . VAL A 1 505 ? -56.441 -14.854 110.681 1.00 91.31 505 VAL A CA 1
ATOM 3737 C C . VAL A 1 505 ? -56.158 -13.407 110.318 1.00 91.31 505 VAL A C 1
ATOM 3739 O O . VAL A 1 505 ? -57.015 -12.713 109.778 1.00 91.31 505 VAL A O 1
ATOM 3742 N N . LEU A 1 506 ? -54.937 -12.967 110.601 1.00 91.81 506 LEU A N 1
ATOM 3743 C CA . LEU A 1 506 ? -54.425 -11.661 110.226 1.00 91.81 506 LEU A CA 1
ATOM 3744 C C . LEU A 1 506 ? -53.531 -11.815 108.998 1.00 91.81 506 LEU A C 1
ATOM 3746 O O . LEU A 1 506 ? -52.476 -12.440 109.089 1.00 91.81 506 LEU A O 1
ATOM 3750 N N . VAL A 1 507 ? -53.948 -11.249 107.870 1.00 93.06 507 VAL A N 1
ATOM 3751 C CA . VAL A 1 507 ? -53.130 -11.145 106.656 1.00 93.06 507 VAL A CA 1
ATOM 3752 C C . VAL A 1 507 ? -52.442 -9.783 106.659 1.00 93.06 507 VAL A C 1
ATOM 3754 O O . VAL A 1 507 ? -53.095 -8.767 106.881 1.00 93.06 507 VAL A O 1
ATOM 3757 N N . ARG A 1 508 ? -51.131 -9.751 106.429 1.00 92.69 508 ARG A N 1
ATOM 3758 C CA . ARG A 1 508 ? -50.328 -8.532 106.327 1.00 92.69 508 ARG A CA 1
ATOM 3759 C C . ARG A 1 508 ? -49.750 -8.408 104.926 1.00 92.69 508 ARG A C 1
ATOM 3761 O O . ARG A 1 508 ? -49.102 -9.341 104.462 1.00 92.69 508 ARG A O 1
ATOM 3768 N N . VAL A 1 509 ? -49.958 -7.260 104.293 1.00 92.06 509 VAL A N 1
ATOM 3769 C CA . VAL A 1 509 ? -49.292 -6.857 103.049 1.00 92.06 509 VAL A CA 1
ATOM 3770 C C . VAL A 1 509 ? -48.333 -5.733 103.410 1.00 92.06 509 VAL A C 1
ATOM 3772 O O . VAL A 1 509 ? -48.780 -4.646 103.770 1.00 92.06 509 VAL A O 1
ATOM 3775 N N . ALA A 1 510 ? -47.037 -6.019 103.393 1.00 88.25 510 ALA A N 1
ATOM 3776 C CA . ALA A 1 510 ? -45.987 -5.086 103.772 1.00 88.25 510 ALA A CA 1
ATOM 3777 C C . ALA A 1 510 ? -45.198 -4.653 102.538 1.00 88.25 510 ALA A C 1
ATOM 3779 O O . ALA A 1 510 ? -44.715 -5.486 101.767 1.00 88.25 510 ALA A O 1
ATOM 3780 N N . ASP A 1 511 ? -45.078 -3.343 102.372 1.00 88.25 511 ASP A N 1
ATOM 3781 C CA . ASP A 1 511 ? -44.323 -2.720 101.296 1.00 88.25 511 ASP A CA 1
ATOM 3782 C C . ASP A 1 511 ? -43.008 -2.110 101.815 1.00 88.25 511 ASP A C 1
ATOM 3784 O O . ASP A 1 511 ? -42.760 -2.053 103.020 1.00 88.25 511 ASP A O 1
ATOM 3788 N N . SER A 1 512 ? -42.128 -1.696 100.903 1.00 79.81 512 SER A N 1
ATOM 3789 C CA . SER A 1 512 ? -40.901 -0.941 101.225 1.00 79.81 512 SER A CA 1
ATOM 3790 C C . SER A 1 512 ? -40.895 0.396 100.482 1.00 79.81 512 SER A C 1
ATOM 3792 O O . SER A 1 512 ? -39.886 0.807 99.905 1.00 79.81 512 SER A O 1
ATOM 3794 N N . GLY A 1 513 ? -42.075 1.009 100.400 1.00 76.44 513 GLY A N 1
ATOM 3795 C CA . GLY A 1 513 ? -42.345 2.253 99.702 1.00 76.44 513 GLY A CA 1
ATOM 3796 C C . GLY A 1 513 ? -42.025 3.500 100.518 1.00 76.44 513 GLY A C 1
ATOM 3797 O O . GLY A 1 513 ? -41.277 3.462 101.487 1.00 76.44 513 GLY A O 1
ATOM 3798 N N . LEU A 1 514 ? -42.599 4.630 100.097 1.00 71.25 514 LEU A N 1
ATOM 3799 C CA . LEU A 1 514 ? -42.401 5.944 100.733 1.00 71.25 514 LEU A CA 1
ATOM 3800 C C . LEU A 1 514 ? -43.027 6.061 102.137 1.00 71.25 514 LEU A C 1
ATOM 3802 O O . LEU A 1 514 ? -42.685 6.984 102.876 1.00 71.25 514 LEU A O 1
ATOM 3806 N N . GLY A 1 515 ? -43.953 5.161 102.482 1.00 72.75 515 GLY A N 1
ATOM 3807 C CA . GLY A 1 515 ? -44.695 5.198 103.740 1.00 72.75 515 GLY A CA 1
ATOM 3808 C C . GLY A 1 515 ? -45.786 6.273 103.769 1.00 72.75 515 GLY A C 1
ATOM 3809 O O . GLY A 1 515 ? -45.827 7.185 102.944 1.00 72.75 515 GLY A O 1
ATOM 3810 N N . MET A 1 516 ? -46.702 6.166 104.734 1.00 78.31 516 MET A N 1
ATOM 3811 C CA . MET A 1 516 ? -47.717 7.193 105.003 1.00 78.31 516 MET A CA 1
ATOM 3812 C C . MET A 1 516 ? -47.391 7.932 106.299 1.00 78.31 516 MET A C 1
ATOM 3814 O O . MET A 1 516 ? -47.207 7.299 107.345 1.00 78.31 516 MET A O 1
ATOM 3818 N N . ASN A 1 517 ? -47.409 9.268 106.259 1.00 80.38 517 ASN A N 1
ATOM 3819 C CA . ASN A 1 517 ? -47.359 10.069 107.482 1.00 80.38 517 ASN A CA 1
ATOM 3820 C C . ASN A 1 517 ? -48.605 9.802 108.357 1.00 80.38 517 ASN A C 1
ATOM 3822 O O . ASN A 1 517 ? -49.622 9.272 107.902 1.00 80.38 517 ASN A O 1
ATOM 3826 N N . ASP A 1 518 ? -48.542 10.171 109.635 1.00 77.38 518 ASP A N 1
ATOM 3827 C CA . ASP A 1 518 ? -49.601 9.852 110.600 1.00 77.38 518 ASP A CA 1
ATOM 3828 C C . ASP A 1 518 ? -50.954 10.510 110.283 1.00 77.38 518 ASP A C 1
ATOM 3830 O O . ASP A 1 518 ? -52.006 10.006 110.684 1.00 77.38 518 ASP A O 1
ATOM 3834 N N . THR A 1 519 ? -50.957 11.642 109.582 1.00 77.81 519 THR A N 1
ATOM 3835 C CA . THR A 1 519 ? -52.181 12.351 109.186 1.00 77.81 519 THR A CA 1
ATOM 3836 C C . THR A 1 519 ? -52.860 11.640 108.018 1.00 77.81 519 THR A C 1
ATOM 3838 O O . THR A 1 519 ? -54.033 11.281 108.122 1.00 77.81 519 THR A O 1
ATOM 3841 N N . ASP A 1 520 ? -52.111 11.322 106.968 1.00 78.75 520 ASP A N 1
ATOM 3842 C CA . ASP A 1 520 ? -52.594 10.606 105.787 1.00 78.75 520 ASP A CA 1
ATOM 3843 C C . ASP A 1 520 ? -53.021 9.181 106.138 1.00 78.75 520 ASP A C 1
ATOM 3845 O O . ASP A 1 520 ? -54.074 8.715 105.698 1.00 78.75 520 ASP A O 1
ATOM 3849 N N . ARG A 1 521 ? -52.279 8.512 107.031 1.00 83.44 521 ARG A N 1
ATOM 3850 C CA . ARG A 1 521 ? -52.640 7.183 107.540 1.00 83.44 521 ARG A CA 1
ATOM 3851 C C . ARG A 1 521 ? -53.953 7.208 108.323 1.00 83.44 521 ARG A C 1
ATOM 3853 O O . ARG A 1 521 ? -54.760 6.287 108.191 1.00 83.44 521 ARG A O 1
ATOM 3860 N N . ARG A 1 522 ? -54.210 8.257 109.116 1.00 80.38 522 ARG A N 1
ATOM 3861 C CA . ARG A 1 522 ? -55.501 8.443 109.806 1.00 80.38 522 ARG A CA 1
ATOM 3862 C C . ARG A 1 522 ? -56.640 8.673 108.814 1.00 80.38 522 ARG A C 1
ATOM 3864 O O . ARG A 1 522 ? -57.686 8.048 108.964 1.00 80.38 522 ARG A O 1
ATOM 3871 N N . ILE A 1 523 ? -56.434 9.491 107.782 1.00 78.38 523 ILE A N 1
ATOM 3872 C CA . ILE A 1 523 ? -57.438 9.742 106.734 1.00 78.38 523 ILE A CA 1
ATOM 3873 C C . ILE A 1 523 ? -57.747 8.458 105.949 1.00 78.38 523 ILE A C 1
ATOM 3875 O O . ILE A 1 523 ? -58.915 8.126 105.740 1.00 78.38 523 ILE A O 1
ATOM 3879 N N . ALA A 1 524 ? -56.723 7.699 105.556 1.00 79.44 524 ALA A N 1
ATOM 3880 C CA . ALA A 1 524 ? -56.882 6.429 104.854 1.00 79.44 524 ALA A CA 1
ATOM 3881 C C . ALA A 1 524 ? -57.618 5.384 105.711 1.00 79.44 524 ALA A C 1
ATOM 3883 O O . ALA A 1 524 ? -58.562 4.753 105.233 1.00 79.44 524 ALA A O 1
ATOM 3884 N N . ASN A 1 525 ? -57.268 5.260 106.997 1.00 83.81 525 ASN A N 1
ATOM 3885 C CA . ASN A 1 525 ? -57.973 4.381 107.933 1.00 83.81 525 ASN A CA 1
ATOM 3886 C C . ASN A 1 525 ? -59.430 4.812 108.172 1.00 83.81 525 ASN A C 1
ATOM 3888 O O . ASN A 1 525 ? -60.307 3.951 108.201 1.00 83.81 525 ASN A O 1
ATOM 3892 N N . MET A 1 526 ? -59.722 6.117 108.269 1.00 79.50 526 MET A N 1
ATOM 3893 C CA . MET A 1 526 ? -61.108 6.605 108.342 1.00 79.50 526 MET A CA 1
ATOM 3894 C C . MET A 1 526 ? -61.915 6.206 107.098 1.00 79.50 526 MET A C 1
ATOM 3896 O O . MET A 1 526 ? -63.051 5.752 107.222 1.00 79.50 526 MET A O 1
ATOM 3900 N N . ARG A 1 527 ? -61.328 6.305 105.897 1.00 75.44 527 ARG A N 1
ATOM 3901 C CA . ARG A 1 527 ? -61.983 5.902 104.637 1.00 75.44 527 ARG A CA 1
ATOM 3902 C C . ARG A 1 527 ? -62.231 4.393 104.556 1.00 75.44 527 ARG A C 1
ATOM 3904 O O . ARG A 1 527 ? -63.296 3.984 104.101 1.00 75.44 527 ARG A O 1
ATOM 3911 N N . LEU A 1 528 ? -61.287 3.577 105.029 1.00 80.75 528 LEU A N 1
ATOM 3912 C CA . LEU A 1 528 ? -61.439 2.119 105.108 1.00 80.75 528 LEU A CA 1
ATOM 3913 C C . LEU A 1 528 ? -62.554 1.709 106.084 1.00 80.75 528 LEU A C 1
ATOM 3915 O O . LEU A 1 528 ? -63.319 0.792 105.790 1.00 80.75 528 LEU A O 1
ATOM 3919 N N . GLN A 1 529 ? -62.683 2.411 107.215 1.00 75.44 529 GLN A N 1
ATOM 3920 C CA . GLN A 1 529 ? -63.707 2.143 108.233 1.00 75.44 529 GLN A CA 1
ATOM 3921 C C . GLN A 1 529 ? -65.102 2.654 107.854 1.00 75.44 529 GLN A C 1
ATOM 3923 O O . GLN A 1 529 ? -66.095 2.082 108.297 1.00 75.44 529 GLN A O 1
ATOM 3928 N N . ALA A 1 530 ? -65.201 3.680 107.002 1.00 67.44 530 ALA A N 1
ATOM 3929 C CA . ALA A 1 530 ? -66.478 4.248 106.563 1.00 67.44 530 ALA A CA 1
ATOM 3930 C C . ALA A 1 530 ? -67.349 3.277 105.734 1.00 67.44 530 ALA A C 1
ATOM 3932 O O . ALA A 1 530 ? -68.494 3.603 105.425 1.00 67.44 530 ALA A O 1
ATOM 3933 N N . GLY A 1 531 ? -66.828 2.105 105.339 1.00 59.03 531 GLY A N 1
ATOM 3934 C CA . GLY A 1 531 ? -67.608 1.009 104.746 1.00 59.03 531 GLY A CA 1
ATOM 3935 C C . GLY A 1 531 ? -68.333 1.348 103.438 1.00 59.03 531 GLY A C 1
ATOM 3936 O O . GLY A 1 531 ? -69.252 0.636 103.038 1.00 59.03 531 GLY A O 1
ATOM 3937 N N . GLY A 1 532 ? -67.943 2.436 102.770 1.00 57.19 532 GLY A N 1
ATOM 3938 C CA . GLY A 1 532 ? -68.614 2.942 101.575 1.00 57.19 532 GLY A CA 1
ATOM 3939 C C . GLY A 1 532 ? -69.864 3.798 101.828 1.00 57.19 532 GLY A C 1
ATOM 3940 O O . GLY A 1 532 ? -70.610 4.035 100.883 1.00 57.19 532 GLY A O 1
ATOM 3941 N N . ALA A 1 533 ? -70.106 4.272 103.057 1.00 49.88 533 ALA A N 1
ATOM 3942 C CA . ALA A 1 533 ? -71.276 5.090 103.410 1.00 49.88 533 ALA A CA 1
ATOM 3943 C C . ALA A 1 533 ? -71.237 6.539 102.877 1.00 49.88 533 ALA A C 1
ATOM 3945 O O . ALA A 1 533 ? -72.240 7.244 102.942 1.00 49.88 533 ALA A O 1
ATOM 3946 N N . VAL A 1 534 ? -70.101 6.985 102.333 1.00 52.97 534 VAL A N 1
ATOM 3947 C CA . VAL A 1 534 ? -69.940 8.317 101.736 1.00 52.97 534 VAL A CA 1
ATOM 3948 C C . VAL A 1 534 ? -69.633 8.148 100.256 1.00 52.97 534 VAL A C 1
ATOM 3950 O O . VAL A 1 534 ? -68.565 7.661 99.901 1.00 52.97 534 VAL A O 1
ATOM 3953 N N . THR A 1 535 ? -70.554 8.539 99.379 1.00 50.22 535 THR A N 1
ATOM 3954 C CA . THR A 1 535 ? -70.253 8.707 97.952 1.00 50.22 535 THR A CA 1
ATOM 3955 C C . THR A 1 535 ? -69.307 9.900 97.797 1.00 50.22 535 THR A C 1
ATOM 3957 O O . THR A 1 535 ? -69.694 11.001 98.192 1.00 50.22 535 THR A O 1
ATOM 3960 N N . PRO A 1 536 ? -68.076 9.736 97.283 1.00 52.16 536 PRO A N 1
ATOM 3961 C CA . PRO A 1 536 ? -67.179 10.871 97.117 1.00 52.16 536 PRO A CA 1
ATOM 3962 C C . PRO A 1 536 ? -67.611 11.715 95.913 1.00 52.16 536 PRO A C 1
ATOM 3964 O O . PRO A 1 536 ? -67.933 11.167 94.857 1.00 52.16 536 PRO A O 1
ATOM 3967 N N . ASP A 1 537 ? -67.547 13.041 96.043 1.00 49.66 537 ASP A N 1
ATOM 3968 C CA . ASP A 1 537 ? -67.524 13.927 94.879 1.00 49.66 537 ASP A CA 1
ATOM 3969 C C . ASP A 1 537 ? -66.317 13.566 94.001 1.00 49.66 537 ASP A C 1
ATOM 3971 O O . ASP A 1 537 ? -65.194 13.381 94.493 1.00 49.66 537 ASP A O 1
ATOM 3975 N N . LEU A 1 538 ? -66.554 13.448 92.693 1.00 49.66 538 LEU A N 1
ATOM 3976 C CA . LEU A 1 538 ? -65.555 13.114 91.675 1.00 49.66 538 LEU A CA 1
ATOM 3977 C C . LEU A 1 538 ? -64.628 14.312 91.417 1.00 49.66 538 LEU A C 1
ATOM 3979 O O . LEU A 1 538 ? -64.669 14.946 90.366 1.00 49.66 538 LEU A O 1
ATOM 3983 N N . THR A 1 539 ? -63.775 14.627 92.389 1.00 50.09 539 THR A N 1
ATOM 3984 C CA . THR A 1 539 ? -62.649 15.548 92.216 1.00 50.09 539 THR A CA 1
ATOM 3985 C C . THR A 1 539 ? -61.388 14.779 91.781 1.00 50.09 539 THR A C 1
ATOM 3987 O O . THR A 1 539 ? -61.244 13.590 92.095 1.00 50.09 539 THR A O 1
ATOM 3990 N N . PRO A 1 540 ? -60.434 15.421 91.076 1.00 48.06 540 PRO A N 1
ATOM 3991 C CA . PRO A 1 540 ? -59.198 14.773 90.616 1.00 48.06 540 PRO A CA 1
ATOM 3992 C C . PRO A 1 540 ? -58.351 14.150 91.741 1.00 48.06 540 PRO A C 1
ATOM 3994 O O . PRO A 1 540 ? -57.655 13.160 91.515 1.00 48.06 540 PRO A O 1
ATOM 3997 N N . GLU A 1 541 ? -58.431 14.689 92.961 1.00 47.97 541 GLU A N 1
ATOM 3998 C CA . GLU A 1 541 ? -57.746 14.148 94.144 1.00 47.97 541 GLU A CA 1
ATOM 3999 C C . GLU A 1 541 ? -58.425 12.883 94.700 1.00 47.97 541 GLU A C 1
ATOM 4001 O O . GLU A 1 541 ? -57.745 11.967 95.170 1.00 47.97 541 GLU A O 1
ATOM 4006 N N . ASN A 1 542 ? -59.752 12.773 94.585 1.00 50.28 542 ASN A N 1
ATOM 4007 C CA . ASN A 1 542 ? -60.513 11.602 95.032 1.00 50.28 542 ASN A CA 1
ATOM 4008 C C . ASN A 1 542 ? -60.415 10.428 94.044 1.00 50.28 542 ASN A C 1
ATOM 4010 O O . ASN A 1 542 ? -60.387 9.271 94.466 1.00 50.28 542 ASN A O 1
ATOM 4014 N N . ALA A 1 543 ? -60.275 10.707 92.742 1.00 48.91 543 ALA A N 1
ATOM 4015 C CA . ALA A 1 543 ? -60.123 9.682 91.707 1.00 48.91 543 ALA A CA 1
ATOM 4016 C C . ALA A 1 543 ? -58.860 8.815 91.888 1.00 48.91 543 ALA A C 1
ATOM 4018 O O . ALA A 1 543 ? -58.869 7.626 91.574 1.00 48.91 543 ALA A O 1
ATOM 4019 N N . ARG A 1 544 ? -57.787 9.385 92.455 1.00 51.03 544 ARG A N 1
ATOM 4020 C CA . ARG A 1 544 ? -56.534 8.669 92.760 1.00 51.03 544 ARG A CA 1
ATOM 4021 C C . ARG A 1 544 ? -56.659 7.671 93.919 1.00 51.03 544 ARG A C 1
ATOM 4023 O O . ARG A 1 544 ? -55.819 6.790 94.038 1.00 51.03 544 ARG A O 1
ATOM 4030 N N . HIS A 1 545 ? -57.710 7.770 94.736 1.00 55.00 545 HIS A N 1
ATOM 4031 C CA . HIS A 1 545 ? -57.904 6.962 95.947 1.00 55.00 545 HIS A CA 1
ATOM 4032 C C . HIS A 1 545 ? -59.092 5.982 95.851 1.00 55.00 545 HIS A C 1
ATOM 4034 O O . HIS A 1 545 ? -59.541 5.460 96.873 1.00 55.00 545 HIS A O 1
ATOM 4040 N N . MET A 1 546 ? -59.604 5.708 94.640 1.00 62.41 546 MET A N 1
ATOM 4041 C CA . MET A 1 546 ? -60.751 4.809 94.423 1.00 62.41 546 MET A CA 1
ATOM 4042 C C . MET A 1 546 ? -60.521 3.375 94.946 1.00 62.41 546 MET A C 1
ATOM 4044 O O . MET A 1 546 ? -61.465 2.766 95.448 1.00 62.41 546 MET A O 1
ATOM 4048 N N . GLY A 1 547 ? -59.285 2.858 94.911 1.00 62.91 547 GLY A N 1
ATOM 4049 C CA . GLY A 1 547 ? -58.961 1.494 95.366 1.00 62.91 547 GLY A CA 1
ATOM 4050 C C . GLY A 1 547 ? -59.249 1.254 96.855 1.00 62.91 547 GLY A C 1
ATOM 4051 O O . GLY A 1 547 ? -59.904 0.279 97.219 1.00 62.91 547 GLY A O 1
ATOM 4052 N N . LEU A 1 548 ? -58.885 2.196 97.738 1.00 71.25 548 LEU A N 1
ATOM 4053 C CA . LEU A 1 548 ? -59.157 2.085 99.183 1.00 71.25 548 LEU A CA 1
ATOM 4054 C C . LEU A 1 548 ? -60.662 2.112 99.511 1.00 71.25 548 LEU A C 1
ATOM 4056 O O . LEU A 1 548 ? -61.096 1.525 100.502 1.00 71.25 548 LEU A O 1
ATOM 4060 N N . PHE A 1 549 ? -61.476 2.755 98.670 1.00 70.62 549 PHE A N 1
ATOM 4061 C CA . PHE A 1 549 ? -62.931 2.783 98.829 1.00 70.62 549 PHE A CA 1
ATOM 4062 C C . PHE A 1 549 ? -63.575 1.431 98.488 1.00 70.62 549 PHE A C 1
ATOM 4064 O O . PHE A 1 549 ? -64.455 0.955 99.211 1.00 70.62 549 PHE A O 1
ATOM 4071 N N . VAL A 1 550 ? -63.105 0.782 97.417 1.00 73.12 550 VAL A N 1
ATOM 4072 C CA . VAL A 1 550 ? -63.533 -0.573 97.030 1.00 73.12 550 VAL A CA 1
ATOM 4073 C C . VAL A 1 550 ? -63.153 -1.584 98.116 1.00 73.12 550 VAL A C 1
ATOM 4075 O O . VAL A 1 550 ? -64.004 -2.377 98.530 1.00 73.12 550 VAL A O 1
ATOM 4078 N N . VAL A 1 551 ? -61.929 -1.488 98.652 1.00 80.25 551 VAL A N 1
ATOM 4079 C CA . VAL A 1 551 ? -61.445 -2.287 99.795 1.00 80.25 551 VAL A CA 1
ATOM 4080 C C . VAL A 1 551 ? -62.366 -2.121 101.008 1.00 80.25 551 VAL A C 1
ATOM 4082 O O . VAL A 1 551 ? -62.849 -3.119 101.542 1.00 80.25 551 VAL A O 1
ATOM 4085 N N . GLY A 1 552 ? -62.679 -0.883 101.412 1.00 76.56 552 GLY A N 1
ATOM 4086 C CA . GLY A 1 552 ? -63.558 -0.610 102.558 1.00 76.56 552 GLY A CA 1
ATOM 4087 C C . GLY A 1 552 ? -64.982 -1.158 102.385 1.00 76.56 552 GLY A C 1
ATOM 4088 O O . GLY A 1 552 ? -65.535 -1.770 103.301 1.00 76.56 552 GLY A O 1
ATOM 4089 N N . ARG A 1 553 ? -65.574 -1.012 101.191 1.00 78.12 553 ARG A N 1
ATOM 4090 C CA . ARG A 1 553 ? -66.930 -1.511 100.889 1.00 78.12 553 ARG A CA 1
ATOM 4091 C C . ARG A 1 553 ? -67.000 -3.043 100.850 1.00 78.12 553 ARG A C 1
ATOM 4093 O O . ARG A 1 553 ? -67.975 -3.623 101.332 1.00 78.12 553 ARG A O 1
ATOM 4100 N N . LEU A 1 554 ? -65.986 -3.715 100.301 1.00 80.25 554 LEU A N 1
ATOM 4101 C CA . LEU A 1 554 ? -65.903 -5.181 100.322 1.00 80.25 554 LEU A CA 1
ATOM 4102 C C . LEU A 1 554 ? -65.646 -5.724 101.729 1.00 80.25 554 LEU A C 1
ATOM 4104 O O . LEU A 1 554 ? -66.255 -6.728 102.107 1.00 80.25 554 LEU A O 1
ATOM 4108 N N . ALA A 1 555 ? -64.807 -5.041 102.510 1.00 82.56 555 ALA A N 1
ATOM 4109 C CA . ALA A 1 555 ? -64.509 -5.403 103.889 1.00 82.56 555 ALA A CA 1
ATOM 4110 C C . ALA A 1 555 ? -65.770 -5.352 104.770 1.00 82.56 555 ALA A C 1
ATOM 4112 O O . ALA A 1 555 ? -66.120 -6.345 105.417 1.00 82.56 555 ALA A O 1
ATOM 4113 N N . ALA A 1 556 ? -66.516 -4.241 104.704 1.00 80.62 556 ALA A N 1
ATOM 4114 C CA . ALA A 1 556 ? -67.749 -4.034 105.465 1.00 80.62 556 ALA A CA 1
ATOM 4115 C C . ALA A 1 556 ? -68.821 -5.095 105.164 1.00 80.62 556 ALA A C 1
ATOM 4117 O O . ALA A 1 556 ? -69.486 -5.585 106.075 1.00 80.62 556 ALA A O 1
ATOM 4118 N N . ARG A 1 557 ? -68.948 -5.517 103.898 1.00 80.62 557 ARG A N 1
ATOM 4119 C CA . ARG A 1 557 ? -69.928 -6.530 103.470 1.00 80.62 557 ARG A CA 1
ATOM 4120 C C . ARG A 1 557 ? -69.735 -7.896 104.143 1.00 80.62 557 ARG A C 1
ATOM 4122 O O . ARG A 1 557 ? -70.709 -8.631 104.292 1.00 80.62 557 ARG A O 1
ATOM 4129 N N . HIS A 1 558 ? -68.504 -8.245 104.517 1.00 80.31 558 HIS A N 1
ATOM 4130 C CA . HIS A 1 558 ? -68.149 -9.556 105.072 1.00 80.31 558 HIS A CA 1
ATOM 4131 C C . HIS A 1 558 ? -67.653 -9.493 106.526 1.00 80.31 558 HIS A C 1
ATOM 4133 O O . HIS A 1 558 ? -67.155 -10.491 107.043 1.00 80.31 558 HIS A O 1
ATOM 4139 N N . GLY A 1 559 ? -67.783 -8.338 107.190 1.00 82.00 559 GLY A N 1
ATOM 4140 C CA . GLY A 1 559 ? -67.308 -8.141 108.564 1.00 82.00 559 GLY A CA 1
ATOM 4141 C C . GLY A 1 559 ? -65.782 -8.210 108.711 1.00 82.00 559 GLY A C 1
ATOM 4142 O O . GLY A 1 559 ? -65.278 -8.453 109.806 1.00 82.00 559 GLY A O 1
ATOM 4143 N N . ILE A 1 560 ? -65.041 -8.026 107.617 1.00 90.50 560 ILE A N 1
ATOM 4144 C CA . ILE A 1 560 ? -63.575 -8.014 107.601 1.00 90.50 560 ILE A CA 1
ATOM 4145 C C . ILE A 1 560 ? -63.111 -6.637 108.072 1.00 90.50 560 ILE A C 1
ATOM 4147 O O . ILE A 1 560 ? -63.662 -5.618 107.656 1.00 90.50 560 ILE A O 1
ATOM 4151 N N . ARG A 1 561 ? -62.084 -6.590 108.926 1.00 88.31 561 ARG A N 1
ATOM 4152 C CA . ARG A 1 561 ? -61.472 -5.319 109.342 1.00 88.31 561 ARG A CA 1
ATOM 4153 C C . ARG A 1 561 ? -60.171 -5.116 108.585 1.00 88.31 561 ARG A C 1
ATOM 4155 O O . ARG A 1 561 ? -59.334 -6.011 108.574 1.00 88.31 561 ARG A O 1
ATOM 4162 N N . VAL A 1 562 ? -60.003 -3.948 107.977 1.00 90.69 562 VAL A N 1
ATOM 4163 C CA . VAL A 1 562 ? -58.771 -3.563 107.280 1.00 90.69 562 VAL A CA 1
ATOM 4164 C C . VAL A 1 562 ? -58.220 -2.309 107.936 1.00 90.69 562 VAL A C 1
ATOM 4166 O O . VAL A 1 562 ? -58.973 -1.373 108.202 1.00 90.69 562 VAL A O 1
ATOM 4169 N N . GLY A 1 563 ? -56.920 -2.293 108.200 1.00 88.19 563 GLY A N 1
ATOM 4170 C CA . GLY A 1 563 ? -56.223 -1.129 108.726 1.00 88.19 563 GLY A CA 1
ATOM 4171 C C . GLY A 1 563 ? -54.824 -1.004 108.143 1.00 88.19 563 GLY A C 1
ATOM 4172 O O . GLY A 1 563 ? -54.213 -1.990 107.751 1.00 88.19 563 GLY A O 1
ATOM 4173 N N . LEU A 1 564 ? -54.312 0.216 108.093 1.00 89.38 564 LEU A N 1
ATOM 4174 C CA . LEU A 1 564 ? -52.956 0.534 107.666 1.00 89.38 564 LEU A CA 1
ATOM 4175 C C . LEU A 1 564 ? -52.120 0.916 108.886 1.00 89.38 564 LEU A C 1
ATOM 4177 O O . LEU A 1 564 ? -52.526 1.775 109.679 1.00 89.38 564 LEU A O 1
ATOM 4181 N N . ARG A 1 565 ? -50.943 0.304 109.016 1.00 83.69 565 ARG A N 1
ATOM 4182 C CA . ARG A 1 565 ? -49.938 0.599 110.041 1.00 83.69 565 ARG A CA 1
ATOM 4183 C C . ARG A 1 565 ? -48.669 1.172 109.413 1.00 83.69 565 ARG A C 1
ATOM 4185 O O . ARG A 1 565 ? -48.351 0.874 108.264 1.00 83.69 565 ARG A O 1
ATOM 4192 N N . GLY A 1 566 ? -47.978 2.013 110.186 1.00 69.81 566 GLY A N 1
ATOM 4193 C CA . GLY A 1 566 ? -46.609 2.437 109.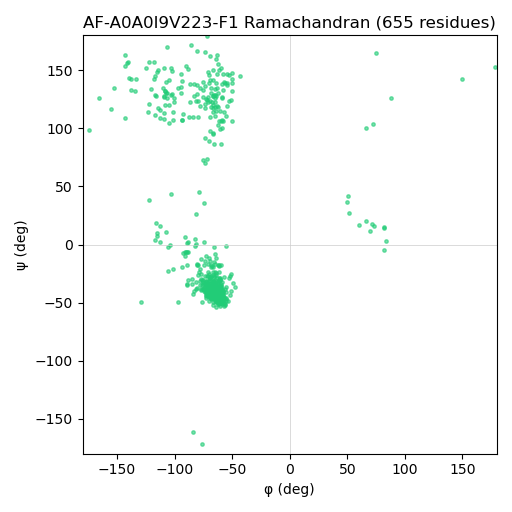879 1.00 69.81 566 GLY A CA 1
ATOM 4194 C C . GLY A 1 566 ? -45.603 1.300 110.115 1.00 69.81 566 GLY A C 1
ATOM 4195 O O . GLY A 1 566 ? -46.023 0.207 110.512 1.00 69.81 566 GLY A O 1
ATOM 4196 N N . PRO A 1 567 ? -44.304 1.533 109.868 1.00 64.44 567 PRO A N 1
ATOM 4197 C CA . PRO A 1 567 ? -43.276 0.507 110.012 1.00 64.44 567 PRO A CA 1
ATOM 4198 C C . PRO A 1 567 ? -43.246 -0.076 111.433 1.00 64.44 567 PRO A C 1
ATOM 4200 O O . PRO A 1 567 ? -43.557 0.601 112.412 1.00 64.44 567 PRO A O 1
ATOM 4203 N N . ILE A 1 568 ? -42.911 -1.362 111.526 1.00 58.41 568 ILE A N 1
ATOM 4204 C CA . ILE A 1 568 ? -42.687 -2.070 112.793 1.00 58.41 568 ILE A CA 1
ATOM 4205 C C . ILE A 1 568 ? -41.289 -1.665 113.287 1.00 58.41 568 ILE A C 1
ATOM 4207 O O . ILE A 1 568 ? -40.362 -1.681 112.482 1.00 58.41 568 ILE A O 1
ATOM 4211 N N . ASP A 1 569 ? -41.135 -1.334 114.576 1.00 52.25 569 ASP A N 1
ATOM 4212 C CA . ASP A 1 569 ? -39.940 -0.707 115.195 1.00 52.25 569 ASP A CA 1
ATOM 4213 C C . ASP A 1 569 ? -38.584 -1.441 115.008 1.00 52.25 569 ASP A C 1
ATOM 4215 O O . ASP A 1 569 ? -37.552 -0.935 115.438 1.00 52.25 569 ASP A O 1
ATOM 4219 N N . ASP A 1 570 ? -38.554 -2.598 114.340 1.00 51.25 570 ASP A N 1
ATOM 4220 C CA . ASP A 1 570 ? -37.356 -3.421 114.097 1.00 51.25 570 ASP A CA 1
ATOM 4221 C C . ASP A 1 570 ? -36.993 -3.565 112.596 1.00 51.25 570 ASP A C 1
ATOM 4223 O O . ASP A 1 570 ? -36.057 -4.272 112.229 1.00 51.25 570 ASP A O 1
ATOM 4227 N N . ALA A 1 571 ? -37.719 -2.899 111.686 1.00 52.66 571 ALA A N 1
ATOM 4228 C CA . ALA A 1 571 ? -37.449 -2.940 110.245 1.00 52.66 571 ALA A CA 1
ATOM 4229 C C . ALA A 1 571 ? -36.977 -1.573 109.727 1.00 52.66 571 ALA A C 1
ATOM 4231 O O . ALA A 1 571 ? -37.714 -0.592 109.720 1.00 52.66 571 ALA A O 1
ATOM 4232 N N . GLN A 1 572 ? -35.738 -1.516 109.239 1.00 52.00 572 GLN A N 1
ATOM 4233 C CA . GLN A 1 572 ? -35.026 -0.305 108.812 1.00 52.00 572 GLN A CA 1
ATOM 4234 C C . GLN A 1 572 ? -35.505 0.269 107.453 1.00 52.00 572 GLN A C 1
ATOM 4236 O O . GLN A 1 572 ? -34.698 0.768 106.670 1.00 52.00 572 GLN A O 1
ATOM 4241 N N . SER A 1 573 ? -36.808 0.189 107.139 1.00 57.22 573 SER A N 1
ATOM 4242 C CA . SER A 1 573 ? -37.386 0.650 105.864 1.00 57.22 573 SER A CA 1
ATOM 4243 C C . SER A 1 573 ? -38.721 1.402 106.056 1.00 57.22 573 SER A C 1
ATOM 4245 O O . SER A 1 573 ? -39.590 0.906 106.774 1.00 57.22 573 SER A O 1
ATOM 4247 N N . PRO A 1 574 ? -38.924 2.581 105.427 1.00 63.81 574 PRO A N 1
ATOM 4248 C CA . PRO A 1 574 ? -40.085 3.459 105.635 1.00 63.81 574 PRO A CA 1
ATOM 4249 C C . PRO A 1 574 ? -41.365 3.003 104.897 1.00 63.81 574 PRO A C 1
ATOM 4251 O O . PRO A 1 574 ? -42.042 3.814 104.281 1.00 63.81 574 PRO A O 1
ATOM 4254 N N . GLY A 1 575 ? -41.719 1.717 104.945 1.00 76.69 575 GLY A N 1
ATOM 4255 C CA . GLY A 1 575 ? -42.886 1.165 104.238 1.00 76.69 575 GLY A CA 1
ATOM 4256 C C . GLY A 1 575 ? -44.225 1.277 104.983 1.00 76.69 575 GLY A C 1
ATOM 4257 O O . GLY A 1 575 ? -44.282 1.620 106.167 1.00 76.69 575 GLY A O 1
ATOM 4258 N N . THR A 1 576 ? -45.326 0.949 104.297 1.00 86.06 576 THR A N 1
ATOM 4259 C CA . THR A 1 576 ? -46.663 0.789 104.907 1.00 86.06 576 THR A CA 1
ATOM 4260 C C . THR A 1 576 ? -47.024 -0.693 105.022 1.00 86.06 576 THR A C 1
ATOM 4262 O O . THR A 1 576 ? -46.727 -1.498 104.142 1.00 86.06 576 THR A O 1
ATOM 4265 N N . THR A 1 577 ? -47.682 -1.081 106.119 1.00 88.56 577 THR A N 1
ATOM 4266 C CA . THR A 1 577 ? -48.239 -2.434 106.274 1.00 88.56 577 THR A CA 1
ATOM 4267 C C . THR A 1 577 ? -49.759 -2.379 106.336 1.00 88.56 577 THR A C 1
ATOM 4269 O O . THR A 1 577 ? -50.329 -1.810 107.269 1.00 88.56 577 THR A O 1
ATOM 4272 N N . ALA A 1 578 ? -50.431 -2.996 105.366 1.00 91.50 578 ALA A N 1
ATOM 4273 C CA . ALA A 1 578 ? -51.870 -3.212 105.406 1.00 91.50 578 ALA A CA 1
ATOM 4274 C C . ALA A 1 578 ? -52.187 -4.507 106.161 1.00 91.50 578 ALA A C 1
ATOM 4276 O O . ALA A 1 578 ? -51.733 -5.587 105.793 1.00 91.50 578 ALA A O 1
ATOM 4277 N N . GLU A 1 579 ? -52.984 -4.398 107.215 1.00 91.69 579 GLU A N 1
ATOM 4278 C CA . GLU A 1 579 ? -53.464 -5.504 108.030 1.00 91.69 579 GLU A CA 1
ATOM 4279 C C . GLU A 1 579 ? -54.935 -5.795 107.715 1.00 91.69 579 GLU A C 1
ATOM 4281 O O . GLU A 1 579 ? -55.807 -4.946 107.900 1.00 91.69 579 GLU A O 1
ATOM 4286 N N . VAL A 1 580 ? -55.218 -7.016 107.269 1.00 93.25 580 VAL A N 1
ATOM 4287 C CA . VAL A 1 580 ? -56.558 -7.522 106.960 1.00 93.25 580 VAL A CA 1
ATOM 4288 C C . VAL A 1 580 ? -56.904 -8.618 107.962 1.00 93.25 580 VAL A C 1
ATOM 4290 O O . VAL A 1 580 ? -56.351 -9.715 107.937 1.00 93.25 580 VAL A O 1
ATOM 4293 N N . TYR A 1 581 ? -57.833 -8.318 108.860 1.00 90.56 581 TYR A N 1
ATOM 4294 C CA . TYR A 1 581 ? -58.316 -9.232 109.883 1.00 90.56 581 TYR A CA 1
ATOM 4295 C C . TYR A 1 581 ? -59.548 -9.990 109.382 1.00 90.56 581 TYR A C 1
ATOM 4297 O O . TYR A 1 581 ? -60.628 -9.414 109.203 1.00 90.56 581 TYR A O 1
ATOM 4305 N N . LEU A 1 582 ? -59.374 -11.295 109.180 1.00 91.56 582 LEU A N 1
ATOM 4306 C CA . LEU A 1 582 ? -60.402 -12.238 108.759 1.00 91.56 582 LEU A CA 1
ATOM 4307 C C . LEU A 1 582 ? -61.036 -12.894 109.999 1.00 91.56 582 LEU A C 1
ATOM 4309 O O . LEU A 1 582 ? -60.385 -13.731 110.636 1.00 91.56 582 LEU A O 1
ATOM 4313 N N . PRO A 1 583 ? -62.284 -12.544 110.369 1.00 88.81 583 PRO A N 1
ATOM 4314 C CA . PRO A 1 583 ? -62.951 -13.143 111.523 1.00 88.81 583 PRO A CA 1
ATOM 4315 C C . PRO A 1 583 ? -63.301 -14.618 111.279 1.00 88.81 583 PRO A C 1
ATOM 4317 O O . PRO A 1 583 ? -63.435 -15.064 110.140 1.00 88.81 583 PRO A O 1
ATOM 4320 N N . LEU A 1 584 ? -63.568 -15.369 112.352 1.00 82.56 584 LEU A N 1
ATOM 4321 C CA . LEU A 1 584 ? -64.037 -16.761 112.265 1.00 82.56 584 LEU A CA 1
ATOM 4322 C C . LEU A 1 584 ? -65.277 -16.928 111.367 1.00 82.56 584 LEU A C 1
ATOM 4324 O O . LEU A 1 584 ? -65.422 -17.957 110.724 1.00 82.56 584 LEU A O 1
ATOM 4328 N N . ALA A 1 585 ? -66.132 -15.906 111.252 1.00 82.75 585 ALA A N 1
ATOM 4329 C CA . ALA A 1 585 ? -67.318 -15.934 110.394 1.00 82.75 585 ALA A CA 1
ATOM 4330 C C . ALA A 1 585 ? -67.013 -16.123 108.893 1.00 82.75 585 ALA A C 1
ATOM 4332 O O . ALA A 1 585 ? -67.881 -16.582 108.154 1.00 82.75 585 ALA A O 1
ATOM 4333 N N . VAL A 1 586 ? -65.803 -15.777 108.433 1.00 85.69 586 VAL A N 1
ATOM 4334 C CA . VAL A 1 586 ? -65.377 -15.976 107.034 1.00 85.69 586 VAL A CA 1
ATOM 4335 C C . VAL A 1 586 ? -64.421 -17.158 106.861 1.00 85.69 586 VAL A C 1
ATOM 4337 O O . VAL A 1 586 ? -64.018 -17.449 105.734 1.00 85.69 586 VAL A O 1
ATOM 4340 N N . LEU A 1 587 ? -64.079 -17.858 107.948 1.00 85.38 587 LEU A N 1
ATOM 4341 C CA . LEU A 1 587 ? -63.096 -18.938 107.980 1.00 85.38 587 LEU A CA 1
ATOM 4342 C C . LEU A 1 587 ? -63.735 -20.273 108.381 1.00 85.38 587 LEU A C 1
ATOM 4344 O O . LEU A 1 587 ? -64.601 -20.339 109.245 1.00 85.38 587 LEU A O 1
ATOM 4348 N N . VAL A 1 588 ? -63.240 -21.365 107.808 1.00 76.31 588 VAL A N 1
ATOM 4349 C CA . VAL A 1 588 ? -63.570 -22.734 108.217 1.00 76.31 588 VAL A CA 1
ATOM 4350 C C . VAL A 1 588 ? -62.270 -23.445 108.590 1.00 76.31 588 VAL A C 1
ATOM 4352 O O . VAL A 1 588 ? -61.332 -23.528 107.786 1.00 76.31 588 VAL A O 1
ATOM 4355 N N . ALA A 1 589 ? -62.189 -23.919 109.837 1.00 58.78 589 ALA A N 1
ATOM 4356 C CA . ALA A 1 589 ? -61.074 -24.727 110.321 1.00 58.78 589 ALA A CA 1
ATOM 4357 C C . ALA A 1 589 ? -61.191 -26.157 109.777 1.00 58.78 589 ALA A C 1
ATOM 4359 O O . ALA A 1 589 ? -62.262 -26.762 109.827 1.00 58.78 589 ALA A O 1
ATOM 4360 N N . ARG A 1 590 ? -60.091 -26.708 109.258 1.00 49.22 590 ARG A N 1
ATOM 4361 C CA . ARG A 1 590 ? -60.035 -28.107 108.829 1.00 49.22 590 ARG A CA 1
ATOM 4362 C C . ARG A 1 590 ? -59.801 -28.987 110.062 1.00 49.22 590 ARG A C 1
ATOM 4364 O O . ARG A 1 590 ? -58.821 -28.782 110.769 1.00 49.22 590 ARG A O 1
ATOM 4371 N N . ALA A 1 591 ? -60.686 -29.950 110.322 1.00 37.09 591 ALA A N 1
ATOM 4372 C CA . ALA A 1 591 ? -60.418 -31.016 111.286 1.00 37.09 591 ALA A CA 1
ATOM 4373 C C . ALA A 1 591 ? -59.262 -31.887 110.765 1.00 37.09 591 ALA A C 1
ATOM 4375 O O . ALA A 1 591 ? -59.276 -32.324 109.612 1.00 37.09 591 ALA A O 1
ATOM 4376 N N . THR A 1 592 ? -58.252 -32.107 111.601 1.00 32.22 592 THR A N 1
ATOM 4377 C CA . THR A 1 592 ? -57.090 -32.962 111.335 1.00 32.22 592 THR A CA 1
ATOM 4378 C C . THR A 1 592 ? -57.527 -34.426 111.195 1.00 32.22 592 THR A C 1
ATOM 4380 O O . THR A 1 592 ? -58.139 -34.948 112.127 1.00 32.22 592 THR A O 1
ATOM 4383 N N . PRO A 1 593 ? -57.195 -35.148 110.108 1.00 37.75 593 PRO A N 1
ATOM 4384 C CA . PRO A 1 593 ? -57.240 -36.605 110.121 1.00 37.75 593 PRO A CA 1
ATOM 4385 C C . PRO A 1 593 ? -55.974 -37.152 110.789 1.00 37.75 593 PRO A C 1
ATOM 4387 O O . PRO A 1 593 ? -54.858 -36.759 110.448 1.00 37.75 593 PRO A O 1
ATOM 4390 N N . ALA A 1 594 ? -56.173 -38.051 111.751 1.00 30.55 594 ALA A N 1
ATOM 4391 C CA . ALA A 1 594 ? -55.135 -38.791 112.453 1.00 30.55 594 ALA A CA 1
ATOM 4392 C C . ALA A 1 594 ? -54.344 -39.740 111.527 1.00 30.55 594 ALA A C 1
ATOM 4394 O O . ALA A 1 594 ? -54.795 -40.126 110.450 1.00 30.55 594 ALA A O 1
ATOM 4395 N N . ALA A 1 595 ? -53.148 -40.095 111.995 1.00 33.44 595 ALA A N 1
ATOM 4396 C CA . ALA A 1 595 ? -52.119 -40.890 111.339 1.00 33.44 595 ALA A CA 1
ATOM 4397 C C . ALA A 1 595 ? -52.585 -42.226 110.724 1.00 33.44 595 ALA A C 1
ATOM 4399 O O . ALA A 1 595 ? -53.318 -42.990 111.347 1.00 33.44 595 ALA A O 1
ATOM 4400 N N . ALA A 1 596 ? -52.015 -42.563 109.563 1.00 31.45 596 ALA A N 1
ATOM 4401 C CA . ALA A 1 596 ? -51.856 -43.939 109.102 1.00 31.45 596 ALA A CA 1
ATOM 4402 C C . ALA A 1 596 ? -50.516 -44.074 108.359 1.00 31.45 596 ALA A C 1
ATOM 4404 O O . ALA A 1 596 ? -50.327 -43.536 107.268 1.00 31.45 596 ALA A O 1
ATOM 4405 N N . ALA A 1 597 ? -49.574 -44.768 108.997 1.00 32.47 597 ALA A N 1
ATOM 4406 C CA . ALA A 1 597 ? -48.330 -45.242 108.407 1.00 32.47 597 ALA A CA 1
ATOM 4407 C C . ALA A 1 597 ? -48.578 -46.566 107.655 1.00 32.47 597 ALA A C 1
ATOM 4409 O O . ALA A 1 597 ? -49.283 -47.436 108.162 1.00 32.47 597 ALA A O 1
ATOM 4410 N N . GLY A 1 598 ? -47.980 -46.729 106.470 1.00 31.17 598 GLY A N 1
ATOM 4411 C CA . GLY A 1 598 ? -48.001 -47.955 105.656 1.00 31.17 598 GLY A CA 1
ATOM 4412 C C . GLY A 1 598 ? -47.246 -47.770 104.325 1.00 31.17 598 GLY A C 1
ATOM 4413 O O . GLY A 1 598 ? -47.102 -46.633 103.890 1.00 31.17 598 GLY A O 1
ATOM 4414 N N . PRO A 1 599 ? -46.684 -48.827 103.708 1.00 40.50 599 PRO A N 1
ATOM 4415 C CA . PRO A 1 599 ? -45.298 -48.837 103.225 1.00 40.50 599 PRO A CA 1
ATOM 4416 C C . PRO A 1 599 ? -45.054 -48.313 101.797 1.00 40.50 599 PRO A C 1
ATOM 4418 O O . PRO A 1 599 ? -45.880 -48.443 100.899 1.00 40.50 599 PRO A O 1
ATOM 4421 N N . ARG A 1 600 ? -43.846 -47.761 101.595 1.00 35.12 600 ARG A N 1
ATOM 4422 C CA . ARG A 1 600 ? -43.294 -47.287 100.312 1.00 35.12 600 ARG A CA 1
ATOM 4423 C C . ARG A 1 600 ? -42.862 -48.456 99.418 1.00 35.12 600 ARG A C 1
ATOM 4425 O O . ARG A 1 600 ? -42.004 -49.239 99.814 1.00 35.12 600 ARG A O 1
ATOM 4432 N N . ALA A 1 601 ? -43.366 -48.470 98.184 1.00 33.50 601 ALA A N 1
ATOM 4433 C CA . ALA A 1 601 ? -42.776 -49.163 97.037 1.00 33.50 601 ALA A CA 1
ATOM 4434 C C . ALA A 1 601 ? -42.208 -48.124 96.034 1.00 33.50 601 ALA A C 1
ATOM 4436 O O . ALA A 1 601 ? -42.689 -46.987 96.013 1.00 33.50 601 ALA A O 1
ATOM 4437 N N . PRO A 1 602 ? -41.169 -48.456 95.244 1.00 44.94 602 PRO A N 1
ATOM 4438 C CA . PRO A 1 602 ? -40.358 -47.480 94.518 1.00 44.94 602 PRO A CA 1
ATOM 4439 C C . PRO A 1 602 ? -40.856 -47.256 93.083 1.00 44.94 602 PRO A C 1
ATOM 4441 O O . PRO A 1 602 ? -41.204 -48.206 92.388 1.00 44.94 602 PRO A O 1
ATOM 4444 N N . GLY A 1 603 ? -40.837 -46.008 92.607 1.00 31.45 603 GLY A N 1
ATOM 4445 C CA . GLY A 1 603 ? -41.220 -45.711 91.227 1.00 31.45 603 GLY A CA 1
ATOM 4446 C C . GLY A 1 603 ? -41.021 -44.258 90.804 1.00 31.45 603 GLY A C 1
ATOM 4447 O O . GLY A 1 603 ? -41.885 -43.427 91.036 1.00 31.45 603 GLY A O 1
ATOM 4448 N N . TRP A 1 604 ? -39.899 -44.031 90.115 1.00 32.03 604 TRP A N 1
ATOM 4449 C CA . TRP A 1 604 ? -39.647 -43.000 89.098 1.00 32.03 604 TRP A CA 1
ATOM 4450 C C . TRP A 1 604 ? -39.498 -41.526 89.535 1.00 32.03 604 TRP A C 1
ATOM 4452 O O . TRP A 1 604 ? -40.455 -40.803 89.793 1.00 32.03 604 TRP A O 1
ATOM 4462 N N . ALA A 1 605 ? -38.241 -41.071 89.543 1.00 35.53 605 ALA A N 1
ATOM 4463 C CA . ALA A 1 605 ? -37.849 -39.671 89.667 1.00 35.53 605 ALA A CA 1
ATOM 4464 C C . ALA A 1 605 ? -37.814 -38.981 88.283 1.00 35.53 605 ALA A C 1
ATOM 4466 O O . ALA A 1 605 ? -37.262 -39.562 87.342 1.00 35.53 605 ALA A O 1
ATOM 4467 N N . PRO A 1 606 ? -38.301 -37.732 88.148 1.00 37.00 606 PRO A N 1
ATOM 4468 C CA . PRO A 1 606 ? -37.990 -36.895 86.998 1.00 37.00 606 PRO A CA 1
ATOM 4469 C C . PRO A 1 606 ? -36.521 -36.451 87.062 1.00 37.00 606 PRO A C 1
ATOM 4471 O O . PRO A 1 606 ? -36.056 -35.916 88.070 1.00 37.00 606 PRO A O 1
ATOM 4474 N N . GLN A 1 607 ? -35.781 -36.692 85.980 1.00 35.94 607 GLN A N 1
ATOM 4475 C CA . GLN A 1 607 ? -34.382 -36.296 85.830 1.00 35.94 607 GLN A CA 1
ATOM 4476 C C . GLN A 1 607 ? -34.253 -34.769 85.750 1.00 35.94 607 GLN A C 1
ATOM 4478 O O . GLN A 1 607 ? -34.812 -34.128 84.862 1.00 35.94 607 GLN A O 1
ATOM 4483 N N . GLN A 1 608 ? -33.467 -34.195 86.662 1.00 41.22 608 GLN A N 1
ATOM 4484 C CA . GLN A 1 608 ? -32.912 -32.850 86.520 1.00 41.22 608 GLN A CA 1
ATOM 4485 C C . GLN A 1 608 ? -31.874 -32.838 85.382 1.00 41.22 608 GLN A C 1
ATOM 4487 O O . GLN A 1 608 ? -31.012 -33.722 85.346 1.00 41.22 608 GLN A O 1
ATOM 4492 N N . PRO A 1 609 ? -31.889 -31.846 84.474 1.00 37.25 609 PRO A N 1
ATOM 4493 C CA . PRO A 1 609 ? -30.814 -31.676 83.510 1.00 37.25 609 PRO A CA 1
ATOM 4494 C C . PRO A 1 609 ? -29.532 -31.217 84.222 1.00 37.25 609 PRO A C 1
ATOM 4496 O O . PRO A 1 609 ? -29.494 -30.208 84.924 1.00 37.25 609 PRO A O 1
ATOM 4499 N N . LYS A 1 610 ? -28.470 -31.997 84.025 1.00 39.72 610 LYS A N 1
ATOM 4500 C CA . LYS A 1 610 ? -27.097 -31.746 84.477 1.00 39.72 610 LYS A CA 1
ATOM 4501 C C . LYS A 1 610 ? -26.540 -30.475 83.805 1.00 39.72 610 LYS A C 1
ATOM 4503 O O . LYS A 1 610 ? -26.667 -30.354 82.587 1.00 39.72 610 LYS A O 1
ATOM 4508 N N . PRO A 1 611 ? -25.878 -29.553 84.528 1.00 40.72 611 PRO A N 1
ATOM 4509 C CA . PRO A 1 611 ? -25.193 -28.434 83.893 1.00 40.72 611 PRO A CA 1
ATOM 4510 C C . PRO A 1 611 ? -23.974 -28.938 83.105 1.00 40.72 611 PRO A C 1
ATOM 4512 O O . PRO A 1 611 ? -23.164 -29.721 83.608 1.00 40.72 611 PRO A O 1
ATOM 4515 N N . ALA A 1 612 ? -23.861 -28.500 81.851 1.00 43.75 612 ALA A N 1
ATOM 4516 C CA . ALA A 1 612 ? -22.716 -28.760 80.984 1.00 43.75 612 ALA A CA 1
ATOM 4517 C C . ALA A 1 612 ? -21.445 -28.051 81.506 1.00 43.75 612 ALA A C 1
ATOM 4519 O O . ALA A 1 612 ? -21.547 -26.978 82.111 1.00 43.75 612 ALA A O 1
ATOM 4520 N N . PRO A 1 613 ? -20.239 -28.600 81.267 1.00 40.50 613 PRO A N 1
ATOM 4521 C CA . PRO A 1 613 ? -19.000 -27.941 81.655 1.00 40.50 613 PRO A CA 1
ATOM 4522 C C . PRO A 1 613 ? -18.798 -26.660 80.833 1.00 40.50 613 PRO A C 1
ATOM 4524 O O . PRO A 1 613 ? -18.826 -26.672 79.600 1.00 40.50 613 PRO A O 1
ATOM 4527 N N . ARG A 1 614 ? -18.565 -25.547 81.535 1.00 40.12 614 ARG A N 1
ATOM 4528 C CA . ARG A 1 614 ? -18.077 -24.293 80.953 1.00 40.12 614 ARG A CA 1
ATOM 4529 C C . ARG A 1 614 ? -16.709 -24.553 80.320 1.00 40.12 614 ARG A C 1
ATOM 4531 O O . ARG A 1 614 ? -15.750 -24.833 81.033 1.00 40.12 614 ARG A O 1
ATOM 4538 N N . HIS A 1 615 ? -16.613 -24.432 78.998 1.00 37.41 615 HIS A N 1
ATOM 4539 C CA . HIS A 1 615 ? -15.326 -24.218 78.347 1.00 37.41 615 HIS A CA 1
ATOM 4540 C C . HIS A 1 615 ? -14.794 -22.862 78.814 1.00 37.41 615 HIS A C 1
ATOM 4542 O O . HIS A 1 615 ? -15.405 -21.823 78.558 1.00 37.41 615 HIS A O 1
ATOM 4548 N N . ALA A 1 616 ? -13.679 -22.884 79.538 1.00 39.31 616 ALA A N 1
ATOM 4549 C CA . ALA A 1 616 ? -12.891 -21.696 79.797 1.00 39.31 616 ALA A CA 1
ATOM 4550 C C . ALA A 1 616 ? -12.444 -21.111 78.450 1.00 39.31 616 ALA A C 1
ATOM 4552 O O . ALA A 1 616 ? -11.883 -21.817 77.610 1.00 39.31 616 ALA A O 1
ATOM 4553 N N . ALA A 1 617 ? -12.711 -19.825 78.242 1.00 38.03 617 ALA A N 1
ATOM 4554 C CA . ALA A 1 617 ? -12.117 -19.069 77.156 1.00 38.03 617 ALA A CA 1
ATOM 4555 C C . ALA A 1 617 ? -10.596 -19.059 77.362 1.00 38.03 617 ALA A C 1
ATOM 4557 O O . ALA A 1 617 ? -10.087 -18.399 78.267 1.00 38.03 617 ALA A O 1
ATOM 4558 N N . ALA A 1 618 ? -9.877 -19.826 76.545 1.00 41.00 618 ALA A N 1
ATOM 4559 C CA . ALA A 1 618 ? -8.435 -19.715 76.444 1.00 41.00 618 ALA A CA 1
ATOM 4560 C C . ALA A 1 618 ? -8.099 -18.334 75.867 1.00 41.00 618 ALA A C 1
ATOM 4562 O O . ALA A 1 618 ? -8.502 -17.989 74.752 1.00 41.00 618 ALA A O 1
ATOM 4563 N N . VAL A 1 619 ? -7.374 -17.543 76.653 1.00 47.91 619 VAL A N 1
ATOM 4564 C CA . VAL A 1 619 ? -6.698 -16.326 76.208 1.00 47.91 619 VAL A CA 1
ATOM 4565 C C . VAL A 1 619 ? -5.805 -16.705 75.025 1.00 47.91 619 VAL A C 1
ATOM 4567 O O . VAL A 1 619 ? -4.936 -17.566 75.148 1.00 47.91 619 VAL A O 1
ATOM 4570 N N . ARG A 1 620 ? -6.052 -16.107 73.856 1.00 48.12 620 ARG A N 1
ATOM 4571 C CA . ARG A 1 620 ? -5.168 -16.249 72.694 1.00 48.12 620 ARG A CA 1
ATOM 4572 C C . ARG A 1 620 ? -3.880 -15.484 72.972 1.00 48.12 620 ARG A C 1
ATOM 4574 O O . ARG A 1 620 ? -3.928 -14.281 73.210 1.00 48.12 620 ARG A O 1
ATOM 4581 N N . ASP A 1 621 ? -2.760 -16.191 72.917 1.00 55.78 621 ASP A N 1
ATOM 4582 C CA . ASP A 1 621 ? -1.418 -15.630 73.032 1.00 55.78 621 ASP A CA 1
ATOM 4583 C C . ASP A 1 621 ? -1.100 -14.726 71.813 1.00 55.78 621 ASP A C 1
ATOM 4585 O O . ASP A 1 621 ? -1.107 -15.208 70.671 1.00 55.78 621 ASP A O 1
ATOM 4589 N N . PRO A 1 622 ? -0.858 -13.415 72.007 1.00 54.69 622 PRO A N 1
ATOM 4590 C CA . PRO A 1 622 ? -0.552 -12.482 70.924 1.00 54.69 622 PRO A CA 1
ATOM 4591 C C . PRO A 1 622 ? 0.829 -12.704 70.275 1.00 54.69 622 PRO A C 1
ATOM 4593 O O . PRO A 1 622 ? 1.054 -12.199 69.170 1.00 54.69 622 PRO A O 1
ATOM 4596 N N . GLU A 1 623 ? 1.738 -13.475 70.884 1.00 53.28 623 GLU A N 1
ATOM 4597 C CA . GLU A 1 623 ? 3.056 -13.775 70.298 1.00 53.28 623 GLU A CA 1
ATOM 4598 C C . GLU A 1 623 ? 2.997 -14.910 69.259 1.00 53.28 623 GLU A C 1
ATOM 4600 O O . GLU A 1 623 ? 3.669 -14.845 68.224 1.00 53.28 623 GLU A O 1
ATOM 4605 N N . ALA A 1 624 ? 2.099 -15.884 69.438 1.00 53.91 624 ALA A N 1
ATOM 4606 C CA . ALA A 1 624 ? 1.889 -16.974 68.479 1.00 53.91 624 ALA A CA 1
ATOM 4607 C C . ALA A 1 624 ? 1.315 -16.483 67.130 1.00 53.91 624 ALA A C 1
ATOM 4609 O O . ALA A 1 624 ? 1.638 -17.016 66.066 1.00 53.91 624 ALA A O 1
ATOM 4610 N N . VAL A 1 625 ? 0.515 -15.410 67.148 1.00 51.03 625 VAL A N 1
ATOM 4611 C CA . VAL A 1 625 ? -0.031 -14.775 65.932 1.00 51.03 625 VAL A CA 1
ATOM 4612 C C . VAL A 1 625 ? 1.034 -13.938 65.210 1.00 51.03 625 VAL A C 1
ATOM 4614 O O . VAL A 1 625 ? 1.040 -13.870 63.979 1.00 51.03 625 VAL A O 1
ATOM 4617 N N . ARG A 1 626 ? 1.994 -13.360 65.945 1.00 53.34 626 ARG A N 1
ATOM 4618 C CA . ARG A 1 626 ? 3.115 -12.601 65.367 1.00 53.34 626 ARG A CA 1
ATOM 4619 C C . ARG A 1 626 ? 4.125 -13.512 64.653 1.00 53.34 626 ARG A C 1
ATOM 4621 O O . ARG A 1 626 ? 4.626 -13.134 63.595 1.00 53.34 626 ARG A O 1
ATOM 4628 N N . GLY A 1 627 ? 4.351 -14.728 65.160 1.00 51.81 627 GLY A N 1
ATOM 4629 C CA . GLY A 1 627 ? 5.210 -15.740 64.522 1.00 51.81 627 GLY A CA 1
ATOM 4630 C C . GLY A 1 627 ? 4.647 -16.335 63.222 1.00 51.81 627 GLY A C 1
ATOM 4631 O O . GLY A 1 627 ? 5.402 -16.683 62.316 1.00 51.81 627 GLY A O 1
ATOM 4632 N N . SER A 1 628 ? 3.318 -16.402 63.080 1.00 50.81 628 SER A N 1
ATOM 4633 C CA . SER A 1 628 ? 2.675 -16.934 61.867 1.00 50.81 628 SER A CA 1
ATOM 4634 C C . SER A 1 628 ? 2.668 -15.948 60.690 1.00 50.81 628 SER A C 1
ATOM 4636 O O . SER A 1 628 ? 2.526 -16.368 59.543 1.00 50.81 628 SER A O 1
ATOM 4638 N N . ILE A 1 629 ? 2.807 -14.644 60.951 1.00 52.50 629 ILE A N 1
ATOM 4639 C CA . ILE A 1 629 ? 2.844 -13.603 59.909 1.00 52.50 629 ILE A CA 1
ATOM 4640 C C . ILE A 1 629 ? 4.286 -13.376 59.425 1.00 52.50 629 ILE A C 1
ATOM 4642 O O . ILE A 1 629 ? 4.509 -13.156 58.234 1.00 52.50 629 ILE A O 1
ATOM 4646 N N . SER A 1 630 ? 5.285 -13.504 60.306 1.00 52.38 630 SER A N 1
ATOM 4647 C CA . SER A 1 630 ? 6.701 -13.378 59.931 1.00 52.38 630 SER A CA 1
ATOM 4648 C C . SER A 1 630 ? 7.204 -14.551 59.076 1.00 52.38 630 SER A C 1
ATOM 4650 O O . SER A 1 630 ? 7.992 -14.327 58.155 1.00 52.38 630 SER A O 1
ATOM 4652 N N . SER A 1 631 ? 6.695 -15.772 59.286 1.00 54.06 631 SER A N 1
ATOM 4653 C CA . SER A 1 631 ? 7.022 -16.940 58.450 1.00 54.06 631 SER A CA 1
ATOM 4654 C C . SER A 1 631 ? 6.430 -16.854 57.035 1.00 54.06 631 SER A C 1
ATOM 4656 O O . SER A 1 631 ? 7.059 -17.294 56.072 1.00 54.06 631 SER A O 1
ATOM 4658 N N . HIS A 1 632 ? 5.272 -16.204 56.876 1.00 48.44 632 HIS A N 1
ATOM 4659 C CA . HIS A 1 632 ? 4.626 -16.015 55.573 1.00 48.44 632 HIS A CA 1
ATOM 4660 C C . HIS A 1 632 ? 5.274 -14.885 54.749 1.00 48.44 632 HIS A C 1
ATOM 4662 O O . HIS A 1 632 ? 5.415 -14.999 53.532 1.00 48.44 632 HIS A O 1
ATOM 4668 N N . VAL A 1 633 ? 5.749 -13.815 55.400 1.00 54.56 633 VAL A N 1
ATOM 4669 C CA . VAL A 1 633 ? 6.447 -12.701 54.725 1.00 54.56 633 VAL A CA 1
ATOM 4670 C C . VAL A 1 633 ? 7.897 -13.063 54.356 1.00 54.56 633 VAL A C 1
ATOM 4672 O O . VAL A 1 633 ? 8.401 -12.600 53.330 1.00 54.56 633 VAL A O 1
ATOM 4675 N N . GLY A 1 634 ? 8.554 -13.944 55.123 1.00 52.28 634 GLY A N 1
ATOM 4676 C CA . GLY A 1 634 ? 9.890 -14.467 54.800 1.00 52.28 634 GLY A CA 1
ATOM 4677 C C . GLY A 1 634 ? 9.927 -15.312 53.518 1.00 52.28 634 GLY A C 1
ATOM 4678 O O . GLY A 1 634 ? 10.821 -15.135 52.688 1.00 52.28 634 GLY A O 1
ATOM 4679 N N . GLY A 1 635 ? 8.911 -16.157 53.299 1.00 53.84 635 GLY A N 1
ATOM 4680 C CA . GLY A 1 635 ? 8.807 -17.003 52.100 1.00 53.84 635 GLY A CA 1
ATOM 4681 C C . GLY A 1 635 ? 8.618 -16.214 50.798 1.00 53.84 635 GLY A C 1
ATOM 4682 O O . GLY A 1 635 ? 9.194 -16.557 49.766 1.00 53.84 635 GLY A O 1
ATOM 4683 N N . VAL A 1 636 ? 7.891 -15.092 50.846 1.00 56.00 636 VAL A N 1
ATOM 4684 C CA . VAL A 1 636 ? 7.651 -14.235 49.669 1.00 56.00 636 VAL A CA 1
ATOM 4685 C C . VAL A 1 636 ? 8.899 -13.428 49.278 1.00 56.00 636 VAL A C 1
ATOM 4687 O O . VAL A 1 636 ? 9.086 -13.111 48.102 1.00 56.00 636 VAL A O 1
ATOM 4690 N N . ARG A 1 637 ? 9.792 -13.124 50.232 1.00 52.00 637 ARG A N 1
ATOM 4691 C CA . ARG A 1 637 ? 11.062 -12.425 49.959 1.00 52.00 637 ARG A CA 1
ATOM 4692 C C . ARG A 1 637 ? 12.118 -13.352 49.349 1.00 52.00 637 ARG A C 1
ATOM 4694 O O . ARG A 1 637 ? 12.770 -12.942 48.396 1.00 52.00 637 ARG A O 1
ATOM 4701 N N . SER A 1 638 ? 12.204 -14.599 49.820 1.00 56.62 638 SER A N 1
ATOM 4702 C CA . SER A 1 638 ? 13.091 -15.640 49.266 1.00 56.62 638 SER A CA 1
ATOM 4703 C C . SER A 1 638 ? 12.717 -16.036 47.827 1.00 56.62 638 SER A C 1
ATOM 4705 O O . SER A 1 638 ? 13.595 -16.195 46.979 1.00 56.62 638 SER A O 1
ATOM 4707 N N . GLY A 1 639 ? 11.419 -16.086 47.499 1.00 52.81 639 GLY A N 1
ATOM 4708 C CA . GLY A 1 639 ? 10.962 -16.368 46.131 1.00 52.81 639 GLY A CA 1
ATOM 4709 C C . GLY A 1 639 ? 11.240 -15.240 45.125 1.00 52.81 639 GLY A C 1
ATOM 4710 O O . GLY A 1 639 ? 11.372 -15.491 43.929 1.00 52.81 639 GLY A O 1
ATOM 4711 N N . ARG A 1 640 ? 11.365 -13.988 45.591 1.00 53.75 640 ARG A N 1
ATOM 4712 C CA . ARG A 1 640 ? 11.614 -12.824 44.723 1.00 53.75 640 ARG A CA 1
ATOM 4713 C C . ARG A 1 640 ? 13.097 -12.616 44.409 1.00 53.75 640 ARG A C 1
ATOM 4715 O O . ARG A 1 640 ? 13.397 -12.125 43.325 1.00 53.75 640 ARG A O 1
ATOM 4722 N N . SER A 1 641 ? 14.004 -13.012 45.305 1.00 54.44 641 SER A N 1
ATOM 4723 C CA . SER A 1 641 ? 15.453 -13.008 45.058 1.00 54.44 641 SER A CA 1
ATOM 4724 C C . SER A 1 641 ? 15.867 -14.106 44.073 1.00 54.44 641 SER A C 1
ATOM 4726 O O . SER A 1 641 ? 16.547 -13.802 43.098 1.00 54.44 641 SER A O 1
ATOM 4728 N N . HIS A 1 642 ? 15.325 -15.326 44.201 1.00 54.88 642 HIS A N 1
ATOM 4729 C CA . HIS A 1 642 ? 15.588 -16.408 43.238 1.00 54.88 642 HIS A CA 1
ATOM 4730 C C . HIS A 1 642 ? 15.086 -16.105 41.812 1.00 54.88 642 HIS A C 1
ATOM 4732 O O . HIS A 1 642 ? 15.676 -16.567 40.840 1.00 54.88 642 HIS A O 1
ATOM 4738 N N . ALA A 1 643 ? 14.029 -15.298 41.657 1.00 53.66 643 ALA A N 1
ATOM 4739 C CA . ALA A 1 643 ? 13.513 -14.897 40.343 1.00 53.66 643 ALA A CA 1
ATOM 4740 C C . ALA A 1 643 ? 14.312 -13.757 39.673 1.00 53.66 643 ALA A C 1
ATOM 4742 O O . ALA A 1 643 ? 14.179 -13.542 38.467 1.00 53.66 643 ALA A O 1
ATOM 4743 N N . LEU A 1 644 ? 15.117 -13.012 40.440 1.00 51.53 644 LEU A N 1
ATOM 4744 C CA . LEU A 1 644 ? 15.999 -11.952 39.937 1.00 51.53 644 LEU A CA 1
ATOM 4745 C C . LEU A 1 644 ? 17.376 -12.503 39.545 1.00 51.53 644 LEU A C 1
ATOM 4747 O O . LEU A 1 644 ? 17.924 -12.072 38.534 1.00 51.53 644 LEU A O 1
ATOM 4751 N N . GLU A 1 645 ? 17.873 -13.504 40.271 1.00 54.53 645 GLU A N 1
ATOM 4752 C CA . GLU A 1 645 ? 19.135 -14.199 39.976 1.00 54.53 645 GLU A CA 1
ATOM 4753 C C . GLU A 1 645 ? 19.035 -15.014 38.673 1.00 54.53 645 GLU A C 1
ATOM 4755 O O . GLU A 1 645 ? 19.862 -14.867 37.776 1.00 54.53 645 GLU A O 1
ATOM 4760 N N . ASN A 1 646 ? 17.910 -15.709 38.464 1.00 50.53 646 ASN A N 1
ATOM 4761 C CA . ASN A 1 646 ? 17.649 -16.485 37.243 1.00 50.53 646 ASN A CA 1
ATOM 4762 C C . ASN A 1 646 ? 17.410 -15.618 35.984 1.00 50.53 646 ASN A C 1
ATOM 4764 O O . ASN A 1 646 ? 17.356 -16.129 34.870 1.00 50.53 646 ASN A O 1
ATOM 4768 N N . ARG A 1 647 ? 17.216 -14.298 36.143 1.00 47.91 647 ARG A N 1
ATOM 4769 C CA . ARG A 1 647 ? 17.021 -13.350 35.027 1.00 47.91 647 ARG A CA 1
ATOM 4770 C C . ARG A 1 647 ? 18.319 -12.688 34.570 1.00 47.91 647 ARG A C 1
ATOM 4772 O O . ARG A 1 647 ? 18.350 -12.154 33.460 1.00 47.91 647 ARG A O 1
ATOM 4779 N N . LEU A 1 648 ? 19.353 -12.704 35.410 1.00 47.41 648 LEU A N 1
ATOM 4780 C CA . LEU A 1 648 ? 20.671 -12.149 35.101 1.00 47.41 648 LEU A CA 1
ATOM 4781 C C . LEU A 1 648 ? 21.576 -13.190 34.423 1.00 47.41 648 LEU A C 1
ATOM 4783 O O . LEU A 1 648 ? 22.323 -12.818 33.525 1.00 47.41 648 LEU A O 1
ATOM 4787 N N . GLU A 1 649 ? 21.412 -14.485 34.716 1.00 50.28 649 GLU A N 1
ATOM 4788 C CA . GLU A 1 649 ? 22.162 -15.563 34.041 1.00 50.28 649 GLU A CA 1
ATOM 4789 C C . GLU A 1 649 ? 21.735 -15.802 32.578 1.00 50.28 649 GLU A C 1
ATOM 4791 O O . GLU A 1 649 ? 22.534 -16.247 31.763 1.00 50.28 649 GLU A O 1
ATOM 4796 N N . THR A 1 650 ? 20.512 -15.432 32.178 1.00 51.06 650 THR A N 1
ATOM 4797 C CA . THR A 1 650 ? 20.052 -15.551 30.774 1.00 51.06 650 THR A CA 1
ATOM 4798 C C . THR A 1 650 ? 20.487 -14.408 29.847 1.00 51.06 650 THR A C 1
ATOM 4800 O O . THR A 1 650 ? 20.046 -14.366 28.697 1.00 51.06 650 THR A O 1
ATOM 4803 N N . ARG A 1 651 ? 21.303 -13.449 30.312 1.00 46.78 651 ARG A N 1
ATOM 4804 C CA . ARG A 1 651 ? 21.708 -12.283 29.501 1.00 46.78 651 ARG A CA 1
ATOM 4805 C C . ARG A 1 651 ? 23.184 -12.223 29.114 1.00 46.78 651 ARG A C 1
ATOM 4807 O O . ARG A 1 651 ? 23.546 -11.292 28.400 1.00 46.78 651 ARG A O 1
ATOM 4814 N N . GLU A 1 652 ? 23.997 -13.210 29.483 1.00 52.72 652 GLU A N 1
ATOM 4815 C CA . GLU A 1 652 ? 25.394 -13.283 29.043 1.00 52.72 652 GLU A CA 1
ATOM 4816 C C . GLU A 1 652 ? 25.715 -14.594 28.317 1.00 52.72 652 GLU A C 1
ATOM 4818 O O . GLU A 1 652 ? 25.709 -15.676 28.897 1.00 52.72 652 GLU A O 1
ATOM 4823 N N . GLY A 1 653 ? 26.029 -14.461 27.023 1.00 36.44 653 GLY A N 1
ATOM 4824 C CA . GLY A 1 653 ? 26.730 -15.461 26.214 1.00 36.44 653 GLY A CA 1
ATOM 4825 C C . GLY A 1 653 ? 26.341 -15.443 24.726 1.00 36.44 653 GLY A C 1
ATOM 4826 O O . GLY A 1 653 ? 25.159 -15.329 24.411 1.00 36.44 653 GLY A O 1
ATOM 4827 N N . PRO A 1 654 ? 27.284 -15.665 23.791 1.00 47.94 654 PRO A N 1
ATOM 4828 C CA . PRO A 1 654 ? 28.611 -15.065 23.689 1.00 47.94 654 PRO A CA 1
ATOM 4829 C C . PRO A 1 654 ? 28.761 -14.242 22.389 1.00 47.94 654 PRO A C 1
ATOM 4831 O O . PRO A 1 654 ? 28.089 -14.473 21.385 1.00 47.94 654 PRO A O 1
ATOM 4834 N N . ALA A 1 655 ? 29.696 -13.293 22.401 1.00 47.94 655 ALA A N 1
ATOM 4835 C CA . ALA A 1 655 ? 30.233 -12.688 21.189 1.00 47.94 655 ALA A CA 1
ATOM 4836 C C . ALA A 1 655 ? 30.998 -13.739 20.369 1.00 47.94 655 ALA A C 1
ATOM 4838 O O . ALA A 1 655 ? 31.838 -14.441 20.931 1.00 47.94 655 ALA A O 1
ATOM 4839 N N . GLN A 1 656 ? 30.762 -13.803 19.055 1.00 43.28 656 GLN A N 1
ATOM 4840 C CA . GLN A 1 656 ? 31.673 -14.446 18.107 1.00 43.28 656 GLN A CA 1
ATOM 4841 C C . GLN A 1 656 ? 31.513 -13.869 16.689 1.00 43.28 656 GLN A C 1
ATOM 4843 O O . GLN A 1 656 ? 30.456 -14.015 16.085 1.00 43.28 656 GLN A O 1
ATOM 4848 N N . GLN A 1 657 ? 32.623 -13.252 16.255 1.00 41.66 657 GLN A N 1
ATOM 4849 C CA . GLN A 1 657 ? 33.219 -13.130 14.910 1.00 41.66 657 GLN A CA 1
ATOM 4850 C C . GLN A 1 657 ? 32.462 -12.426 13.782 1.00 41.66 657 GLN A C 1
ATOM 4852 O O . GLN A 1 657 ? 31.446 -12.954 13.287 1.00 41.66 657 GLN A O 1
#

Foldseek 3Di:
DDDDDDDDDDDDPPPPPPPPDPPPPPPDDDPPPPVPDDLVVNLVCVLVVLLVVLCVVLVVLLVVLVVVLVVLLLLLLLLVLLVLLLQLLVLLLQLLVCLLQVHPNVVSVVSNVVSLVVSVVSLVVHDYDPLLNVLSVCLSVLSVVLSVCSNVVNADLLRSLVSLLVSLVSSLSSLLRSNPDPDPVLSLLSNLLSLLSSLLSLLSSLSSLQANVVRDDPVVSLVSNCVSLVCLVVSLVSNCVVCDPPDPLSVLLVVLSVQSVVQSPDPVHDRHNRPSSNVSSVSNNVSSVVSNVVSSVVSSVVSVVVSVVSVVVSVCSNPVSVVVSVVVSVVSVVVSVVVVPLVVLLVVVLVCCVPPVVVVLLVCLLVVHHDDDDQRPRPDPPPSVVVSVVSVVVSVVVSVVSSVVSVVVVVVVVVVVVVVVVVPDDDDPDQDQWAWPVRLLVLLLVLADPSVLEDEDARDGWTFGPSLSVLSSLLNNLVLNVLCVQADVPHHWYWYWDQDPQRKIKIKTKHQGPADDPVRQVVLLVLLCCLLVDDDDPDPVVVVVVSSNSSSVSCSVQVKHKGKDFDDPPDPGGIIMIIIIGDCSRIDDDDDDDDDDDDDDDDDDDDDDDDDDDDDPDDDDPVVVVVVVVVVVVVVVVVVVVVVVVVVVVPDDDDDD

InterPro domains:
  IPR003594 Histidine kinase/HSP90-like ATPase domain [PF02518] (472-585)
  IPR003594 Histidine kinase/HSP90-like ATPase domain [SM00387] (467-586)
  IPR003660 HAMP domain [SM00304] (337-403)
  IPR036890 Histidine kinase/HSP90-like ATPase superfamily [G3DSA:3.30.565.10] (430-585)
  IPR036890 Histidine kinase/HSP90-like ATPase superfamily [SSF55874] (460-584)
  IPR050980 Two-component sensor histidine kinase [PTHR44936] (411-594)
  IPR059360 Domain of unknown function DUF8316 [PF26990] (69-329)

Mean predicted aligned error: 21.24 Å

Nearest PDB structures (foldseek):
  6blk-assembly3_A  TM=8.065E-01  e=5.333E-06  Mycolicibacterium hassiacum DSM 44199
  6blk-assembly2_D  TM=7.863E-01  e=7.135E-06  Mycolicibacterium hassiacum DSM 44199
  5cwq-assembly1_A  TM=4.018E-01  e=8.698E+00  synthetic construct
  7oqz-assembly1_A  TM=3.223E-01  e=3.632E+00  Homo sapiens
  4akv-assembly1_A  TM=2.265E-01  e=2.498E+00  Homo sapiens

Solvent-accessible surface area (backbone atoms only — not comparable to full-atom values): 37001 Å² total; per-residue (Å²): 132,90,80,90,82,83,91,76,84,83,78,80,80,79,80,78,76,74,79,78,76,78,78,69,75,75,72,79,75,57,84,83,40,82,84,69,49,56,69,69,56,54,47,47,49,68,51,47,51,58,47,53,50,45,51,50,54,48,48,54,50,49,51,52,38,52,61,49,50,58,55,36,54,39,42,38,49,27,38,66,45,44,64,41,52,54,48,28,51,52,27,47,51,44,32,60,42,16,62,59,72,72,51,61,43,67,60,25,47,53,48,27,54,53,32,48,51,51,37,53,54,48,58,73,74,41,65,62,57,68,66,40,52,51,34,49,50,50,34,52,53,50,50,48,57,49,50,54,31,54,76,64,71,71,54,54,74,66,55,51,47,62,61,44,51,61,41,39,52,36,49,29,52,30,43,42,56,27,52,78,60,96,47,67,69,55,39,53,40,33,49,27,28,21,40,28,54,37,45,44,49,52,45,46,47,49,50,46,47,25,68,48,27,84,81,45,59,66,72,59,42,50,52,52,49,51,59,57,56,68,54,43,65,63,39,53,51,50,41,20,62,69,67,34,79,84,28,72,66,39,50,49,49,53,51,36,50,52,54,43,51,53,51,74,70,35,88,86,53,69,60,55,68,29,66,68,52,53,50,35,42,49,57,44,41,55,54,32,51,50,47,35,53,52,30,48,50,50,44,42,52,52,37,51,48,52,42,49,54,49,50,52,50,38,53,48,50,66,48,52,51,56,50,53,46,52,51,52,50,50,51,51,52,50,54,50,53,65,57,49,52,54,56,48,52,52,52,56,49,54,53,43,39,73,72,51,48,50,63,54,40,55,52,32,40,72,74,75,43,85,68,81,84,86,72,74,91,52,98,47,86,53,76,68,24,51,48,45,52,53,51,48,52,52,52,54,50,51,52,54,53,54,43,52,55,55,53,51,56,52,51,57,62,54,56,58,58,59,54,47,66,74,69,64,64,81,75,75,92,58,88,44,69,68,38,46,45,65,56,40,53,52,51,12,43,70,71,32,94,66,42,89,40,54,47,79,46,72,65,59,93,36,24,26,37,24,84,48,39,64,51,51,21,53,37,46,20,48,52,50,42,50,38,57,71,53,20,56,95,89,55,61,32,40,39,34,28,45,72,48,99,86,68,24,38,41,35,37,44,34,29,61,20,80,42,62,55,76,66,59,39,50,53,52,37,50,48,28,66,49,37,56,79,66,84,75,73,93,42,82,78,50,64,77,50,52,58,54,43,53,35,8,32,47,25,52,76,67,68,34,49,61,43,68,42,63,57,59,101,88,54,101,52,58,8,36,31,40,40,39,39,41,43,54,93,46,45,46,81,73,81,81,81,79,92,81,89,81,86,92,80,89,82,87,80,86,82,77,85,78,85,77,84,81,79,75,83,75,80,78,63,72,64,66,59,53,55,61,52,54,58,56,57,50,54,59,53,57,58,52,52,59,60,52,56,65,58,57,66,77,72,71,86,79,92,79,136

Secondary structure (DSSP, 8-state):
--------PPPP--------------PPPPTTSTTTS-HHHHHHHHHHHHHHHHHHHHHHHHHHHHHHHHHHHHHHHHHTTHHHHHHHHHHHHHHHHHHHHTSSHHHHHHHHHHHHHHHHHHHHHS---HHHHHHHHHHHHHHHHHHHHHHTT-S-HHHHHHHHHHHHHHHHHHHHHHT-SS-HHHHHHHHHHHHHHHHHHHHHHHHHHHHHGGGS-HHHHHHHHHHHHTTHHHHHHHHHHHH-TT-HHHHHHHHHHHHHHHHHH-TTS--TT-HHHHHHHHHHHHHHHHHHHHHHHHHHHHHHHHHHHHHHHHHHHHHHHHHHHHHHHHHHHHHHHHHHHHHHHHHHHHHHIIIIIHHHHHHHHHTTPPP----------SHHHHHHHHHHHHHHHHHHHHHHHHHHHHHHHHHHHHHHHHTT-------PPPEEHHHHHHHHHHTSTTGGGEEEE---S-EE-HHHHHHHHHHHHHHHHHHHHSS-TTSPEEEEEEE-TTS-EEEEEE--SS---HHHHHHHHHHHHTTT-SPPP--HHHHTTHHHHHHHHHHHHTT-EEEEE---TT--S---EEEEEE-GGGEEPPPPPPP---------PPPPPPPPP----PPPPHHHHHHHHHHHHHHHHHHHHHHHHHHHGGG------

Organism: NCBI:txid29311

pLDDT: mean 75.76, std 18.05, range [30.55, 98.19]

Sequence (657 aa):
MSLSFLRVPAVPAATVVVPAGAARLAKRPSAWALGNWPVRWKIVVIVLVPLLLATAFGGLRLQSATASSSGLQLAAARADLIPTITKYMSALDVALLASSIGHDVEGAKKNYEARKYELQTRLANTDVIPDVRSGTSTLLNGGQALVDKVLADSISLRDRVTTYAPILLTAEDVINASVRIDSEQIRAQAQGLSRAVGARGQMTAQKILITRGAEIPEPELRTSMITLAGTEPSTLFGMSEVLGVGSPKAQTLQQQLVTRMAVLSDPASMLVDNPELLRSIEITSGIVEQIIKDATTSVTKSMEGEAAARRGAAIRDTVIVPAAVVIALGIVLLVARSLIRPLRVLRDGALKVTHTDLENEIAQVRSGTEPIPELLAVPTTEEIGQLAHAVDALHTQALLLAGNEARLATRLRRSNANLLVLAGARLARDPRKPVPLSTVINAAVSEVEDYRRVETAGVPDCTVIGAAAGSVIHLLAELIDNALRYSPPTTLVWVSAARGGDGAVLVRVADSGLGMNDTDRRIANMRLQAGGAVTPDLTPENARHMGLFVVGRLAARHGIRVGLRGPIDDAQSPGTTAEVYLPLAVLVARATPAAAAGPRAPGWAPQQPKPAPRHAAAVRDPEAVRGSISSHVGGVRSGRSHALENRLETREGPAQQ